Protein AF-0000000066929907 (afdb_homodimer)

Radius of gyration: 29.49 Å; Cα contacts (8 Å, |Δi|>4): 1948; chains: 2; bounding box: 54×89×66 Å

Solvent-accessible surface area (backbone atoms only — not comparable to full-atom values): 37561 Å² total; per-residue (Å²): 58,49,31,37,36,35,68,50,66,76,51,74,60,44,78,37,68,75,37,81,71,74,74,82,50,55,58,48,17,21,32,27,39,38,38,9,22,18,63,51,72,66,49,55,43,45,42,60,51,80,45,95,61,71,70,67,36,25,34,28,34,14,12,9,23,29,31,66,42,70,14,82,71,19,41,65,59,29,50,75,65,74,50,51,76,66,39,50,30,28,33,33,20,52,26,29,67,37,75,37,70,50,64,41,9,65,66,39,87,78,38,62,88,32,40,12,57,74,29,65,68,24,37,28,26,26,55,74,35,55,20,32,41,28,46,58,32,73,40,33,60,83,39,46,27,68,56,63,77,65,63,72,71,47,40,70,55,38,4,50,37,31,43,43,41,22,24,37,52,38,41,40,43,74,43,66,46,72,80,89,58,64,81,56,64,22,75,86,39,31,38,31,32,33,37,18,34,37,60,40,22,47,46,39,54,50,53,42,22,72,42,41,22,34,30,40,36,26,30,47,75,89,33,45,63,58,37,50,55,54,38,62,70,45,54,78,42,26,76,34,52,44,80,40,46,62,84,81,39,54,53,68,57,49,37,35,70,75,60,42,80,57,58,91,63,40,55,51,76,43,48,22,49,12,16,37,30,53,53,61,48,61,66,50,47,52,41,41,59,62,35,31,15,50,62,13,31,40,32,34,54,41,57,43,92,87,34,44,76,46,56,35,51,49,17,23,77,33,40,26,35,39,38,32,34,70,50,49,48,57,60,50,35,36,51,48,49,50,46,26,31,74,69,67,60,66,70,55,69,47,78,36,20,63,86,40,48,60,58,53,52,52,39,52,77,71,59,58,73,39,37,47,28,30,29,58,81,45,73,123,58,48,31,37,35,33,69,49,67,74,53,70,59,44,78,36,67,73,37,81,70,74,73,82,50,55,59,47,17,20,33,27,39,38,40,8,22,18,64,49,72,66,48,56,43,45,42,60,50,79,45,94,62,71,70,68,36,24,34,28,35,13,12,10,23,29,32,66,42,71,14,82,70,19,44,65,60,28,51,76,66,73,48,52,75,65,38,50,31,28,32,33,21,53,27,30,66,35,75,36,68,49,66,43,8,65,66,40,87,79,38,61,89,33,40,12,59,73,28,65,69,24,36,27,26,26,54,73,36,56,18,32,43,27,48,59,32,73,40,32,60,84,38,44,27,68,57,63,77,62,63,70,72,48,39,71,56,37,4,48,36,32,44,42,41,22,25,37,52,38,41,40,45,74,44,67,45,71,80,91,56,64,81,57,65,24,76,82,42,31,38,30,33,33,38,17,33,36,59,41,22,44,44,39,53,50,52,42,21,73,42,40,22,33,30,39,36,25,30,46,75,90,33,45,63,59,36,51,54,54,39,63,71,44,54,78,41,26,76,36,54,43,79,41,46,63,84,80,41,54,52,68,57,48,36,35,72,75,60,42,81,58,55,90,63,39,55,51,76,43,50,22,48,12,18,38,29,53,53,61,48,62,67,50,48,52,43,42,60,62,36,31,16,50,62,14,33,39,33,33,54,38,57,41,92,87,34,44,75,45,56,34,51,48,18,22,75,34,38,28,34,40,39,32,34,70,48,48,48,57,59,50,37,36,52,46,49,52,47,25,30,75,69,68,58,66,69,55,70,47,78,36,21,63,87,41,48,62,58,53,54,51,41,53,76,70,60,59,73,40,37,47,27,31,28,57,81,45,74,124

Foldseek 3Di:
DWFFKQAAAPDGTDTDDPPDDDDDDDAQKFKWQFFKAWDDPVLVCLSNCVDPEDDGAGAGQFTKGFTQGGDPNNVVVCVVQVHDGGFIKIGGFFFAPAPLPDCQQCVVPPAPRSGGRVRPPGGGDRHHHHHRLGRMDMGRSSRIATFDPFQPDDRQQRRLCNFLVQQLLVLCVVQVQDLVDPQCPLVAAEEEEEPLLAANNLLNLLSQLRSPHQYEYEYAPVSVVSNVVSLVVSVPSSVSYDYHHCVVAPLVRVQCVPFNDDDVPQPLVTAHQEYEQDDPDQSSVVSRLSRHHALHEYEYEDADPVGYDDDCCSCPVRVYHYYYTPGHDSVSSNSSSVCCSVSVRGWDEDEDASVCVSVLVVCVVVPPHIIYMYRPPDDD/DWFFKQAAAPDGTDTDDPPDDDDDDDAQKFKWQFFKAWDDPVLNCLSNCVDDEDDGAGAGQFFKGFTQGGDPNNVVVCVVQVHDGGFIKIGGFFFAPAPLPDCQQCVVPPAPRSGHRVRPPGGGDRHHHHHRLGRMDMGRSSRIATFDPFQPDDRQFRRLCNFLVQQLLVLCVVQVQDLVDDQCPLVAAEEEEEPLLAANNLLNLLSCLRSPHQYEYEYAPVSVVSNVVSLVVSVPSSVSYDYYHCVVAPLVRVQCVPFNDDDVPQPLVTAHQEYEQDDPDQSSVVSRLSRHHALHEYEYEDADPVGYDDDCCSCPVRVYHYYYTPGHDSVSSNSSSVCCSVSVRGWDEDEDASVCVVVLVVCVVVPPHIIYMYRPPDDD

pLDDT: mean 95.39, std 6.42, range [52.53, 98.94]

Sequence (760 aa):
MRAQVLERFNTPYTFKTDHPAPPPPKGHEILVHVKAASYCHTDAVFVSGAMQQDLPRIGSHEFAGVIEQIGADAQKVAEAKGLKVGSLVGVPGRAFNPCGQCKECTENGGDMKGYGVWCTRAGNLGMTKDGGFQEWCLVDVRQVARVPEAGGMRAVDIAPLMCAGVTVWNSLEAAGVDTTGAKGSGQGKSVAILGAGGGLGHLGVQFAAKLGWNVVAVDTTPAMGMLKDVIEGLGEDGKRVTVVDALKESVDDAKKRIFGEAEKGLEGEKGCDSSIVLPESQAAFDFGMGILKHHGTCVCVSFPKDGWRFKPGDLVFRHIKLVGVLTGRNRQLQAMVDFAAKNGVRAKIRTYPLEKLNELVEDYHRGVGGKLVVDMEMKPMRAQVLERFNTPYTFKTDHPAPPPPKGHEILVHVKAASYCHTDAVFVSGAMQQDLPRIGSHEFAGVIEQIGADAQKVAEAKGLKVGSLVGVPGRAFNPCGQCKECTENGGDMKGYGVWCTRAGNLGMTKDGGFQEWCLVDVRQVARVPEAGGMRAVDIAPLMCAGVTVWNSLEAAGVDTTGAKGSGQGKSVAILGAGGGLGHLGVQFAAKLGWNVVAVDTTPAMGMLKDVIEGLGEDGKRVTVVDALKESVDDAKKRIFGEAEKGLEGEKGCDSSIVLPESQAAFDFGMGILKHHGTCVCVSFPKDGWRFKPGDLVFRHIKLVGVLTGRNRQLQAMVDFAAKNGVRAKIRTYPLEKLNELVEDYHRGVGGKLVVDMEMKP

InterPro domains:
  IPR011032 GroES-like superfamily [SSF50129] (1-176)
  IPR013149 Alcohol dehydrogenase-like, C-terminal [PF00107] (199-341)
  IPR013154 Alcohol dehydrogenase-like, N-terminal [PF08240] (28-149)
  IPR036291 NAD(P)-binding domain superfamily [SSF51735] (156-347)

Nearest PDB structures (foldseek):
  1rjw-assembly1_D  TM=9.239E-01  e=3.503E-33  Geobacillus stearothermophilus
  6iqd-assembly1_A  TM=9.306E-01  e=3.800E-32  Geobacillus stearothermophilus
  3s2e-assembly2_C  TM=9.284E-01  e=2.283E-30  Cupriavidus pinatubonensis JMP134
  3meq-assembly1_C  TM=9.101E-01  e=2.427E-30  Brucella suis
  4gkv-assembly1_C  TM=9.106E-01  e=2.976E-29  Escherichia coli K-12

Structure (mmCIF, N/CA/C/O backbone):
data_AF-0000000066929907-model_v1
#
loop_
_entity.id
_entity.type
_entity.pdbx_description
1 polymer 'Unplaced genomic scaffold supercont1.7, whole genome shotgun sequence'
#
loop_
_atom_site.group_PDB
_atom_site.id
_atom_site.type_symbol
_atom_site.label_atom_id
_atom_site.label_alt_id
_atom_site.label_comp_id
_atom_site.label_asym_id
_atom_site.label_entity_id
_atom_site.label_seq_id
_atom_site.pdbx_PDB_ins_code
_atom_site.Cartn_x
_atom_site.Cartn_y
_atom_site.Cartn_z
_atom_site.occupancy
_atom_site.B_iso_or_equiv
_atom_site.auth_seq_id
_atom_site.auth_comp_id
_atom_site.auth_asym_id
_atom_site.auth_atom_id
_atom_site.pdbx_PDB_model_num
ATOM 1 N N . MET A 1 1 ? 12.867 -38.562 -24.766 1 96.44 1 MET A N 1
ATOM 2 C CA . MET A 1 1 ? 11.539 -38.5 -24.156 1 96.44 1 MET A CA 1
ATOM 3 C C . MET A 1 1 ? 10.625 -37.562 -24.922 1 96.44 1 MET A C 1
ATOM 5 O O . MET A 1 1 ? 11.086 -36.812 -25.781 1 96.44 1 MET A O 1
ATOM 9 N N . ARG A 1 2 ? 9.305 -37.688 -24.625 1 97.5 2 ARG A N 1
ATOM 10 C CA . ARG A 1 2 ? 8.352 -36.75 -25.219 1 97.5 2 ARG A CA 1
ATOM 11 C C . ARG A 1 2 ? 8.469 -35.375 -24.562 1 97.5 2 ARG A C 1
ATOM 13 O O . ARG A 1 2 ? 8.625 -35.281 -23.344 1 97.5 2 ARG A O 1
ATOM 20 N N . ALA A 1 3 ? 8.461 -34.312 -25.391 1 98.56 3 ALA A N 1
ATOM 21 C CA . ALA A 1 3 ? 8.523 -32.938 -24.891 1 98.56 3 ALA A CA 1
ATOM 22 C C . ALA A 1 3 ? 7.977 -31.953 -25.922 1 98.56 3 ALA A C 1
ATOM 24 O O . ALA A 1 3 ? 7.961 -32.25 -27.125 1 98.56 3 ALA A O 1
ATOM 25 N N . GLN A 1 4 ? 7.395 -30.922 -25.5 1 98.56 4 GLN A N 1
ATOM 26 C CA . GLN A 1 4 ? 7.09 -29.75 -26.328 1 98.56 4 GLN A CA 1
ATOM 27 C C . GLN A 1 4 ? 8.125 -28.656 -26.125 1 98.56 4 GLN A C 1
ATOM 29 O O . GLN A 1 4 ? 8.297 -28.141 -25.016 1 98.56 4 GLN A O 1
ATOM 34 N N . VAL A 1 5 ? 8.844 -28.281 -27.203 1 98.25 5 VAL A N 1
ATOM 35 C CA . VAL A 1 5 ? 9.984 -27.375 -27.125 1 98.25 5 VAL A CA 1
ATOM 36 C C . VAL A 1 5 ? 9.672 -26.078 -27.859 1 98.25 5 VAL A C 1
ATOM 38 O O . VAL A 1 5 ? 9.25 -26.094 -29.016 1 98.25 5 VAL A O 1
ATOM 41 N N . LEU A 1 6 ? 9.75 -24.938 -27.141 1 97.5 6 LEU A N 1
ATOM 42 C CA . LEU A 1 6 ? 9.711 -23.641 -27.812 1 97.5 6 LEU A CA 1
ATOM 43 C C . LEU A 1 6 ? 11.078 -23.281 -28.391 1 97.5 6 LEU A C 1
ATOM 45 O O . LEU A 1 6 ? 12.023 -23.016 -27.656 1 97.5 6 LEU A O 1
ATOM 49 N N . GLU A 1 7 ? 11.203 -23.172 -29.656 1 96.88 7 GLU A N 1
ATOM 50 C CA . GLU A 1 7 ? 12.477 -22.969 -30.328 1 96.88 7 GLU A CA 1
ATOM 51 C C . GLU A 1 7 ? 12.664 -21.5 -30.703 1 96.88 7 GLU A C 1
ATOM 53 O O . GLU A 1 7 ? 13.797 -21 -30.781 1 96.88 7 GLU A O 1
ATOM 58 N N . ARG A 1 8 ? 11.57 -20.875 -31.031 1 95.38 8 ARG A N 1
ATOM 59 C CA . ARG A 1 8 ? 11.539 -19.453 -31.406 1 95.38 8 ARG A CA 1
ATOM 60 C C . ARG A 1 8 ? 10.32 -18.766 -30.797 1 95.38 8 ARG A C 1
ATOM 62 O O . ARG A 1 8 ? 9.219 -19.312 -30.797 1 95.38 8 ARG A O 1
ATOM 69 N N . PHE A 1 9 ? 10.523 -17.578 -30.375 1 95 9 PHE A N 1
ATOM 70 C CA . PHE A 1 9 ? 9.406 -16.844 -29.812 1 95 9 PHE A CA 1
ATOM 71 C C . PHE A 1 9 ? 8.32 -16.625 -30.859 1 95 9 PHE A C 1
ATOM 73 O O . PHE A 1 9 ? 8.609 -16.547 -32.062 1 95 9 PHE A O 1
ATOM 80 N N . ASN A 1 10 ? 7.129 -16.562 -30.453 1 94.44 10 ASN A N 1
ATOM 81 C CA . ASN A 1 10 ? 5.961 -16.281 -31.281 1 94.44 10 ASN A CA 1
ATOM 82 C C . ASN A 1 10 ? 5.762 -17.359 -32.344 1 94.44 10 ASN A C 1
ATOM 84 O O . ASN A 1 10 ? 5.281 -17.094 -33.438 1 94.44 10 ASN A O 1
ATOM 88 N N . THR A 1 11 ? 6.227 -18.516 -32.094 1 96.06 11 THR A N 1
ATOM 89 C CA . THR A 1 11 ? 5.992 -19.688 -32.938 1 96.06 11 THR A CA 1
ATOM 90 C C . THR A 1 11 ? 5.445 -20.844 -32.125 1 96.06 11 THR A C 1
ATOM 92 O O . THR A 1 11 ? 5.57 -20.859 -30.891 1 96.06 11 THR A O 1
ATOM 95 N N . PRO A 1 12 ? 4.762 -21.781 -32.75 1 97.56 12 PRO A N 1
ATOM 96 C CA . PRO A 1 12 ? 4.246 -22.922 -32 1 97.56 12 PRO A CA 1
ATOM 97 C C . PRO A 1 12 ? 5.355 -23.766 -31.359 1 97.56 12 PRO A C 1
ATOM 99 O O . PRO A 1 12 ? 6.504 -23.719 -31.812 1 97.56 12 PRO A O 1
ATOM 102 N N . TYR A 1 13 ? 4.992 -24.453 -30.359 1 98.19 13 TYR A N 1
ATOM 103 C CA . TYR A 1 13 ? 5.891 -25.453 -29.797 1 98.19 13 TYR A CA 1
ATOM 104 C C . TYR A 1 13 ? 6.16 -26.578 -30.781 1 98.19 13 TYR A C 1
ATOM 106 O O . TYR A 1 13 ? 5.312 -26.875 -31.625 1 98.19 13 TYR A O 1
ATOM 114 N N . THR A 1 14 ? 7.316 -27.156 -30.656 1 98.44 14 THR A N 1
ATOM 115 C CA . THR A 1 14 ? 7.676 -28.312 -31.469 1 98.44 14 THR A CA 1
ATOM 116 C C . THR A 1 14 ? 7.625 -29.594 -30.641 1 98.44 14 THR A C 1
ATOM 118 O O . THR A 1 14 ? 8.359 -29.719 -29.656 1 98.44 14 THR A O 1
ATOM 121 N N . PHE A 1 15 ? 6.805 -30.5 -31.047 1 98.19 15 PHE A N 1
ATOM 122 C CA . PHE A 1 15 ? 6.711 -31.781 -30.359 1 98.19 15 PHE A CA 1
ATOM 123 C C . PHE A 1 15 ? 7.875 -32.688 -30.75 1 98.19 15 PHE A C 1
ATOM 125 O O . PHE A 1 15 ? 8.164 -32.875 -31.922 1 98.19 15 PHE A O 1
ATOM 132 N N . LYS A 1 16 ? 8.508 -33.156 -29.719 1 98.06 16 LYS A N 1
ATOM 133 C CA . LYS A 1 16 ? 9.617 -34.094 -29.922 1 98.06 16 LYS A CA 1
ATOM 134 C C . LYS A 1 16 ? 9.367 -35.406 -29.172 1 98.06 16 LYS A C 1
ATOM 136 O O . LYS A 1 16 ? 8.859 -35.406 -28.047 1 98.06 16 LYS A O 1
ATOM 141 N N . THR A 1 17 ? 9.805 -36.5 -29.719 1 97.06 17 THR A N 1
ATOM 142 C CA . THR A 1 17 ? 9.664 -37.812 -29.078 1 97.06 17 THR A CA 1
ATOM 143 C C . THR A 1 17 ? 11.016 -38.312 -28.594 1 97.06 17 THR A C 1
ATOM 145 O O . THR A 1 17 ? 11.086 -39.281 -27.828 1 97.06 17 THR A O 1
ATOM 148 N N . ASP A 1 18 ? 11.977 -37.656 -29.078 1 97.56 18 ASP A N 1
ATOM 149 C CA . ASP A 1 18 ? 13.328 -38.125 -28.781 1 97.56 18 ASP A CA 1
ATOM 150 C C . ASP A 1 18 ? 14.125 -37.062 -28.047 1 97.56 18 ASP A C 1
ATOM 152 O O . ASP A 1 18 ? 15.344 -36.938 -28.219 1 97.56 18 ASP A O 1
ATOM 156 N N . HIS A 1 19 ? 13.398 -36.156 -27.328 1 97.44 19 HIS A N 1
ATOM 157 C CA . HIS A 1 19 ? 14.109 -35.188 -26.531 1 97.44 19 HIS A CA 1
ATOM 158 C C . HIS A 1 19 ? 14.977 -35.844 -25.469 1 97.44 19 HIS A C 1
ATOM 160 O O . HIS A 1 19 ? 14.562 -36.844 -24.859 1 97.44 19 HIS A O 1
ATOM 166 N N . PRO A 1 20 ? 16.156 -35.312 -25.234 1 96.88 20 PRO A N 1
ATOM 167 C CA . PRO A 1 20 ? 17.016 -35.938 -24.234 1 96.88 20 PRO A CA 1
ATOM 168 C C . PRO A 1 20 ? 16.391 -35.938 -22.844 1 96.88 20 PRO A C 1
ATOM 170 O O . PRO A 1 20 ? 15.766 -34.969 -22.438 1 96.88 20 PRO A O 1
ATOM 173 N N . ALA A 1 21 ? 16.578 -37.031 -22.156 1 94.25 21 ALA A N 1
ATOM 174 C CA . ALA A 1 21 ? 16.156 -37.094 -20.766 1 94.25 21 ALA A CA 1
ATOM 175 C C . ALA A 1 21 ? 17.031 -36.188 -19.891 1 94.25 21 ALA A C 1
ATOM 177 O O . ALA A 1 21 ? 18.172 -35.906 -20.25 1 94.25 21 ALA A O 1
ATOM 178 N N . PRO A 1 22 ? 16.453 -35.781 -18.75 1 96.31 22 PRO A N 1
ATOM 179 C CA . PRO A 1 22 ? 17.297 -34.969 -17.844 1 96.31 22 PRO A CA 1
ATOM 180 C C . PRO A 1 22 ? 18.438 -35.781 -17.234 1 96.31 22 PRO A C 1
ATOM 182 O O . PRO A 1 22 ? 18.328 -37 -17.109 1 96.31 22 PRO A O 1
ATOM 185 N N . PRO A 1 23 ? 19.547 -35.094 -16.938 1 95.31 23 PRO A N 1
ATOM 186 C CA . PRO A 1 23 ? 20.641 -35.781 -16.219 1 95.31 23 PRO A CA 1
ATOM 187 C C . PRO A 1 23 ? 20.234 -36.188 -14.805 1 95.31 23 PRO A C 1
ATOM 189 O O . PRO A 1 23 ? 19.156 -35.812 -14.32 1 95.31 23 PRO A O 1
ATOM 192 N N . PRO A 1 24 ? 21.047 -37.031 -14.219 1 95.56 24 PRO A N 1
ATOM 193 C CA . PRO A 1 24 ? 20.75 -37.344 -12.828 1 95.56 24 PRO A CA 1
ATOM 194 C C . PRO A 1 24 ? 20.672 -36.125 -11.922 1 95.56 24 PRO A C 1
ATOM 196 O O . PRO A 1 24 ? 21.422 -35.188 -12.109 1 95.56 24 PRO A O 1
ATOM 199 N N . PRO A 1 25 ? 19.766 -36.219 -10.961 1 97.69 25 PRO A N 1
ATOM 200 C CA . PRO A 1 25 ? 19.609 -35.062 -10.07 1 97.69 25 PRO A CA 1
ATOM 201 C C . PRO A 1 25 ? 20.844 -34.75 -9.242 1 97.69 25 PRO A C 1
ATOM 203 O O . PRO A 1 25 ? 21.547 -35.688 -8.82 1 97.69 25 PRO A O 1
ATOM 206 N N . LYS A 1 26 ? 21.156 -33.531 -9.039 1 96.25 26 LYS A N 1
ATOM 207 C CA . LYS A 1 26 ? 22.266 -33.062 -8.227 1 96.25 26 LYS A CA 1
ATOM 208 C C . LYS A 1 26 ? 21.797 -32.062 -7.156 1 96.25 26 LYS A C 1
ATOM 210 O O . LYS A 1 26 ? 20.734 -31.469 -7.297 1 96.25 26 LYS A O 1
ATOM 215 N N . GLY A 1 27 ? 22.594 -31.953 -6.102 1 96.25 27 GLY A N 1
ATOM 216 C CA . GLY A 1 27 ? 22.219 -31.016 -5.059 1 96.25 27 GLY A CA 1
ATOM 217 C C . GLY A 1 27 ? 20.859 -31.281 -4.469 1 96.25 27 GLY A C 1
ATOM 218 O O . GLY A 1 27 ? 20.547 -32.406 -4.055 1 96.25 27 GLY A O 1
ATOM 219 N N . HIS A 1 28 ? 19.938 -30.25 -4.543 1 97.38 28 HIS A N 1
ATOM 220 C CA . HIS A 1 28 ? 18.594 -30.391 -3.992 1 97.38 28 HIS A CA 1
ATOM 221 C C . HIS A 1 28 ? 17.609 -30.859 -5.055 1 97.38 28 HIS A C 1
ATOM 223 O O . HIS A 1 28 ? 16.391 -30.797 -4.855 1 97.38 28 HIS A O 1
ATOM 229 N N . GLU A 1 29 ? 18.078 -31.422 -6.082 1 98.25 29 GLU A N 1
ATOM 230 C CA . GLU A 1 29 ? 17.203 -31.766 -7.203 1 98.25 29 GLU A CA 1
ATOM 231 C C . GLU A 1 29 ? 16.609 -33.156 -7.023 1 98.25 29 GLU A C 1
ATOM 233 O O . GLU A 1 29 ? 17.234 -34.031 -6.418 1 98.25 29 GLU A O 1
ATOM 238 N N . ILE A 1 30 ? 15.477 -33.344 -7.523 1 98.69 30 ILE A N 1
ATOM 239 C CA . ILE A 1 30 ? 14.797 -34.625 -7.695 1 98.69 30 ILE A CA 1
ATOM 240 C C . ILE A 1 30 ? 14.234 -34.719 -9.109 1 98.69 30 ILE A C 1
ATOM 242 O O . ILE A 1 30 ? 14.039 -33.688 -9.781 1 98.69 30 ILE A O 1
ATOM 246 N N . LEU A 1 31 ? 14.055 -35.906 -9.492 1 98.69 31 LEU A N 1
ATOM 247 C CA . LEU A 1 31 ? 13.43 -36.125 -10.797 1 98.69 31 LEU A CA 1
ATOM 248 C C . LEU A 1 31 ? 11.945 -36.438 -10.641 1 98.69 31 LEU A C 1
ATOM 250 O O . LEU A 1 31 ? 11.57 -37.344 -9.867 1 98.69 31 LEU A O 1
ATOM 254 N N . VAL A 1 32 ? 11.141 -35.719 -11.305 1 98.81 32 VAL A N 1
ATOM 255 C CA . VAL A 1 32 ? 9.695 -35.906 -11.242 1 98.81 32 VAL A CA 1
ATOM 256 C C . VAL A 1 32 ? 9.18 -36.406 -12.586 1 98.81 32 VAL A C 1
ATOM 258 O O . VAL A 1 32 ? 9.539 -35.875 -13.641 1 98.81 32 VAL A O 1
ATOM 261 N N . HIS A 1 33 ? 8.445 -37.5 -12.555 1 98.81 33 HIS A N 1
ATOM 262 C CA . HIS A 1 33 ? 7.656 -37.938 -13.703 1 98.81 33 HIS A CA 1
ATOM 263 C C . HIS A 1 33 ? 6.383 -37.125 -13.836 1 98.81 33 HIS A C 1
ATOM 265 O O . HIS A 1 33 ? 5.422 -37.312 -13.094 1 98.81 33 HIS A O 1
ATOM 271 N N . VAL A 1 34 ? 6.387 -36.219 -14.805 1 98.88 34 VAL A N 1
ATOM 272 C CA . VAL A 1 34 ? 5.301 -35.25 -14.93 1 98.88 34 VAL A CA 1
ATOM 273 C C . VAL A 1 34 ? 4.023 -35.969 -15.367 1 98.88 34 VAL A C 1
ATOM 275 O O . VAL A 1 34 ? 4.031 -36.75 -16.328 1 98.88 34 VAL A O 1
ATOM 278 N N . LYS A 1 35 ? 2.979 -35.688 -14.625 1 98.88 35 LYS A N 1
ATOM 279 C CA . LYS A 1 35 ? 1.693 -36.312 -14.945 1 98.88 35 LYS A CA 1
ATOM 280 C C . LYS A 1 35 ? 0.71 -35.281 -15.492 1 98.88 35 LYS A C 1
ATOM 282 O O . LYS A 1 35 ? -0.227 -35.625 -16.219 1 98.88 35 LYS A O 1
ATOM 287 N N . ALA A 1 36 ? 0.834 -34.062 -15.172 1 98.94 36 ALA A N 1
ATOM 288 C CA . ALA A 1 36 ? 0.008 -32.969 -15.672 1 98.94 36 ALA A CA 1
ATOM 289 C C . ALA A 1 36 ? 0.775 -31.641 -15.656 1 98.94 36 ALA A C 1
ATOM 291 O O . ALA A 1 36 ? 1.608 -31.406 -14.773 1 98.94 36 ALA A O 1
ATOM 292 N N . ALA A 1 37 ? 0.556 -30.75 -16.594 1 98.88 37 ALA A N 1
ATOM 293 C CA . ALA A 1 37 ? 1.167 -29.422 -16.688 1 98.88 37 ALA A CA 1
ATOM 294 C C . ALA A 1 37 ? 0.159 -28.391 -17.188 1 98.88 37 ALA A C 1
ATOM 296 O O . ALA A 1 37 ? -0.44 -28.562 -18.25 1 98.88 37 ALA A O 1
ATOM 297 N N . SER A 1 38 ? -0.014 -27.344 -16.391 1 98.56 38 SER A N 1
ATOM 298 C CA . SER A 1 38 ? -1.023 -26.328 -16.719 1 98.56 38 SER A CA 1
ATOM 299 C C . SER A 1 38 ? -0.414 -25.156 -17.469 1 98.56 38 SER A C 1
ATOM 301 O O . SER A 1 38 ? 0.804 -24.969 -17.469 1 98.56 38 SER A O 1
ATOM 303 N N . TYR A 1 39 ? -1.244 -24.469 -18.234 1 98.06 39 TYR A N 1
ATOM 304 C CA . TYR A 1 39 ? -0.859 -23.297 -19.016 1 98.06 39 TYR A CA 1
ATOM 305 C C . TYR A 1 39 ? -1.341 -22.016 -18.344 1 98.06 39 TYR A C 1
ATOM 307 O O . TYR A 1 39 ? -2.518 -21.891 -18 1 98.06 39 TYR A O 1
ATOM 315 N N . CYS A 1 40 ? -0.449 -21.125 -18.094 1 95.5 40 CYS A N 1
ATOM 316 C CA . CYS A 1 40 ? -0.713 -19.859 -17.391 1 95.5 40 CYS A CA 1
ATOM 317 C C . CYS A 1 40 ? -0.502 -18.672 -18.312 1 95.5 40 CYS A C 1
ATOM 319 O O . CYS A 1 40 ? 0.172 -18.781 -19.344 1 95.5 40 CYS A O 1
ATOM 321 N N . HIS A 1 41 ? -1.124 -17.562 -18.016 1 92.31 41 HIS A N 1
ATOM 322 C CA . HIS A 1 41 ? -0.88 -16.328 -18.734 1 92.31 41 HIS A CA 1
ATOM 323 C C . HIS A 1 41 ? 0.612 -16.016 -18.828 1 92.31 41 HIS A C 1
ATOM 325 O O . HIS A 1 41 ? 1.093 -15.539 -19.844 1 92.31 41 HIS A O 1
ATOM 331 N N . THR A 1 42 ? 1.329 -16.312 -17.828 1 91.44 42 THR A N 1
ATOM 332 C CA . THR A 1 42 ? 2.771 -16.094 -17.812 1 91.44 42 THR A CA 1
ATOM 333 C C . THR A 1 42 ? 3.457 -16.922 -18.891 1 91.44 42 THR A C 1
ATOM 335 O O . THR A 1 42 ? 4.449 -16.484 -19.484 1 91.44 42 THR A O 1
ATOM 338 N N . ASP A 1 43 ? 2.994 -18.094 -19.156 1 93.94 43 ASP A N 1
ATOM 339 C CA . ASP A 1 43 ? 3.527 -18.891 -20.25 1 93.94 43 ASP A CA 1
ATOM 340 C C . ASP A 1 43 ? 3.322 -18.188 -21.594 1 93.94 43 ASP A C 1
ATOM 342 O O . ASP A 1 43 ? 4.219 -18.188 -22.438 1 93.94 43 ASP A O 1
ATOM 346 N N . ALA A 1 44 ? 2.104 -17.672 -21.734 1 93.12 44 ALA A N 1
ATOM 347 C CA . ALA A 1 44 ? 1.801 -16.938 -22.969 1 93.12 44 ALA A CA 1
ATOM 348 C C . ALA A 1 44 ? 2.73 -15.742 -23.156 1 93.12 44 ALA A C 1
ATOM 350 O O . ALA A 1 44 ? 3.211 -15.484 -24.25 1 93.12 44 ALA A O 1
ATOM 351 N N . VAL A 1 45 ? 2.947 -15.031 -22.062 1 89.88 45 VAL A N 1
ATOM 352 C CA . VAL A 1 45 ? 3.84 -13.875 -22.094 1 89.88 45 VAL A CA 1
ATOM 353 C C . VAL A 1 45 ? 5.258 -14.336 -22.438 1 89.88 45 VAL A C 1
ATOM 355 O O . VAL A 1 45 ? 5.945 -13.695 -23.25 1 89.88 45 VAL A O 1
ATOM 358 N N . PHE A 1 46 ? 5.676 -15.383 -21.891 1 90.81 46 PHE A N 1
ATOM 359 C CA . PHE A 1 46 ? 6.988 -15.953 -22.172 1 90.81 46 PHE A CA 1
ATOM 360 C C . PHE A 1 46 ? 7.125 -16.297 -23.641 1 90.81 46 PHE A C 1
ATOM 362 O O . PHE A 1 46 ? 8.109 -15.914 -24.297 1 90.81 46 PHE A O 1
ATOM 369 N N . VAL A 1 47 ? 6.195 -16.891 -24.188 1 93.44 47 VAL A N 1
ATOM 370 C CA . VAL A 1 47 ? 6.219 -17.344 -25.578 1 93.44 47 VAL A CA 1
ATOM 371 C C . VAL A 1 47 ? 6.297 -16.141 -26.516 1 93.44 47 VAL A C 1
ATOM 373 O O . VAL A 1 47 ? 6.906 -16.219 -27.578 1 93.44 47 VAL A O 1
ATOM 376 N N . SER A 1 48 ? 5.762 -15.055 -26.078 1 91.44 48 SER A N 1
ATOM 377 C CA . SER A 1 48 ? 5.73 -13.852 -26.891 1 91.44 48 SER A CA 1
ATOM 378 C C . SER A 1 48 ? 7.102 -13.188 -26.953 1 91.44 48 SER A C 1
ATOM 380 O O . SER A 1 48 ? 7.344 -12.32 -27.797 1 91.44 48 SER A O 1
ATOM 382 N N . GLY A 1 49 ? 8 -13.516 -26.047 1 89.06 49 GLY A N 1
ATOM 383 C CA . GLY A 1 49 ? 9.32 -12.906 -25.969 1 89.06 49 GLY A CA 1
ATOM 384 C C . GLY A 1 49 ? 9.359 -11.695 -25.062 1 89.06 49 GLY A C 1
ATOM 385 O O . GLY A 1 49 ? 10.398 -11.031 -24.938 1 89.06 49 GLY A O 1
ATOM 386 N N . ALA A 1 50 ? 8.328 -11.398 -24.406 1 82.56 50 ALA A N 1
ATOM 387 C CA . ALA A 1 50 ? 8.234 -10.203 -23.578 1 82.56 50 ALA A CA 1
ATOM 388 C C . ALA A 1 50 ? 8.953 -10.398 -22.25 1 82.56 50 ALA A C 1
ATOM 390 O O . ALA A 1 50 ? 9.133 -9.438 -21.5 1 82.56 50 ALA A O 1
ATOM 391 N N . MET A 1 51 ? 9.344 -11.523 -21.984 1 76.88 51 MET A N 1
ATOM 392 C CA . MET A 1 51 ? 10.156 -11.828 -20.812 1 76.88 51 MET A CA 1
ATOM 393 C C . MET A 1 51 ? 11.547 -12.297 -21.219 1 76.88 51 MET A C 1
ATOM 395 O O . MET A 1 51 ? 11.719 -12.891 -22.281 1 76.88 51 MET A O 1
ATOM 399 N N . GLN A 1 52 ? 12.617 -11.68 -20.891 1 63.53 52 GLN A N 1
ATOM 400 C CA . GLN A 1 52 ? 13.969 -11.961 -21.344 1 63.53 52 GLN A CA 1
ATOM 401 C C . GLN A 1 52 ? 14.398 -13.375 -20.953 1 63.53 52 GLN A C 1
ATOM 403 O O . GLN A 1 52 ? 14.602 -13.664 -19.766 1 63.53 52 GLN A O 1
ATOM 408 N N . GLN A 1 53 ? 14.359 -14.297 -22 1 75.56 53 GLN A N 1
ATOM 409 C CA . GLN A 1 53 ? 14.797 -15.641 -21.641 1 75.56 53 GLN A CA 1
ATOM 410 C C . GLN A 1 53 ? 15.5 -16.328 -22.812 1 75.56 53 GLN A C 1
ATOM 412 O O . GLN A 1 53 ? 15.367 -15.891 -23.953 1 75.56 53 GLN A O 1
ATOM 417 N N . ASP A 1 54 ? 16.328 -17.156 -22.484 1 86 54 ASP A N 1
ATOM 418 C CA . ASP A 1 54 ? 17.078 -17.969 -23.422 1 86 54 ASP A CA 1
ATOM 419 C C . ASP A 1 54 ? 16.219 -19.094 -24 1 86 54 ASP A C 1
ATOM 421 O O . ASP A 1 54 ? 15.367 -19.641 -23.297 1 86 54 ASP A O 1
ATOM 425 N N . LEU A 1 55 ? 16.344 -19.359 -25.281 1 93.38 55 LEU A N 1
ATOM 426 C CA . LEU A 1 55 ? 15.742 -20.484 -26 1 93.38 55 LEU A CA 1
ATOM 427 C C . LEU A 1 55 ? 16.812 -21.453 -26.484 1 93.38 55 LEU A C 1
ATOM 429 O O . LEU A 1 55 ? 17.984 -21.078 -26.609 1 93.38 55 LEU A O 1
ATOM 433 N N . PRO A 1 56 ? 16.453 -22.766 -26.844 1 96.12 56 PRO A N 1
ATOM 434 C CA . PRO A 1 56 ? 15.133 -23.375 -26.688 1 96.12 56 PRO A CA 1
ATOM 435 C C . PRO A 1 56 ? 14.734 -23.578 -25.234 1 96.12 56 PRO A C 1
ATOM 437 O O . PRO A 1 56 ? 15.586 -23.562 -24.344 1 96.12 56 PRO A O 1
ATOM 440 N N . ARG A 1 57 ? 13.391 -23.688 -25 1 96.88 57 ARG A N 1
ATOM 441 C CA . ARG A 1 57 ? 12.859 -23.844 -23.641 1 96.88 57 ARG A CA 1
ATOM 442 C C . ARG A 1 57 ? 11.617 -24.734 -23.641 1 96.88 57 ARG A C 1
ATOM 444 O O . ARG A 1 57 ? 10.797 -24.656 -24.562 1 96.88 57 ARG A O 1
ATOM 451 N N . ILE A 1 58 ? 11.586 -25.641 -22.688 1 97.5 58 ILE A N 1
ATOM 452 C CA . ILE A 1 58 ? 10.336 -26.344 -22.391 1 97.5 58 ILE A CA 1
ATOM 453 C C . ILE A 1 58 ? 9.531 -25.562 -21.359 1 97.5 58 ILE A C 1
ATOM 455 O O . ILE A 1 58 ? 9.992 -25.344 -20.234 1 97.5 58 ILE A O 1
ATOM 459 N N . GLY A 1 59 ? 8.336 -25.219 -21.766 1 96.38 59 GLY A N 1
ATOM 460 C CA . GLY A 1 59 ? 7.531 -24.359 -20.906 1 96.38 59 GLY A CA 1
ATOM 461 C C . GLY A 1 59 ? 6.801 -25.109 -19.812 1 96.38 59 GLY A C 1
ATOM 462 O O . GLY A 1 59 ? 7.18 -26.234 -19.469 1 96.38 59 GLY A O 1
ATOM 463 N N . SER A 1 60 ? 5.781 -24.312 -19.219 1 97.88 60 SER A N 1
ATOM 464 C CA . SER A 1 60 ? 4.918 -24.641 -18.094 1 97.88 60 SER A CA 1
ATOM 465 C C . SER A 1 60 ? 5.648 -24.469 -16.766 1 97.88 60 SER A C 1
ATOM 467 O O . SER A 1 60 ? 6.539 -25.25 -16.438 1 97.88 60 SER A O 1
ATOM 469 N N . HIS A 1 61 ? 5.273 -23.484 -16.062 1 97.5 61 HIS A N 1
ATOM 470 C CA . HIS A 1 61 ? 5.879 -23.266 -14.75 1 97.5 61 HIS A CA 1
ATOM 471 C C . HIS A 1 61 ? 4.977 -23.781 -13.641 1 97.5 61 HIS A C 1
ATOM 473 O O . HIS A 1 61 ? 5.25 -23.562 -12.461 1 97.5 61 HIS A O 1
ATOM 479 N N . GLU A 1 62 ? 3.865 -24.484 -13.938 1 98.62 62 GLU A N 1
ATOM 480 C CA . GLU A 1 62 ? 2.939 -25.062 -12.961 1 98.62 62 GLU A CA 1
ATOM 481 C C . GLU A 1 62 ? 2.535 -26.469 -13.359 1 98.62 62 GLU A C 1
ATOM 483 O O . GLU A 1 62 ? 1.702 -26.656 -14.25 1 98.62 62 GLU A O 1
ATOM 488 N N . PHE A 1 63 ? 3.045 -27.469 -12.688 1 98.88 63 PHE A N 1
ATOM 489 C CA . PHE A 1 63 ? 2.789 -28.844 -13.062 1 98.88 63 PHE A CA 1
ATOM 490 C C . PHE A 1 63 ? 2.803 -29.75 -11.836 1 98.88 63 PHE A C 1
ATOM 492 O O . PHE A 1 63 ? 2.984 -29.281 -10.711 1 98.88 63 PHE A O 1
ATOM 499 N N . ALA A 1 64 ? 2.418 -31 -12.039 1 98.94 64 ALA A N 1
ATOM 500 C CA . ALA A 1 64 ? 2.352 -32.031 -11 1 98.94 64 ALA A CA 1
ATOM 501 C C . ALA A 1 64 ? 2.801 -33.375 -11.539 1 98.94 64 ALA A C 1
ATOM 503 O O . ALA A 1 64 ? 2.674 -33.656 -12.734 1 98.94 64 ALA A O 1
ATOM 504 N N . GLY A 1 65 ? 3.34 -34.125 -10.672 1 98.81 65 GLY A N 1
ATOM 505 C CA . GLY A 1 65 ? 3.801 -35.438 -11.062 1 98.81 65 GLY A CA 1
ATOM 506 C C . GLY A 1 65 ? 4.27 -36.281 -9.891 1 98.81 65 GLY A C 1
ATOM 507 O O . GLY A 1 65 ? 4.062 -35.906 -8.734 1 98.81 65 GLY A O 1
ATOM 508 N N . VAL A 1 66 ? 4.852 -37.406 -10.227 1 98.75 66 VAL A N 1
ATOM 509 C CA . VAL A 1 66 ? 5.293 -38.375 -9.227 1 98.75 66 VAL A CA 1
ATOM 510 C C . VAL A 1 66 ? 6.816 -38.344 -9.133 1 98.75 66 VAL A C 1
ATOM 512 O O . VAL A 1 66 ? 7.508 -38.312 -10.156 1 98.75 66 VAL A O 1
ATOM 515 N N . ILE A 1 67 ? 7.316 -38.375 -7.852 1 98.81 67 ILE A N 1
ATOM 516 C CA . ILE A 1 67 ? 8.758 -38.406 -7.664 1 98.81 67 ILE A CA 1
ATOM 517 C C . ILE A 1 67 ? 9.312 -39.719 -8.188 1 98.81 67 ILE A C 1
ATOM 519 O O . ILE A 1 67 ? 8.891 -40.812 -7.754 1 98.81 67 ILE A O 1
ATOM 523 N N . GLU A 1 68 ? 10.227 -39.625 -9.086 1 98.38 68 GLU A N 1
ATOM 524 C CA . GLU A 1 68 ? 10.859 -40.781 -9.672 1 98.38 68 GLU A CA 1
ATOM 525 C C . GLU A 1 68 ? 12.211 -41.094 -9.023 1 98.38 68 GLU A C 1
ATOM 527 O O . GLU A 1 68 ? 12.578 -42.25 -8.844 1 98.38 68 GLU A O 1
ATOM 532 N N . GLN A 1 69 ? 12.977 -40.062 -8.773 1 98.31 69 GLN A N 1
ATOM 533 C CA . GLN A 1 69 ? 14.312 -40.188 -8.188 1 98.31 69 GLN A CA 1
ATOM 534 C C . GLN A 1 69 ? 14.602 -39 -7.254 1 98.31 69 GLN A C 1
ATOM 536 O O . GLN A 1 69 ? 14.25 -37.844 -7.562 1 98.31 69 GLN A O 1
ATOM 541 N N . ILE A 1 70 ? 15.203 -39.344 -6.102 1 98.06 70 ILE A N 1
ATOM 542 C CA . ILE A 1 70 ? 15.68 -38.344 -5.164 1 98.06 70 ILE A CA 1
ATOM 543 C C . ILE A 1 70 ? 17.203 -38.375 -5.102 1 98.06 70 ILE A C 1
ATOM 545 O O . ILE A 1 70 ? 17.797 -39.406 -4.789 1 98.06 70 ILE A O 1
ATOM 549 N N . GLY A 1 71 ? 17.781 -37.25 -5.469 1 95.44 71 GLY A N 1
ATOM 550 C CA . GLY A 1 71 ? 19.234 -37.188 -5.352 1 95.44 71 GLY A CA 1
ATOM 551 C C . GLY A 1 71 ? 19.719 -37.375 -3.932 1 95.44 71 GLY A C 1
ATOM 552 O O . GLY A 1 71 ? 19.016 -37.094 -2.971 1 95.44 71 GLY A O 1
ATOM 553 N N . ALA A 1 72 ? 20.984 -37.812 -3.785 1 94.25 72 ALA A N 1
ATOM 554 C CA . ALA A 1 72 ? 21.547 -38.125 -2.479 1 94.25 72 ALA A CA 1
ATOM 555 C C . ALA A 1 72 ? 21.531 -36.938 -1.55 1 94.25 72 ALA A C 1
ATOM 557 O O . ALA A 1 72 ? 21.172 -37.031 -0.378 1 94.25 72 ALA A O 1
ATOM 558 N N . ASP A 1 73 ? 21.812 -35.812 -2.053 1 93.75 73 ASP A N 1
ATOM 559 C CA . ASP A 1 73 ? 21.922 -34.594 -1.25 1 93.75 73 ASP A CA 1
ATOM 560 C C . ASP A 1 73 ? 20.547 -34.031 -0.913 1 93.75 73 ASP A C 1
ATOM 562 O O . ASP A 1 73 ? 20.406 -33.219 -0.004 1 93.75 73 ASP A O 1
ATOM 566 N N . ALA A 1 74 ? 19.5 -34.5 -1.655 1 97.44 74 ALA A N 1
ATOM 567 C CA . ALA A 1 74 ? 18.141 -34 -1.473 1 97.44 74 ALA A CA 1
ATOM 568 C C . ALA A 1 74 ? 17.359 -34.875 -0.506 1 97.44 74 ALA A C 1
ATOM 570 O O . ALA A 1 74 ? 16.25 -34.531 -0.097 1 97.44 74 ALA A O 1
ATOM 571 N N . GLN A 1 75 ? 17.953 -36 -0.088 1 97.12 75 GLN A N 1
ATOM 572 C CA . GLN A 1 75 ? 17.234 -37.031 0.664 1 97.12 75 GLN A CA 1
ATOM 573 C C . GLN A 1 75 ? 16.766 -36.5 2.01 1 97.12 75 GLN A C 1
ATOM 575 O O . GLN A 1 75 ? 15.617 -36.719 2.406 1 97.12 75 GLN A O 1
ATOM 580 N N . LYS A 1 76 ? 17.625 -35.812 2.693 1 96.25 76 LYS A N 1
ATOM 581 C CA . LYS A 1 76 ? 17.281 -35.312 4.02 1 96.25 76 LYS A CA 1
ATOM 582 C C . LYS A 1 76 ? 16.109 -34.344 3.951 1 96.25 76 LYS A C 1
ATOM 584 O O . LYS A 1 76 ? 15.203 -34.406 4.785 1 96.25 76 LYS A O 1
ATOM 589 N N . VAL A 1 77 ? 16.172 -33.469 2.961 1 96.88 77 VAL A N 1
ATOM 590 C CA . VAL A 1 77 ? 15.094 -32.5 2.787 1 96.88 77 VAL A CA 1
ATOM 591 C C . VAL A 1 77 ? 13.805 -33.219 2.398 1 96.88 77 VAL A C 1
ATOM 593 O O . VAL A 1 77 ? 12.727 -32.906 2.902 1 96.88 77 VAL A O 1
ATOM 596 N N . ALA A 1 78 ? 13.883 -34.188 1.536 1 97.94 78 ALA A N 1
ATOM 597 C CA . ALA A 1 78 ? 12.719 -34.969 1.132 1 97.94 78 ALA A CA 1
ATOM 598 C C . ALA A 1 78 ? 12.055 -35.625 2.338 1 97.94 78 ALA A C 1
ATOM 600 O O . ALA A 1 78 ? 10.836 -35.562 2.504 1 97.94 78 ALA A O 1
ATOM 601 N N . GLU A 1 79 ? 12.891 -36.188 3.164 1 96.88 79 GLU A N 1
ATOM 602 C CA . GLU A 1 79 ? 12.383 -36.844 4.359 1 96.88 79 GLU A CA 1
ATOM 603 C C . GLU A 1 79 ? 11.703 -35.875 5.297 1 96.88 79 GLU A C 1
ATOM 605 O O . GLU A 1 79 ? 10.625 -36.156 5.828 1 96.88 79 GLU A O 1
ATOM 610 N N . ALA A 1 80 ? 12.289 -34.75 5.473 1 95.31 80 ALA A N 1
ATOM 611 C CA . ALA A 1 80 ? 11.727 -33.719 6.344 1 95.31 80 ALA A CA 1
ATOM 612 C C . ALA A 1 80 ? 10.383 -33.25 5.828 1 95.31 80 ALA A C 1
ATOM 614 O O . ALA A 1 80 ? 9.508 -32.844 6.609 1 95.31 80 ALA A O 1
ATOM 615 N N . LYS A 1 81 ? 10.125 -33.344 4.527 1 96.31 81 LYS A N 1
ATOM 616 C CA . LYS A 1 81 ? 8.883 -32.906 3.904 1 96.31 81 LYS A CA 1
ATOM 617 C C . LYS A 1 81 ? 7.891 -34.031 3.76 1 96.31 81 LYS A C 1
ATOM 619 O O . LYS A 1 81 ? 6.809 -33.875 3.197 1 96.31 81 LYS A O 1
ATOM 624 N N . GLY A 1 82 ? 8.312 -35.188 4.199 1 96.69 82 GLY A N 1
ATOM 625 C CA . GLY A 1 82 ? 7.445 -36.344 4.098 1 96.69 82 GLY A CA 1
ATOM 626 C C . GLY A 1 82 ? 7.324 -36.875 2.68 1 96.69 82 GLY A C 1
ATOM 627 O O . GLY A 1 82 ? 6.266 -37.375 2.279 1 96.69 82 GLY A O 1
ATOM 628 N N . LEU A 1 83 ? 8.422 -36.75 1.898 1 98.25 83 LEU A N 1
ATOM 629 C CA . LEU A 1 83 ? 8.406 -37.156 0.497 1 98.25 83 LEU A CA 1
ATOM 630 C C . LEU A 1 83 ? 9.242 -38.406 0.287 1 98.25 83 LEU A C 1
ATOM 632 O O . LEU A 1 83 ? 10.273 -38.594 0.94 1 98.25 83 LEU A O 1
ATOM 636 N N . LYS A 1 84 ? 8.797 -39.281 -0.603 1 97.88 84 LYS A N 1
ATOM 637 C CA . LYS A 1 84 ? 9.508 -40.469 -1.05 1 97.88 84 LYS A CA 1
ATOM 638 C C . LYS A 1 84 ? 9.25 -40.719 -2.531 1 97.88 84 LYS A C 1
ATOM 640 O O . LYS A 1 84 ? 8.367 -40.125 -3.137 1 97.88 84 LYS A O 1
ATOM 645 N N . VAL A 1 85 ? 10.086 -41.562 -3.072 1 98.31 85 VAL A N 1
ATOM 646 C CA . VAL A 1 85 ? 9.812 -42.031 -4.434 1 98.31 85 VAL A CA 1
ATOM 647 C C . VAL A 1 85 ? 8.383 -42.562 -4.52 1 98.31 85 VAL A C 1
ATOM 649 O O . VAL A 1 85 ? 7.934 -43.281 -3.641 1 98.31 85 VAL A O 1
ATOM 652 N N . GLY A 1 86 ? 7.652 -42.062 -5.492 1 98.25 86 GLY A N 1
ATOM 653 C CA . GLY A 1 86 ? 6.262 -42.469 -5.637 1 98.25 86 GLY A CA 1
ATOM 654 C C . GLY A 1 86 ? 5.285 -41.406 -5.141 1 98.25 86 GLY A C 1
ATOM 655 O O . GLY A 1 86 ? 4.098 -41.469 -5.469 1 98.25 86 GLY A O 1
ATOM 656 N N . SER A 1 87 ? 5.73 -40.469 -4.352 1 98.19 87 SER A N 1
ATOM 657 C CA . SER A 1 87 ? 4.863 -39.406 -3.857 1 98.19 87 SER A CA 1
ATOM 658 C C . SER A 1 87 ? 4.391 -38.5 -4.992 1 98.19 87 SER A C 1
ATOM 660 O O . SER A 1 87 ? 5.188 -38.094 -5.848 1 98.19 87 SER A O 1
ATOM 662 N N . LEU A 1 88 ? 3.059 -38.188 -5.035 1 98.62 88 LEU A N 1
ATOM 663 C CA . LEU A 1 88 ? 2.531 -37.156 -5.91 1 98.62 88 LEU A CA 1
ATOM 664 C C . LEU A 1 88 ? 2.854 -35.781 -5.359 1 98.62 88 LEU A C 1
ATOM 666 O O . LEU A 1 88 ? 2.623 -35.5 -4.176 1 98.62 88 LEU A O 1
ATOM 670 N N . VAL A 1 89 ? 3.428 -34.875 -6.184 1 98.88 89 VAL A N 1
ATOM 671 C CA . VAL A 1 89 ? 3.801 -33.562 -5.738 1 98.88 89 VAL A CA 1
ATOM 672 C C . VAL A 1 89 ? 3.318 -32.5 -6.746 1 98.88 89 VAL A C 1
ATOM 674 O O . VAL A 1 89 ? 3.176 -32.812 -7.934 1 98.88 89 VAL A O 1
ATOM 677 N N . GLY A 1 90 ? 2.896 -31.359 -6.273 1 98.88 90 GLY A N 1
ATOM 678 C CA . GLY A 1 90 ? 2.754 -30.172 -7.098 1 98.88 90 GLY A CA 1
ATOM 679 C C . GLY A 1 90 ? 4.035 -29.375 -7.215 1 98.88 90 GLY A C 1
ATOM 680 O O . GLY A 1 90 ? 4.77 -29.219 -6.238 1 98.88 90 GLY A O 1
ATOM 681 N N . VAL A 1 91 ? 4.281 -28.812 -8.391 1 98.88 91 VAL A N 1
ATOM 682 C CA . VAL A 1 91 ? 5.547 -28.141 -8.641 1 98.88 91 VAL A CA 1
ATOM 683 C C . VAL A 1 91 ? 5.277 -26.719 -9.156 1 98.88 91 VAL A C 1
ATOM 685 O O . VAL A 1 91 ? 4.898 -26.547 -10.32 1 98.88 91 VAL A O 1
ATOM 688 N N . PRO A 1 92 ? 5.484 -25.688 -8.328 1 98.62 92 PRO A N 1
ATOM 689 C CA . PRO A 1 92 ? 5.504 -24.312 -8.836 1 98.62 92 PRO A CA 1
ATOM 690 C C . PRO A 1 92 ? 6.789 -23.984 -9.586 1 98.62 92 PRO A C 1
ATOM 692 O O . PRO A 1 92 ? 7.797 -24.672 -9.43 1 98.62 92 PRO A O 1
ATOM 695 N N . GLY A 1 93 ? 6.719 -22.984 -10.445 1 96.12 93 GLY A N 1
ATOM 696 C CA . GLY A 1 93 ? 7.887 -22.609 -11.227 1 96.12 93 GLY A CA 1
ATOM 697 C C . GLY A 1 93 ? 9.023 -22.062 -10.375 1 96.12 93 GLY A C 1
ATOM 698 O O . GLY A 1 93 ? 10.188 -22.375 -10.625 1 96.12 93 GLY A O 1
ATOM 699 N N . ARG A 1 94 ? 8.664 -21.266 -9.43 1 94.81 94 ARG A N 1
ATOM 700 C CA . ARG A 1 94 ? 9.648 -20.641 -8.555 1 94.81 94 ARG A CA 1
ATOM 701 C C . ARG A 1 94 ? 9.711 -21.344 -7.203 1 94.81 94 ARG A C 1
ATOM 703 O O . ARG A 1 94 ? 8.695 -21.844 -6.719 1 94.81 94 ARG A O 1
ATOM 710 N N . ALA A 1 95 ? 10.938 -21.422 -6.641 1 97.12 95 ALA A N 1
ATOM 711 C CA . ALA A 1 95 ? 12.297 -21.109 -7.074 1 97.12 95 ALA A CA 1
ATOM 712 C C . ALA A 1 95 ? 13.109 -22.375 -7.309 1 97.12 95 ALA A C 1
ATOM 714 O O . ALA A 1 95 ? 13.062 -23.312 -6.5 1 97.12 95 ALA A O 1
ATOM 715 N N . PHE A 1 96 ? 13.688 -22.453 -8.469 1 97.62 96 PHE A N 1
ATOM 716 C CA . PHE A 1 96 ? 14.57 -23.562 -8.773 1 97.62 96 PHE A CA 1
ATOM 717 C C . PHE A 1 96 ? 16.016 -23.234 -8.398 1 97.62 96 PHE A C 1
ATOM 719 O O . PHE A 1 96 ? 16.625 -22.359 -9.008 1 97.62 96 PHE A O 1
ATOM 726 N N . ASN A 1 97 ? 16.547 -23.891 -7.387 1 97.56 97 ASN A N 1
ATOM 727 C CA . ASN A 1 97 ? 17.922 -23.75 -6.902 1 97.56 97 ASN A CA 1
ATOM 728 C C . ASN A 1 97 ? 18.234 -22.312 -6.496 1 97.56 97 ASN A C 1
ATOM 730 O O . ASN A 1 97 ? 19.188 -21.719 -7.004 1 97.56 97 ASN A O 1
ATOM 734 N N . PRO A 1 98 ? 17.484 -21.781 -5.52 1 97.94 98 PRO A N 1
ATOM 735 C CA . PRO A 1 98 ? 17.812 -20.453 -5.027 1 97.94 98 PRO A CA 1
ATOM 736 C C . PRO A 1 98 ? 19.188 -20.375 -4.383 1 97.94 98 PRO A C 1
ATOM 738 O O . PRO A 1 98 ? 19.734 -21.406 -3.977 1 97.94 98 PRO A O 1
ATOM 741 N N . CYS A 1 99 ? 19.766 -19.203 -4.211 1 97.06 99 CYS A N 1
ATOM 742 C CA . CYS A 1 99 ? 21.156 -19.031 -3.832 1 97.06 99 CYS A CA 1
ATOM 743 C C . CYS A 1 99 ? 21.359 -19.359 -2.357 1 97.06 99 CYS A C 1
ATOM 745 O O . CYS A 1 99 ? 22.469 -19.703 -1.941 1 97.06 99 CYS A O 1
ATOM 747 N N . GLY A 1 100 ? 20.359 -19.188 -1.562 1 97.06 100 GLY A N 1
ATOM 748 C CA . GLY A 1 100 ? 20.391 -19.547 -0.155 1 97.06 100 GLY A CA 1
ATOM 749 C C . GLY A 1 100 ? 21.016 -18.484 0.718 1 97.06 100 GLY A C 1
ATOM 750 O O . GLY A 1 100 ? 21.031 -18.594 1.945 1 97.06 100 GLY A O 1
ATOM 751 N N . GLN A 1 101 ? 21.453 -17.391 0.084 1 95.81 101 GLN A N 1
ATOM 752 C CA . GLN A 1 101 ? 22.266 -16.453 0.866 1 95.81 101 GLN A CA 1
ATOM 753 C C . GLN A 1 101 ? 21.719 -15.031 0.758 1 95.81 101 GLN A C 1
ATOM 755 O O . GLN A 1 101 ? 22.047 -14.172 1.571 1 95.81 101 GLN A O 1
ATOM 760 N N . CYS A 1 102 ? 20.969 -14.727 -0.261 1 97.19 102 CYS A N 1
ATOM 761 C CA . CYS A 1 102 ? 20.453 -13.375 -0.417 1 97.19 102 CYS A CA 1
ATOM 762 C C . CYS A 1 102 ? 19.359 -13.086 0.612 1 97.19 102 CYS A C 1
ATOM 764 O O . CYS A 1 102 ? 18.953 -13.977 1.355 1 97.19 102 CYS A O 1
ATOM 766 N N . LYS A 1 103 ? 18.891 -11.867 0.671 1 96.5 103 LYS A N 1
ATOM 767 C CA . LYS A 1 103 ? 17.906 -11.469 1.668 1 96.5 103 LYS A CA 1
ATOM 768 C C . LYS A 1 103 ? 16.594 -12.211 1.471 1 96.5 103 LYS A C 1
ATOM 770 O O . LYS A 1 103 ? 15.906 -12.555 2.441 1 96.5 103 LYS A O 1
ATOM 775 N N . GLU A 1 104 ? 16.203 -12.5 0.242 1 97.38 104 GLU A N 1
ATOM 776 C CA . GLU A 1 104 ? 14.992 -13.266 -0.03 1 97.38 104 GLU A CA 1
ATOM 777 C C . GLU A 1 104 ? 15.086 -14.672 0.544 1 97.38 104 GLU A C 1
ATOM 779 O O . GLU A 1 104 ? 14.07 -15.273 0.899 1 97.38 104 GLU A O 1
ATOM 784 N N . CYS A 1 105 ? 16.328 -15.219 0.614 1 97.81 105 CYS A N 1
ATOM 785 C CA . CYS A 1 105 ? 16.531 -16.594 1.07 1 97.81 105 CYS A CA 1
ATOM 786 C C . CYS A 1 105 ? 16.688 -16.641 2.586 1 97.81 105 CYS A C 1
ATOM 788 O O . CYS A 1 105 ? 16.312 -17.625 3.219 1 97.81 105 CYS A O 1
ATOM 790 N N . THR A 1 106 ? 17.203 -15.555 3.16 1 97.19 106 THR A N 1
ATOM 791 C CA . THR A 1 106 ? 17.5 -15.594 4.586 1 97.19 106 THR A CA 1
ATOM 792 C C . THR A 1 106 ? 16.359 -15 5.395 1 97.19 106 THR A C 1
ATOM 794 O O . THR A 1 106 ? 16.125 -15.383 6.543 1 97.19 106 THR A O 1
ATOM 797 N N . GLU A 1 107 ? 15.672 -14.023 4.867 1 95.69 107 GLU A N 1
ATOM 798 C CA . GLU A 1 107 ? 14.477 -13.438 5.453 1 95.69 107 GLU A CA 1
ATOM 799 C C . GLU A 1 107 ? 13.227 -13.844 4.676 1 95.69 107 GLU A C 1
ATOM 801 O O . GLU A 1 107 ? 12.547 -12.992 4.09 1 95.69 107 GLU A O 1
ATOM 806 N N . ASN A 1 108 ? 12.891 -15.148 4.863 1 95.94 108 ASN A N 1
ATOM 807 C CA . ASN A 1 108 ? 12.008 -15.719 3.848 1 95.94 108 ASN A CA 1
ATOM 808 C C . ASN A 1 108 ? 10.617 -15.992 4.402 1 95.94 108 ASN A C 1
ATOM 810 O O . ASN A 1 108 ? 9.852 -16.766 3.826 1 95.94 108 ASN A O 1
ATOM 814 N N . GLY A 1 109 ? 10.266 -15.398 5.582 1 93.81 109 GLY A N 1
ATOM 815 C CA . GLY A 1 109 ? 8.906 -15.375 6.102 1 93.81 109 GLY A CA 1
ATOM 816 C C . GLY A 1 109 ? 8.414 -16.75 6.527 1 93.81 109 GLY A C 1
ATOM 817 O O . GLY A 1 109 ? 7.215 -17.031 6.441 1 93.81 109 GLY A O 1
ATOM 818 N N . GLY A 1 110 ? 9.242 -17.703 6.902 1 94.5 110 GLY A N 1
ATOM 819 C CA . GLY A 1 110 ? 8.836 -18.953 7.504 1 94.5 110 GLY A CA 1
ATOM 820 C C . GLY A 1 110 ? 9.055 -20.156 6.598 1 94.5 110 GLY A C 1
ATOM 821 O O . GLY A 1 110 ? 8.75 -21.281 6.973 1 94.5 110 GLY A O 1
ATOM 822 N N . ASP A 1 111 ? 9.586 -19.891 5.383 1 96.5 111 ASP A N 1
ATOM 823 C CA . ASP A 1 111 ? 9.969 -21.016 4.539 1 96.5 111 ASP A CA 1
ATOM 824 C C . ASP A 1 111 ? 11.234 -21.703 5.066 1 96.5 111 ASP A C 1
ATOM 826 O O . ASP A 1 111 ? 11.805 -21.266 6.062 1 96.5 111 ASP A O 1
ATOM 830 N N . MET A 1 112 ? 11.602 -22.828 4.441 1 95.44 112 MET A N 1
ATOM 831 C CA . MET A 1 112 ? 12.805 -23.547 4.84 1 95.44 112 MET A CA 1
ATOM 832 C C . MET A 1 112 ? 14.023 -22.625 4.797 1 95.44 112 MET A C 1
ATOM 834 O O . MET A 1 112 ? 14.172 -21.828 3.875 1 95.44 112 MET A O 1
ATOM 838 N N . LYS A 1 113 ? 14.875 -22.844 5.844 1 94.31 113 LYS A N 1
ATOM 839 C CA . LYS A 1 113 ? 16.047 -21.984 5.949 1 94.31 113 LYS A CA 1
ATOM 840 C C . LYS A 1 113 ? 16.844 -21.984 4.648 1 94.31 113 LYS A C 1
ATOM 842 O O . LYS A 1 113 ? 17.125 -23.047 4.078 1 94.31 113 LYS A O 1
ATOM 847 N N . GLY A 1 114 ? 17.156 -20.828 4.125 1 95.81 114 GLY A N 1
ATOM 848 C CA . GLY A 1 114 ? 18 -20.672 2.953 1 95.81 114 GLY A CA 1
ATOM 849 C C . GLY A 1 114 ? 17.25 -20.781 1.647 1 95.81 114 GLY A C 1
ATOM 850 O O . GLY A 1 114 ? 17.844 -20.75 0.568 1 95.81 114 GLY A O 1
ATOM 851 N N . TYR A 1 115 ? 15.914 -20.922 1.754 1 97.38 115 TYR A N 1
ATOM 852 C CA . TYR A 1 115 ? 15.102 -21.031 0.549 1 97.38 115 TYR A CA 1
ATOM 853 C C . TYR A 1 115 ? 14.219 -19.797 0.38 1 97.38 115 TYR A C 1
ATOM 855 O O . TYR A 1 115 ? 13.43 -19.469 1.263 1 97.38 115 TYR A O 1
ATOM 863 N N . GLY A 1 116 ? 14.352 -19.109 -0.736 1 97.75 116 GLY A N 1
ATOM 864 C CA . GLY A 1 116 ? 13.547 -17.938 -1.027 1 97.75 116 GLY A CA 1
ATOM 865 C C . GLY A 1 116 ? 12.82 -18.031 -2.355 1 97.75 116 GLY A C 1
ATOM 866 O O . GLY A 1 116 ? 13.445 -18.094 -3.412 1 97.75 116 GLY A O 1
ATOM 867 N N . VAL A 1 117 ? 11.516 -17.984 -2.301 1 97.94 117 VAL A N 1
ATOM 868 C CA . VAL A 1 117 ? 10.688 -18.109 -3.494 1 97.94 117 VAL A CA 1
ATOM 869 C C . VAL A 1 117 ? 10.984 -16.953 -4.445 1 97.94 117 VAL A C 1
ATOM 871 O O . VAL A 1 117 ? 10.922 -17.109 -5.664 1 97.94 117 VAL A O 1
ATOM 874 N N . TRP A 1 118 ? 11.375 -15.82 -3.859 1 96.75 118 TRP A N 1
ATOM 875 C CA . TRP A 1 118 ? 11.562 -14.625 -4.664 1 96.75 118 TRP A CA 1
ATOM 876 C C . TRP A 1 118 ? 13.047 -14.367 -4.93 1 96.75 118 TRP A C 1
ATOM 878 O O . TRP A 1 118 ? 13.43 -13.273 -5.348 1 96.75 118 TRP A O 1
ATOM 888 N N . CYS A 1 119 ? 13.922 -15.367 -4.645 1 97.12 119 CYS A N 1
ATOM 889 C CA . CYS A 1 119 ? 15.352 -15.234 -4.918 1 97.12 119 CYS A CA 1
ATOM 890 C C . CYS A 1 119 ? 15.594 -14.875 -6.379 1 97.12 119 CYS A C 1
ATOM 892 O O . CYS A 1 119 ? 15.188 -15.609 -7.277 1 97.12 119 CYS A O 1
ATOM 894 N N . THR A 1 120 ? 16.25 -13.797 -6.586 1 94.69 120 THR A N 1
ATOM 895 C CA . THR A 1 120 ? 16.453 -13.297 -7.941 1 94.69 120 THR A CA 1
ATOM 896 C C . THR A 1 120 ? 17.578 -14.07 -8.633 1 94.69 120 THR A C 1
ATOM 898 O O . THR A 1 120 ? 17.797 -13.906 -9.836 1 94.69 120 THR A O 1
ATOM 901 N N . ARG A 1 121 ? 18.234 -14.93 -7.926 1 96.06 121 ARG A N 1
ATOM 902 C CA . ARG A 1 121 ? 19.312 -15.727 -8.5 1 96.06 121 ARG A CA 1
ATOM 903 C C . ARG A 1 121 ? 18.859 -17.156 -8.758 1 96.06 121 ARG A C 1
ATOM 905 O O . ARG A 1 121 ? 19.609 -17.969 -9.297 1 96.06 121 ARG A O 1
ATOM 912 N N . ALA A 1 122 ? 17.641 -17.422 -8.398 1 96.69 122 ALA A N 1
ATOM 913 C CA . ALA A 1 122 ? 17.078 -18.75 -8.617 1 96.69 122 ALA A CA 1
ATOM 914 C C . ALA A 1 122 ? 16.609 -18.906 -10.062 1 96.69 122 ALA A C 1
ATOM 916 O O . ALA A 1 122 ? 16.391 -17.922 -10.766 1 96.69 122 ALA A O 1
ATOM 917 N N . GLY A 1 123 ? 16.578 -20.125 -10.484 1 95.56 123 GLY A N 1
ATOM 918 C CA . GLY A 1 1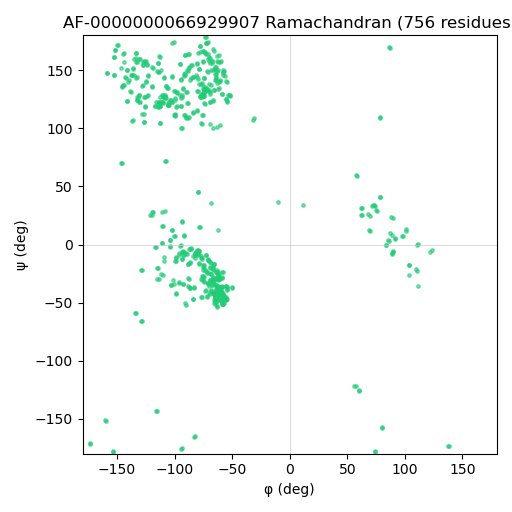23 ? 15.883 -20.406 -11.727 1 95.56 123 GLY A CA 1
ATOM 919 C C . GLY A 1 123 ? 14.375 -20.453 -11.57 1 95.56 123 GLY A C 1
ATOM 920 O O . GLY A 1 123 ? 13.867 -20.469 -10.445 1 95.56 123 GLY A O 1
ATOM 921 N N . ASN A 1 124 ? 13.695 -20.406 -12.664 1 95.88 124 ASN A N 1
ATOM 922 C CA . ASN A 1 124 ? 12.25 -20.547 -12.773 1 95.88 124 ASN A CA 1
ATOM 923 C C . ASN A 1 124 ? 11.883 -21.609 -13.812 1 95.88 124 ASN A C 1
ATOM 925 O O . ASN A 1 124 ? 12.094 -21.422 -15.008 1 95.88 124 ASN A O 1
ATOM 929 N N . LEU A 1 125 ? 11.336 -22.656 -13.312 1 97.31 125 LEU A N 1
ATOM 930 C CA . LEU A 1 125 ? 10.953 -23.75 -14.219 1 97.31 125 LEU A CA 1
ATOM 931 C C . LEU A 1 125 ? 9.906 -23.266 -15.219 1 97.31 125 LEU A C 1
ATOM 933 O O . LEU A 1 125 ? 8.945 -22.594 -14.844 1 97.31 125 LEU A O 1
ATOM 937 N N . GLY A 1 126 ? 10.102 -23.594 -16.453 1 96 126 GLY A N 1
ATOM 938 C CA . GLY A 1 126 ? 9.195 -23.172 -17.516 1 96 126 GLY A CA 1
ATOM 939 C C . GLY A 1 126 ? 9.562 -21.828 -18.109 1 96 126 GLY A C 1
ATOM 940 O O . GLY A 1 126 ? 8.969 -21.406 -19.109 1 96 126 GLY A O 1
ATOM 941 N N . MET A 1 127 ? 10.562 -21.156 -17.469 1 94.19 127 MET A N 1
ATOM 942 C CA . MET A 1 127 ? 10.984 -19.844 -17.969 1 94.19 127 MET A CA 1
ATOM 943 C C . MET A 1 127 ? 12.492 -19.797 -18.156 1 94.19 127 MET A C 1
ATOM 945 O O . MET A 1 127 ? 12.977 -19.812 -19.297 1 94.19 127 MET A O 1
ATOM 949 N N . THR A 1 128 ? 13.305 -19.891 -17.078 1 94.19 128 THR A N 1
ATOM 950 C CA . THR A 1 128 ? 14.758 -19.875 -17.203 1 94.19 128 THR A CA 1
ATOM 951 C C . THR A 1 128 ? 15.328 -21.281 -17.156 1 94.19 128 THR A C 1
ATOM 953 O O . THR A 1 128 ? 16.5 -21.5 -17.5 1 94.19 128 THR A O 1
ATOM 956 N N . LYS A 1 129 ? 14.594 -22.203 -16.766 1 95.62 129 LYS A N 1
ATOM 957 C CA . LYS A 1 129 ? 14.859 -23.641 -16.797 1 95.62 129 LYS A CA 1
ATOM 958 C C . LYS A 1 129 ? 13.695 -24.406 -17.406 1 95.62 129 LYS A C 1
ATOM 960 O O . LYS A 1 129 ? 12.57 -23.906 -17.469 1 95.62 129 LYS A O 1
ATOM 965 N N . ASP A 1 130 ? 13.938 -25.594 -17.859 1 97.06 130 ASP A N 1
ATOM 966 C CA . ASP A 1 130 ? 12.875 -26.375 -18.484 1 97.06 130 ASP A CA 1
ATOM 967 C C . ASP A 1 130 ? 11.773 -26.703 -17.469 1 97.06 130 ASP A C 1
ATOM 969 O O . ASP A 1 130 ? 12.062 -27.016 -16.312 1 97.06 130 ASP A O 1
ATOM 973 N N . GLY A 1 131 ? 10.516 -26.703 -18 1 97.88 131 GLY A N 1
ATOM 974 C CA . GLY A 1 131 ? 9.375 -26.906 -17.125 1 97.88 131 GLY A CA 1
ATOM 975 C C . GLY A 1 131 ? 8.609 -28.172 -17.422 1 97.88 131 GLY A C 1
ATOM 976 O O . GLY A 1 131 ? 9.203 -29.203 -17.734 1 97.88 131 GLY A O 1
ATOM 977 N N . GLY A 1 132 ? 7.328 -28.141 -17.297 1 98.56 132 GLY A N 1
ATOM 978 C CA . GLY A 1 132 ? 6.523 -29.344 -17.141 1 98.56 132 GLY A CA 1
ATOM 979 C C . GLY A 1 132 ? 6.02 -29.891 -18.469 1 98.56 132 GLY A C 1
ATOM 980 O O . GLY A 1 132 ? 5.492 -31.016 -18.516 1 98.56 132 GLY A O 1
ATOM 981 N N . PHE A 1 133 ? 6.203 -29.234 -19.594 1 98.69 133 PHE A N 1
ATOM 982 C CA . PHE A 1 133 ? 5.715 -29.75 -20.859 1 98.69 133 PHE A CA 1
ATOM 983 C C . PHE A 1 133 ? 6.652 -30.828 -21.406 1 98.69 133 PHE A C 1
ATOM 985 O O . PHE A 1 133 ? 7.039 -30.781 -22.578 1 98.69 133 PHE A O 1
ATOM 992 N N . GLN A 1 134 ? 7.051 -31.703 -20.594 1 98.69 134 GLN A N 1
ATOM 993 C CA . GLN A 1 134 ? 7.875 -32.875 -20.891 1 98.69 134 GLN A CA 1
ATOM 994 C C . GLN A 1 134 ? 7.602 -34 -19.922 1 98.69 134 GLN A C 1
ATOM 996 O O . GLN A 1 134 ? 6.965 -33.812 -18.875 1 98.69 134 GLN A O 1
ATOM 1001 N N . GLU A 1 135 ? 8.055 -35.219 -20.172 1 98.38 135 GLU A N 1
ATOM 1002 C CA . GLU A 1 135 ? 7.734 -36.406 -19.391 1 98.38 135 GLU A CA 1
ATOM 1003 C C . GLU A 1 135 ? 8.445 -36.375 -18.047 1 98.38 135 GLU A C 1
ATOM 1005 O O . GLU A 1 135 ? 7.883 -36.812 -17.031 1 98.38 135 GLU A O 1
ATOM 1010 N N . TRP A 1 136 ? 9.703 -35.906 -18.062 1 98.25 136 TRP A N 1
ATOM 1011 C CA . TRP A 1 136 ? 10.523 -35.875 -16.844 1 98.25 136 TRP A CA 1
ATOM 1012 C C . TRP A 1 136 ? 11.109 -34.5 -16.625 1 98.25 136 TRP A C 1
ATOM 1014 O O . TRP A 1 136 ? 11.578 -33.844 -17.578 1 98.25 136 TRP A O 1
ATOM 1024 N N . CYS A 1 137 ? 11.07 -34.031 -15.445 1 98.62 137 CYS A N 1
ATOM 1025 C CA . CYS A 1 137 ? 11.57 -32.688 -15.156 1 98.62 137 CYS A CA 1
ATOM 1026 C C . CYS A 1 137 ? 12.367 -32.688 -13.859 1 98.62 137 CYS A C 1
ATOM 1028 O O . CYS A 1 137 ? 11.961 -33.281 -12.867 1 98.62 137 CYS A O 1
ATOM 1030 N N . LEU A 1 138 ? 13.555 -32.094 -13.883 1 98.56 138 LEU A N 1
ATOM 1031 C CA . LEU A 1 138 ? 14.305 -31.828 -12.664 1 98.56 138 LEU A CA 1
ATOM 1032 C C . LEU A 1 138 ? 13.688 -30.688 -11.875 1 98.56 138 LEU A C 1
ATOM 1034 O O . LEU A 1 138 ? 13.359 -29.641 -12.445 1 98.56 138 LEU A O 1
ATOM 1038 N N . VAL A 1 139 ? 13.523 -30.906 -10.625 1 98.5 139 VAL A N 1
ATOM 1039 C CA . VAL A 1 139 ? 12.883 -29.953 -9.727 1 98.5 139 VAL A CA 1
ATOM 1040 C C . VAL A 1 139 ? 13.68 -29.844 -8.43 1 98.5 139 VAL A C 1
ATOM 1042 O O . VAL A 1 139 ? 14.43 -30.75 -8.078 1 98.5 139 VAL A O 1
ATOM 1045 N N . ASP A 1 140 ? 13.617 -28.672 -7.793 1 98.5 140 ASP A N 1
ATOM 1046 C CA . ASP A 1 140 ? 14.172 -28.531 -6.453 1 98.5 140 ASP A CA 1
ATOM 1047 C C . ASP A 1 140 ? 13.25 -29.141 -5.398 1 98.5 140 ASP A C 1
ATOM 1049 O O . ASP A 1 140 ? 12.07 -28.781 -5.32 1 98.5 140 ASP A O 1
ATOM 1053 N N . VAL A 1 141 ? 13.742 -30 -4.578 1 98.44 141 VAL A N 1
ATOM 1054 C CA . VAL A 1 141 ? 12.922 -30.703 -3.602 1 98.44 141 VAL A CA 1
ATOM 1055 C C . VAL A 1 141 ? 12.297 -29.703 -2.629 1 98.44 141 VAL A C 1
ATOM 1057 O O . VAL A 1 141 ? 11.242 -29.969 -2.047 1 98.44 141 VAL A O 1
ATOM 1060 N N . ARG A 1 142 ? 12.867 -28.609 -2.4 1 97.75 142 ARG A N 1
ATOM 1061 C CA . ARG A 1 142 ? 12.375 -27.594 -1.471 1 97.75 142 ARG A CA 1
ATOM 1062 C C . ARG A 1 142 ? 11.18 -26.844 -2.055 1 97.75 142 ARG A C 1
ATOM 1064 O O . ARG A 1 142 ? 10.391 -26.266 -1.313 1 97.75 142 ARG A O 1
ATOM 1071 N N . GLN A 1 143 ? 10.961 -26.844 -3.381 1 98.31 143 GLN A N 1
ATOM 1072 C CA . GLN A 1 143 ? 9.93 -26.016 -3.998 1 98.31 143 GLN A CA 1
ATOM 1073 C C . GLN A 1 143 ? 8.594 -26.75 -4.035 1 98.31 143 GLN A C 1
ATOM 1075 O O . GLN A 1 143 ? 7.535 -26.125 -4.172 1 98.31 143 GLN A O 1
ATOM 1080 N N . VAL A 1 144 ? 8.555 -28.047 -3.869 1 98.38 144 VAL A N 1
ATOM 1081 C CA . VAL A 1 144 ? 7.371 -28.828 -4.223 1 98.38 144 VAL A CA 1
ATOM 1082 C C . VAL A 1 144 ? 6.402 -28.859 -3.043 1 98.38 144 VAL A C 1
ATOM 1084 O O . VAL A 1 144 ? 6.812 -28.703 -1.892 1 98.38 144 VAL A O 1
ATOM 1087 N N . ALA A 1 145 ? 5.168 -29 -3.33 1 98.5 145 ALA A N 1
ATOM 1088 C CA . ALA A 1 145 ? 4.133 -29.281 -2.338 1 98.5 145 ALA A CA 1
ATOM 1089 C C . ALA A 1 145 ? 3.764 -30.75 -2.322 1 98.5 145 ALA A C 1
ATOM 1091 O O . ALA A 1 145 ? 3.547 -31.359 -3.377 1 98.5 145 ALA A O 1
ATOM 1092 N N . ARG A 1 146 ? 3.73 -31.266 -1.161 1 98.12 146 ARG A N 1
ATOM 1093 C CA . ARG A 1 146 ? 3.219 -32.625 -0.994 1 98.12 146 ARG A CA 1
ATOM 1094 C C . ARG A 1 146 ? 1.705 -32.656 -1.18 1 98.12 146 ARG A C 1
ATOM 1096 O O . ARG A 1 146 ? 0.989 -31.797 -0.668 1 98.12 146 ARG A O 1
ATOM 1103 N N . VAL A 1 147 ? 1.199 -33.594 -1.935 1 98.25 147 VAL A N 1
ATOM 1104 C CA . VAL A 1 147 ? -0.239 -33.75 -2.119 1 98.25 147 VAL A CA 1
ATOM 1105 C C . VAL A 1 147 ? -0.783 -34.781 -1.112 1 98.25 147 VAL A C 1
ATOM 1107 O O . VAL A 1 147 ? -0.342 -35.906 -1.079 1 98.25 147 VAL A O 1
ATOM 1110 N N . PRO A 1 148 ? -1.664 -34.312 -0.304 1 96.62 148 PRO A N 1
ATOM 1111 C CA . PRO A 1 148 ? -2.219 -35.281 0.651 1 96.62 148 PRO A CA 1
ATOM 1112 C C . PRO A 1 148 ? -2.996 -36.406 -0.029 1 96.62 148 PRO A C 1
ATOM 1114 O O . PRO A 1 148 ? -3.637 -36.188 -1.06 1 96.62 148 PRO A O 1
ATOM 1117 N N . GLU A 1 149 ? -2.924 -37.531 0.561 1 93.06 149 GLU A N 1
ATOM 1118 C CA . GLU A 1 149 ? -3.676 -38.656 0.03 1 93.06 149 GLU A CA 1
ATOM 1119 C C . GLU A 1 149 ? -5.18 -38.438 0.183 1 93.06 149 GLU A C 1
ATOM 1121 O O . GLU A 1 149 ? -5.957 -38.812 -0.697 1 93.06 149 GLU A O 1
ATOM 1126 N N . ALA A 1 150 ? -5.406 -37.812 1.266 1 89.69 150 ALA A N 1
ATOM 1127 C CA . ALA A 1 150 ? -6.816 -37.531 1.512 1 89.69 150 ALA A CA 1
ATOM 1128 C C . ALA A 1 150 ? -7.336 -36.469 0.534 1 89.69 150 ALA A C 1
ATOM 1130 O O . ALA A 1 150 ? -6.582 -35.625 0.077 1 89.69 150 ALA A O 1
ATOM 1131 N N . GLY A 1 151 ? -8.555 -36.625 -0.019 1 90 151 GLY A N 1
ATOM 1132 C CA . GLY A 1 151 ? -9.188 -35.656 -0.871 1 90 151 GLY A CA 1
ATOM 1133 C C . GLY A 1 151 ? -9.289 -36.094 -2.32 1 90 151 GLY A C 1
ATOM 1134 O O . GLY A 1 151 ? -10.016 -35.469 -3.105 1 90 151 GLY A O 1
ATOM 1135 N N . GLY A 1 152 ? -8.383 -37.094 -2.689 1 94.06 152 GLY A N 1
ATOM 1136 C CA . GLY A 1 152 ? -8.516 -37.656 -4.016 1 94.06 152 GLY A CA 1
ATOM 1137 C C . GLY A 1 152 ? -8.094 -36.719 -5.129 1 94.06 152 GLY A C 1
ATOM 1138 O O . GLY A 1 152 ? -8.703 -36.719 -6.203 1 94.06 152 GLY A O 1
ATOM 1139 N N . MET A 1 153 ? -7.125 -35.906 -4.875 1 96.75 153 MET A N 1
ATOM 1140 C CA . MET A 1 153 ? -6.672 -35 -5.906 1 96.75 153 MET A CA 1
ATOM 1141 C C . MET A 1 153 ? -5.809 -35.688 -6.941 1 96.75 153 MET A C 1
ATOM 1143 O O . MET A 1 153 ? -4.918 -36.469 -6.582 1 96.75 153 MET A O 1
ATOM 1147 N N . ARG A 1 154 ? -6.172 -35.469 -8.211 1 97.81 154 ARG A N 1
ATOM 1148 C CA . ARG A 1 154 ? -5.367 -35.969 -9.328 1 97.81 154 ARG A CA 1
ATOM 1149 C C . ARG A 1 154 ? -4.352 -34.938 -9.766 1 97.81 154 ARG A C 1
ATOM 1151 O O . ARG A 1 154 ? -4.457 -33.75 -9.406 1 97.81 154 ARG A O 1
ATOM 1158 N N . ALA A 1 155 ? -3.336 -35.375 -10.531 1 98.69 155 ALA A N 1
ATOM 1159 C CA . ALA A 1 155 ? -2.309 -34.438 -11.023 1 98.69 155 ALA A CA 1
ATOM 1160 C C . ALA A 1 155 ? -2.93 -33.281 -11.781 1 98.69 155 ALA A C 1
ATOM 1162 O O . ALA A 1 155 ? -2.471 -32.125 -11.656 1 98.69 155 ALA A O 1
ATOM 1163 N N . VAL A 1 156 ? -4.004 -33.5 -12.531 1 98.62 156 VAL A N 1
ATOM 1164 C CA . VAL A 1 156 ? -4.625 -32.438 -13.352 1 98.62 156 VAL A CA 1
ATOM 1165 C C . VAL A 1 156 ? -5.336 -31.438 -12.445 1 98.62 156 VAL A C 1
ATOM 1167 O O . VAL A 1 156 ? -5.555 -30.297 -12.844 1 98.62 156 VAL A O 1
ATOM 1170 N N . ASP A 1 157 ? -5.727 -31.891 -11.203 1 98.19 157 ASP A N 1
ATOM 1171 C CA . ASP A 1 157 ? -6.324 -30.984 -10.227 1 98.19 157 ASP A CA 1
ATOM 1172 C C . ASP A 1 157 ? -5.262 -30.094 -9.578 1 98.19 157 ASP A C 1
ATOM 1174 O O . ASP A 1 157 ? -5.547 -28.969 -9.18 1 98.19 157 ASP A O 1
ATOM 1178 N N . ILE A 1 158 ? -4.059 -30.625 -9.469 1 98.62 158 ILE A N 1
ATOM 1179 C CA . ILE A 1 158 ? -2.994 -30 -8.68 1 98.62 158 ILE A CA 1
ATOM 1180 C C . ILE A 1 158 ? -2.236 -28.984 -9.531 1 98.62 158 ILE A C 1
ATOM 1182 O O . ILE A 1 158 ? -1.888 -27.906 -9.055 1 98.62 158 ILE A O 1
ATOM 1186 N N . ALA A 1 159 ? -2.016 -29.266 -10.797 1 98.81 159 ALA A N 1
ATOM 1187 C CA . ALA A 1 159 ? -1.129 -28.5 -11.664 1 98.81 159 ALA A CA 1
ATOM 1188 C C . ALA A 1 159 ? -1.539 -27.031 -11.703 1 98.81 159 ALA A C 1
ATOM 1190 O O . ALA A 1 159 ? -0.718 -26.141 -11.461 1 98.81 159 ALA A O 1
ATOM 1191 N N . PRO A 1 160 ? -2.85 -26.734 -11.891 1 98.56 160 PRO A N 1
ATOM 1192 C CA . PRO A 1 160 ? -3.219 -25.312 -11.969 1 98.56 160 PRO A CA 1
ATOM 1193 C C . PRO A 1 160 ? -3.062 -24.594 -10.633 1 98.56 160 PRO A C 1
ATOM 1195 O O . PRO A 1 160 ? -2.947 -23.359 -10.602 1 98.56 160 PRO A O 1
ATOM 1198 N N . LEU A 1 161 ? -3.027 -25.297 -9.539 1 98.75 161 LEU A N 1
ATOM 1199 C CA . LEU A 1 161 ? -2.916 -24.688 -8.211 1 98.75 161 LEU A CA 1
ATOM 1200 C C . LEU A 1 161 ? -1.49 -24.219 -7.949 1 98.75 161 LEU A C 1
ATOM 1202 O O . LEU A 1 161 ? -1.253 -23.438 -7.035 1 98.75 161 LEU A O 1
ATOM 1206 N N . MET A 1 162 ? -0.518 -24.594 -8.742 1 98.75 162 MET A N 1
ATOM 1207 C CA . MET A 1 162 ? 0.903 -24.375 -8.484 1 98.75 162 MET A CA 1
ATOM 1208 C C . MET A 1 162 ? 1.319 -22.969 -8.891 1 98.75 162 MET A C 1
ATOM 1210 O O . MET A 1 162 ? 2.404 -22.5 -8.531 1 98.75 162 MET A O 1
ATOM 1214 N N . CYS A 1 163 ? 0.509 -22.266 -9.531 1 98.19 163 CYS A N 1
ATOM 1215 C CA . CYS A 1 163 ? 0.704 -20.828 -9.75 1 98.19 163 CYS A CA 1
ATOM 1216 C C . CYS A 1 163 ? -0.578 -20.062 -9.469 1 98.19 163 CYS A C 1
ATOM 1218 O O . CYS A 1 163 ? -0.627 -19.25 -8.539 1 98.19 163 CYS A O 1
ATOM 1220 N N . ALA A 1 164 ? -1.657 -20.406 -10.195 1 98.12 164 ALA A N 1
ATOM 1221 C CA . ALA A 1 164 ? -2.922 -19.703 -10.008 1 98.12 164 ALA A CA 1
ATOM 1222 C C . ALA A 1 164 ? -3.414 -19.828 -8.562 1 98.12 164 ALA A C 1
ATOM 1224 O O . ALA A 1 164 ? -3.752 -18.828 -7.926 1 98.12 164 ALA A O 1
ATOM 1225 N N . GLY A 1 165 ? -3.404 -21.047 -8.039 1 98.5 165 GLY A N 1
ATOM 1226 C CA . GLY A 1 165 ? -3.887 -21.297 -6.688 1 98.5 165 GLY A CA 1
ATOM 1227 C C . GLY A 1 165 ? -3.074 -20.578 -5.629 1 98.5 165 GLY A C 1
ATOM 1228 O O . GLY A 1 165 ? -3.627 -19.828 -4.816 1 98.5 165 GLY A O 1
ATOM 1229 N N . VAL A 1 166 ? -1.761 -20.781 -5.656 1 98.62 166 VAL A N 1
ATOM 1230 C CA . VAL A 1 166 ? -0.918 -20.234 -4.598 1 98.62 166 VAL A CA 1
ATOM 1231 C C . VAL A 1 166 ? -0.868 -18.719 -4.711 1 98.62 166 VAL A C 1
ATOM 1233 O O . VAL A 1 166 ? -0.799 -18.016 -3.701 1 98.62 166 VAL A O 1
ATOM 1236 N N . THR A 1 167 ? -0.98 -18.188 -5.918 1 98.44 167 THR A N 1
ATOM 1237 C CA . THR A 1 167 ? -0.993 -16.75 -6.109 1 98.44 167 THR A CA 1
ATOM 1238 C C . THR A 1 167 ? -2.229 -16.125 -5.465 1 98.44 167 THR A C 1
ATOM 1240 O O . THR A 1 167 ? -2.119 -15.156 -4.707 1 98.44 167 THR A O 1
ATOM 1243 N N . VAL A 1 168 ? -3.367 -16.703 -5.699 1 98.38 168 VAL A N 1
ATOM 1244 C CA . VAL A 1 168 ? -4.582 -16.109 -5.148 1 98.38 168 VAL A CA 1
ATOM 1245 C C . VAL A 1 168 ? -4.656 -16.375 -3.648 1 98.38 168 VAL A C 1
ATOM 1247 O O . VAL A 1 168 ? -5.176 -15.562 -2.887 1 98.38 168 VAL A O 1
ATOM 1250 N N . TRP A 1 169 ? -4.129 -17.5 -3.203 1 98.5 169 TRP A N 1
ATOM 1251 C CA . TRP A 1 169 ? -4.062 -17.781 -1.771 1 98.5 169 TRP A CA 1
ATOM 1252 C C . TRP A 1 169 ? -3.273 -16.703 -1.043 1 98.5 169 TRP A C 1
ATOM 1254 O O . TRP A 1 169 ? -3.744 -16.141 -0.049 1 98.5 169 TRP A O 1
ATOM 1264 N N . ASN A 1 170 ? -2.102 -16.438 -1.565 1 98.38 170 ASN A N 1
ATOM 1265 C CA . ASN A 1 170 ? -1.296 -15.375 -0.973 1 98.38 170 ASN A CA 1
ATOM 1266 C C . ASN A 1 170 ? -1.988 -14.016 -1.083 1 98.38 170 ASN A C 1
ATOM 1268 O O . ASN A 1 170 ? -1.877 -13.18 -0.182 1 98.38 170 ASN A O 1
ATOM 1272 N N . SER A 1 171 ? -2.678 -13.773 -2.186 1 98.62 171 SER A N 1
ATOM 1273 C CA . SER A 1 171 ? -3.418 -12.523 -2.352 1 98.62 171 SER A CA 1
ATOM 1274 C C . SER A 1 171 ? -4.496 -12.375 -1.284 1 98.62 171 SER A C 1
ATOM 1276 O O . SER A 1 171 ? -4.711 -11.273 -0.765 1 98.62 171 SER A O 1
ATOM 1278 N N . LEU A 1 172 ? -5.152 -13.492 -0.983 1 98 172 LEU A N 1
ATOM 1279 C CA . LEU A 1 172 ? -6.164 -13.469 0.069 1 98 172 LEU A CA 1
ATOM 1280 C C . LEU A 1 172 ? -5.531 -13.164 1.423 1 98 172 LEU A C 1
ATOM 1282 O O . LEU A 1 172 ? -6.078 -12.383 2.205 1 98 172 LEU A O 1
ATOM 1286 N N . GLU A 1 173 ? -4.391 -13.758 1.676 1 97.19 173 GLU A N 1
ATOM 1287 C CA . GLU A 1 173 ? -3.699 -13.438 2.92 1 97.19 173 GLU A CA 1
ATOM 1288 C C . GLU A 1 173 ? -3.307 -11.969 2.971 1 97.19 173 GLU A C 1
ATOM 1290 O O . GLU A 1 173 ? -3.502 -11.305 3.99 1 97.19 173 GLU A O 1
ATOM 1295 N N . ALA A 1 174 ? -2.777 -11.5 1.857 1 97.62 174 ALA A N 1
ATOM 1296 C CA . ALA A 1 174 ? -2.4 -10.094 1.771 1 97.62 174 ALA A CA 1
ATOM 1297 C C . ALA A 1 174 ? -3.615 -9.188 1.956 1 97.62 174 ALA A C 1
ATOM 1299 O O . ALA A 1 174 ? -3.492 -8.062 2.455 1 97.62 174 ALA A O 1
ATOM 1300 N N . ALA A 1 175 ? -4.734 -9.688 1.592 1 97.25 175 ALA A N 1
ATOM 1301 C CA . ALA A 1 175 ? -5.996 -8.953 1.698 1 97.25 175 ALA A CA 1
ATOM 1302 C C . ALA A 1 175 ? -6.543 -9.008 3.121 1 97.25 175 ALA A C 1
ATOM 1304 O O . ALA A 1 175 ? -7.582 -8.406 3.418 1 97.25 175 ALA A O 1
ATOM 1305 N N . GLY A 1 176 ? -5.918 -9.734 4 1 94.88 176 GLY A N 1
ATOM 1306 C CA . GLY A 1 176 ? -6.312 -9.789 5.398 1 94.88 176 GLY A CA 1
ATOM 1307 C C . GLY A 1 176 ? -7.176 -10.992 5.73 1 94.88 176 GLY A C 1
ATOM 1308 O O . GLY A 1 176 ? -7.695 -11.102 6.844 1 94.88 176 GLY A O 1
ATOM 1309 N N . VAL A 1 177 ? -7.297 -11.852 4.766 1 92.75 177 VAL A N 1
ATOM 1310 C CA . VAL A 1 177 ? -8.062 -13.062 5.02 1 92.75 177 VAL A CA 1
ATOM 1311 C C . VAL A 1 177 ? -7.258 -14.016 5.898 1 92.75 177 VAL A C 1
ATOM 1313 O O . VAL A 1 177 ? -6.09 -14.289 5.621 1 92.75 177 VAL A O 1
ATOM 1316 N N . ASP A 1 178 ? -7.832 -14.469 6.957 1 87.88 178 ASP A N 1
ATOM 1317 C CA . ASP A 1 178 ? -7.176 -15.422 7.844 1 87.88 178 ASP A CA 1
ATOM 1318 C C . ASP A 1 178 ? -7.172 -16.828 7.242 1 87.88 178 ASP A C 1
ATOM 1320 O O . ASP A 1 178 ? -8.219 -17.469 7.164 1 87.88 178 ASP A O 1
ATOM 1324 N N . THR A 1 179 ? -6.082 -17.312 6.879 1 87.25 179 THR A N 1
ATOM 1325 C CA . THR A 1 179 ? -5.965 -18.594 6.191 1 87.25 179 THR A CA 1
ATOM 1326 C C . THR A 1 179 ? -5.641 -19.703 7.184 1 87.25 179 THR A C 1
ATOM 1328 O O . THR A 1 179 ? -5.488 -20.859 6.793 1 87.25 179 THR A O 1
ATOM 1331 N N . THR A 1 180 ? -5.344 -19.422 8.555 1 75.44 180 THR A N 1
ATOM 1332 C CA . THR A 1 180 ? -4.977 -20.422 9.547 1 75.44 180 THR A CA 1
ATOM 1333 C C . THR A 1 180 ? -6.211 -21.156 10.047 1 75.44 180 THR A C 1
ATOM 1335 O O . THR A 1 180 ? -6.094 -22.172 10.75 1 75.44 180 THR A O 1
ATOM 1338 N N . GLY A 1 181 ? -7.371 -21.109 9.438 1 62.06 181 GLY A N 1
ATOM 1339 C CA . GLY A 1 181 ? -8.406 -22.141 9.562 1 62.06 181 GLY A CA 1
ATOM 1340 C C . GLY A 1 181 ? -9.547 -21.719 10.469 1 62.06 181 GLY A C 1
ATOM 1341 O O . GLY A 1 181 ? -10.492 -22.484 10.68 1 62.06 181 GLY A O 1
ATOM 1342 N N . ALA A 1 182 ? -9.477 -20.812 11.5 1 52.53 182 ALA A N 1
ATOM 1343 C CA . ALA A 1 182 ? -10.672 -20.953 12.336 1 52.53 182 ALA A CA 1
ATOM 1344 C C . ALA A 1 182 ? -11.922 -20.531 11.586 1 52.53 182 ALA A C 1
ATOM 1346 O O . ALA A 1 182 ? -11.977 -19.422 11.039 1 52.53 182 ALA A O 1
ATOM 1347 N N . LYS A 1 183 ? -12.648 -21.578 11.086 1 52.88 183 LYS A N 1
ATOM 1348 C CA . LYS A 1 183 ? -13.992 -21.391 10.555 1 52.88 183 LYS A CA 1
ATOM 1349 C C . LYS A 1 183 ? -14.719 -20.266 11.281 1 52.88 183 LYS A C 1
ATOM 1351 O O . LYS A 1 183 ? -14.625 -20.141 12.508 1 52.88 183 LYS A O 1
ATOM 1356 N N . GLY A 1 184 ? -14.875 -19.156 10.625 1 57.34 184 GLY A N 1
ATOM 1357 C CA . GLY A 1 184 ? -15.625 -18.078 11.242 1 57.34 184 GLY A CA 1
ATOM 1358 C C . GLY A 1 184 ? -14.836 -16.781 11.344 1 57.34 184 GLY A C 1
ATOM 1359 O O . GLY A 1 184 ? -15.32 -15.797 11.898 1 57.34 184 GLY A O 1
ATOM 1360 N N . SER A 1 185 ? -13.617 -17.031 10.922 1 54.97 185 SER A N 1
ATOM 1361 C CA . SER A 1 185 ? -12.797 -15.844 11.156 1 54.97 185 SER A CA 1
ATOM 1362 C C . SER A 1 185 ? -13.25 -14.68 10.281 1 54.97 185 SER A C 1
ATOM 1364 O O . SER A 1 185 ? -12.859 -13.531 10.508 1 54.97 185 SER A O 1
ATOM 1366 N N . GLY A 1 186 ? -13.961 -15.078 9.148 1 63.72 186 GLY A N 1
ATOM 1367 C CA . GLY A 1 186 ? -14.336 -13.984 8.273 1 63.72 186 GLY A CA 1
ATOM 1368 C C . GLY A 1 186 ? -15.273 -12.984 8.938 1 63.72 186 GLY A C 1
ATOM 1369 O O . GLY A 1 186 ? -15.492 -11.891 8.414 1 63.72 186 GLY A O 1
ATOM 1370 N N . GLN A 1 187 ? -15.375 -13.125 10.281 1 68.25 187 GLN A N 1
ATOM 1371 C CA . GLN A 1 187 ? -16.031 -12.227 11.227 1 68.25 187 GLN A CA 1
ATOM 1372 C C . GLN A 1 187 ? -16.875 -11.188 10.5 1 68.25 187 GLN A C 1
ATOM 1374 O O . GLN A 1 187 ? -16.906 -10.023 10.883 1 68.25 187 GLN A O 1
ATOM 1379 N N . GLY A 1 188 ? -17.625 -11.531 9.164 1 88.75 188 GLY A N 1
ATOM 1380 C CA . GLY A 1 188 ? -18.453 -10.555 8.484 1 88.75 188 GLY A CA 1
ATOM 1381 C C . GLY A 1 188 ? -17.688 -9.695 7.5 1 88.75 188 GLY A C 1
ATOM 1382 O O . GLY A 1 188 ? -18.266 -8.812 6.863 1 88.75 188 GLY A O 1
ATOM 1383 N N . LYS A 1 189 ? -16.547 -9.977 7.25 1 95.19 189 LYS A N 1
ATOM 1384 C CA . LYS A 1 189 ? -15.719 -9.188 6.348 1 95.19 189 LYS A CA 1
ATOM 1385 C C . LYS A 1 189 ? -15.93 -9.602 4.895 1 95.19 189 LYS A C 1
ATOM 1387 O O . LYS A 1 189 ? -16.344 -10.727 4.625 1 95.19 189 LYS A O 1
ATOM 1392 N N . SER A 1 190 ? -15.68 -8.672 3.977 1 97.94 190 SER A N 1
ATOM 1393 C CA . SER A 1 190 ? -15.922 -8.906 2.555 1 97.94 190 SER A CA 1
ATOM 1394 C C . SER A 1 190 ? -14.656 -8.648 1.735 1 97.94 190 SER A C 1
ATOM 1396 O O . SER A 1 190 ? -13.898 -7.723 2.027 1 97.94 190 SER A O 1
ATOM 1398 N N . VAL A 1 191 ? -14.453 -9.492 0.754 1 98.62 191 VAL A N 1
ATOM 1399 C CA . VAL A 1 191 ? -13.383 -9.305 -0.223 1 98.62 191 VAL A CA 1
ATOM 1400 C C . VAL A 1 191 ? -13.969 -9.281 -1.633 1 98.62 191 VAL A C 1
ATOM 1402 O O . VAL A 1 191 ? -14.797 -10.125 -1.979 1 98.62 191 VAL A O 1
ATOM 1405 N N . ALA A 1 192 ? -13.617 -8.234 -2.377 1 98.94 192 ALA A N 1
ATOM 1406 C CA . ALA A 1 192 ? -13.984 -8.195 -3.789 1 98.94 192 ALA A CA 1
ATOM 1407 C C . ALA A 1 192 ? -12.914 -8.852 -4.66 1 98.94 192 ALA A C 1
ATOM 1409 O O . ALA A 1 192 ? -11.727 -8.578 -4.496 1 98.94 192 ALA A O 1
ATOM 1410 N N . ILE A 1 193 ? -13.312 -9.703 -5.516 1 98.81 193 ILE A N 1
ATOM 1411 C CA . ILE A 1 193 ? -12.414 -10.32 -6.48 1 98.81 193 ILE A CA 1
ATOM 1412 C C . ILE A 1 193 ? -12.766 -9.852 -7.891 1 98.81 193 ILE A C 1
ATOM 1414 O O . ILE A 1 193 ? -13.805 -10.234 -8.438 1 98.81 193 ILE A O 1
ATOM 1418 N N . LEU A 1 194 ? -11.969 -8.969 -8.453 1 98.62 194 LEU A N 1
ATOM 1419 C CA . LEU A 1 194 ? -12.141 -8.516 -9.828 1 98.62 194 LEU A CA 1
ATOM 1420 C C . LEU A 1 194 ? -11.562 -9.523 -10.812 1 98.62 194 LEU A C 1
ATOM 1422 O O . LEU A 1 194 ? -10.406 -9.93 -10.688 1 98.62 194 LEU A O 1
ATOM 1426 N N . GLY A 1 195 ? -12.297 -9.867 -11.82 1 97.06 195 GLY A N 1
ATOM 1427 C CA . GLY A 1 195 ? -11.938 -10.977 -12.68 1 97.06 195 GLY A CA 1
ATOM 1428 C C . GLY A 1 195 ? -12.266 -12.328 -12.07 1 97.06 195 GLY A C 1
ATOM 1429 O O . GLY A 1 195 ? -11.484 -13.273 -12.188 1 97.06 195 GLY A O 1
ATOM 1430 N N . ALA A 1 196 ? -13.422 -12.414 -11.43 1 97.38 196 ALA A N 1
ATOM 1431 C CA . ALA A 1 196 ? -13.797 -13.578 -10.633 1 97.38 196 ALA A CA 1
ATOM 1432 C C . ALA A 1 196 ? -14.039 -14.797 -11.516 1 97.38 196 ALA A C 1
ATOM 1434 O O . ALA A 1 196 ? -13.875 -15.938 -11.078 1 97.38 196 ALA A O 1
ATOM 1435 N N . GLY A 1 197 ? -14.367 -14.57 -12.695 1 94.81 197 GLY A N 1
ATOM 1436 C CA . GLY A 1 197 ? -14.68 -15.672 -13.594 1 94.81 197 GLY A CA 1
ATOM 1437 C C . GLY A 1 197 ? -13.477 -16.156 -14.383 1 94.81 197 GLY A C 1
ATOM 1438 O O . GLY A 1 197 ? -13.617 -16.984 -15.297 1 94.81 197 GLY A O 1
ATOM 1439 N N . GLY A 1 198 ? -12.305 -15.641 -14.055 1 94.25 198 GLY A N 1
ATOM 1440 C CA . GLY A 1 198 ? -11.094 -16.047 -14.75 1 94.25 198 GLY A CA 1
ATOM 1441 C C . GLY A 1 198 ? -10.352 -17.172 -14.062 1 94.25 198 GLY A C 1
ATOM 1442 O O . GLY A 1 198 ? -10.891 -17.812 -13.156 1 94.25 198 GLY A O 1
ATOM 1443 N N . GLY A 1 199 ? -9.148 -17.516 -14.641 1 94.19 199 GLY A N 1
ATOM 1444 C CA . GLY A 1 199 ? -8.344 -18.625 -14.164 1 94.19 199 GLY A CA 1
ATOM 1445 C C . GLY A 1 199 ? -7.996 -18.516 -12.688 1 94.19 199 GLY A C 1
ATOM 1446 O O . GLY A 1 199 ? -8.133 -19.484 -11.938 1 94.19 199 GLY A O 1
ATOM 1447 N N . LEU A 1 200 ? -7.574 -17.391 -12.234 1 96.94 200 LEU A N 1
ATOM 1448 C CA . LEU A 1 200 ? -7.258 -17.172 -10.828 1 96.94 200 LEU A CA 1
ATOM 1449 C C . LEU A 1 200 ? -8.516 -16.844 -10.031 1 96.94 200 LEU A C 1
ATOM 1451 O O . LEU A 1 200 ? -8.688 -17.328 -8.906 1 96.94 200 LEU A O 1
ATOM 1455 N N . GLY A 1 201 ? -9.398 -16.109 -10.664 1 97.5 201 GLY A N 1
ATOM 1456 C CA . GLY A 1 201 ? -10.555 -15.555 -9.977 1 97.5 201 GLY A CA 1
ATOM 1457 C C . GLY A 1 201 ? -11.492 -16.609 -9.422 1 97.5 201 GLY A C 1
ATOM 1458 O O . GLY A 1 201 ? -11.961 -16.5 -8.289 1 97.5 201 GLY A O 1
ATOM 1459 N N . HIS A 1 202 ? -11.781 -17.609 -10.242 1 97.88 202 HIS A N 1
ATOM 1460 C CA . HIS A 1 202 ? -12.742 -18.609 -9.789 1 97.88 202 HIS A CA 1
ATOM 1461 C C . HIS A 1 202 ? -12.188 -19.422 -8.617 1 97.88 202 HIS A C 1
ATOM 1463 O O . HIS A 1 202 ? -12.945 -19.891 -7.766 1 97.88 202 HIS A O 1
ATOM 1469 N N . LEU A 1 203 ? -10.852 -19.578 -8.555 1 98.31 203 LEU A N 1
ATOM 1470 C CA . LEU A 1 203 ? -10.219 -20.203 -7.395 1 98.31 203 LEU A CA 1
ATOM 1471 C C . LEU A 1 203 ? -10.328 -19.297 -6.168 1 98.31 203 LEU A C 1
ATOM 1473 O O . LEU A 1 203 ? -10.617 -19.781 -5.066 1 98.31 203 LEU A O 1
ATOM 1477 N N . GLY A 1 204 ? -10.109 -18.016 -6.371 1 98.19 204 GLY A N 1
ATOM 1478 C CA . GLY A 1 204 ? -10.234 -17.062 -5.285 1 98.19 204 GLY A CA 1
ATOM 1479 C C . GLY A 1 204 ? -11.617 -17.047 -4.656 1 98.19 204 GLY A C 1
ATOM 1480 O O . GLY A 1 204 ? -11.742 -16.984 -3.432 1 98.19 204 GLY A O 1
ATOM 1481 N N . VAL A 1 205 ? -12.648 -17.125 -5.508 1 98.38 205 VAL A N 1
ATOM 1482 C CA . VAL A 1 205 ? -14.023 -17.172 -5.027 1 98.38 205 VAL A CA 1
ATOM 1483 C C . VAL A 1 205 ? -14.227 -18.391 -4.141 1 98.38 205 VAL A C 1
ATOM 1485 O O . VAL A 1 205 ? -14.781 -18.297 -3.043 1 98.38 205 VAL A O 1
ATOM 1488 N N . GLN A 1 206 ? -13.719 -19.516 -4.566 1 98 206 GLN A N 1
ATOM 1489 C CA . GLN A 1 206 ? -13.875 -20.75 -3.799 1 98 206 GLN A CA 1
ATOM 1490 C C . GLN A 1 206 ? -13.141 -20.656 -2.463 1 98 206 GLN A C 1
ATOM 1492 O O . GLN A 1 206 ? -13.727 -20.922 -1.41 1 98 206 GLN A O 1
ATOM 1497 N N . PHE A 1 207 ? -11.844 -20.266 -2.482 1 97.44 207 PHE A N 1
ATOM 1498 C CA . PHE A 1 207 ? -11.039 -20.172 -1.269 1 97.44 207 PHE A CA 1
ATOM 1499 C C . PHE A 1 207 ? -11.68 -19.219 -0.268 1 97.44 207 PHE A C 1
ATOM 1501 O O . PHE A 1 207 ? -11.891 -19.578 0.893 1 97.44 207 PHE A O 1
ATOM 1508 N N . ALA A 1 208 ? -12.023 -18.016 -0.712 1 97 208 ALA A N 1
ATOM 1509 C CA . ALA A 1 208 ? -12.531 -16.984 0.193 1 97 208 ALA A CA 1
ATOM 1510 C C . ALA A 1 208 ? -13.844 -17.422 0.831 1 97 208 ALA A C 1
ATOM 1512 O O . ALA A 1 208 ? -14.031 -17.281 2.043 1 97 208 ALA A O 1
ATOM 1513 N N . ALA A 1 209 ? -14.766 -17.953 -0.006 1 96.56 209 ALA A N 1
ATOM 1514 C CA . ALA A 1 209 ? -16.062 -18.406 0.508 1 96.56 209 ALA A CA 1
ATOM 1515 C C . ALA A 1 209 ? -15.883 -19.516 1.533 1 96.56 209 ALA A C 1
ATOM 1517 O O . ALA A 1 209 ? -16.5 -19.484 2.602 1 96.56 209 ALA A O 1
ATOM 1518 N N . LYS A 1 210 ? -15.039 -20.469 1.259 1 95.56 210 LYS A N 1
ATOM 1519 C CA . LYS A 1 210 ? -14.844 -21.609 2.141 1 95.56 210 LYS A CA 1
ATOM 1520 C C . LYS A 1 210 ? -14.062 -21.219 3.391 1 95.56 210 LYS A C 1
ATOM 1522 O O . LYS A 1 210 ? -14.109 -21.922 4.402 1 95.56 210 LYS A O 1
ATOM 1527 N N . LEU A 1 211 ? -13.32 -20.141 3.34 1 95.06 211 LEU A N 1
ATOM 1528 C CA . LEU A 1 211 ? -12.641 -19.609 4.516 1 95.06 211 LEU A CA 1
ATOM 1529 C C . LEU A 1 211 ? -13.594 -18.766 5.359 1 95.06 211 LEU A C 1
ATOM 1531 O O . LEU A 1 211 ? -13.203 -18.266 6.418 1 95.06 211 LEU A O 1
ATOM 1535 N N . GLY A 1 212 ? -14.805 -18.531 4.828 1 93.75 212 GLY A N 1
ATOM 1536 C CA . GLY A 1 212 ? -15.852 -17.922 5.625 1 93.75 212 GLY A CA 1
ATOM 1537 C C . GLY A 1 212 ? -16.016 -16.438 5.344 1 93.75 212 GLY A C 1
ATOM 1538 O O . GLY A 1 212 ? -16.688 -15.727 6.094 1 93.75 212 GLY A O 1
ATOM 1539 N N . TRP A 1 213 ? -15.43 -15.922 4.285 1 95.81 213 TRP A N 1
ATOM 1540 C CA . TRP A 1 213 ? -15.57 -14.508 3.938 1 95.81 213 TRP A CA 1
ATOM 1541 C C . TRP A 1 213 ? -16.75 -14.305 2.982 1 95.81 213 TRP A C 1
ATOM 1543 O O . TRP A 1 213 ? -17.094 -15.203 2.219 1 95.81 213 TRP A O 1
ATOM 1553 N N . ASN A 1 214 ? -17.391 -13.148 3.131 1 97.12 214 ASN A N 1
ATOM 1554 C CA . ASN A 1 214 ? -18.281 -12.719 2.057 1 97.12 214 ASN A CA 1
ATOM 1555 C C . ASN A 1 214 ? -17.5 -12.297 0.815 1 97.12 214 ASN A C 1
ATOM 1557 O O . ASN A 1 214 ? -16.5 -11.594 0.917 1 97.12 214 ASN A O 1
ATOM 1561 N N . VAL A 1 215 ? -17.953 -12.828 -0.309 1 98.38 215 VAL A N 1
ATOM 1562 C CA . VAL A 1 215 ? -17.234 -12.57 -1.548 1 98.38 215 VAL A CA 1
ATOM 1563 C C . VAL A 1 215 ? -18.094 -11.719 -2.482 1 98.38 215 VAL A C 1
ATOM 1565 O O . VAL A 1 215 ? -19.234 -12.055 -2.762 1 98.38 215 VAL A O 1
ATOM 1568 N N . VAL A 1 216 ? -17.562 -10.578 -2.879 1 98.75 216 VAL A N 1
ATOM 1569 C CA . VAL A 1 216 ? -18.109 -9.836 -4.004 1 98.75 216 VAL A CA 1
ATOM 1570 C C . VAL A 1 216 ? -17.375 -10.211 -5.285 1 98.75 216 VAL A C 1
ATOM 1572 O O . VAL A 1 216 ? -16.266 -9.742 -5.527 1 98.75 216 VAL A O 1
ATOM 1575 N N . ALA A 1 217 ? -17.984 -11.078 -6.078 1 98.62 217 ALA A N 1
ATOM 1576 C CA . ALA A 1 217 ? -17.375 -11.602 -7.305 1 98.62 217 ALA A CA 1
ATOM 1577 C C . ALA A 1 217 ? -17.719 -10.719 -8.5 1 98.62 217 ALA A C 1
ATOM 1579 O O . ALA A 1 217 ? -18.859 -10.727 -8.984 1 98.62 217 ALA A O 1
ATOM 1580 N N . VAL A 1 218 ? -16.719 -9.992 -8.984 1 98.25 218 VAL A N 1
ATOM 1581 C CA . VAL A 1 218 ? -16.938 -9 -10.039 1 98.25 218 VAL A CA 1
ATOM 1582 C C . VAL A 1 218 ? -16.359 -9.508 -11.352 1 98.25 218 VAL A C 1
ATOM 1584 O O . VAL A 1 218 ? -15.195 -9.914 -11.414 1 98.25 218 VAL A O 1
ATOM 1587 N N . ASP A 1 219 ? -17.125 -9.523 -12.32 1 96.69 219 ASP A N 1
ATOM 1588 C CA . ASP A 1 219 ? -16.672 -9.859 -13.672 1 96.69 219 ASP A CA 1
ATOM 1589 C C . ASP A 1 219 ? -17.562 -9.211 -14.727 1 96.69 219 ASP A C 1
ATOM 1591 O O . ASP A 1 219 ? -18.375 -8.344 -14.414 1 96.69 219 ASP A O 1
ATOM 1595 N N . THR A 1 220 ? -17.25 -9.492 -15.961 1 93.62 220 THR A N 1
ATOM 1596 C CA . THR A 1 220 ? -18.062 -9.031 -17.078 1 93.62 220 THR A CA 1
ATOM 1597 C C . THR A 1 220 ? -18.938 -10.164 -17.609 1 93.62 220 THR A C 1
ATOM 1599 O O . THR A 1 220 ? -18.812 -11.312 -17.172 1 93.62 220 THR A O 1
ATOM 1602 N N . THR A 1 221 ? -19.844 -9.961 -18.531 1 82.69 221 THR A N 1
ATOM 1603 C CA . THR A 1 221 ? -20.891 -10.867 -19.016 1 82.69 221 THR A CA 1
ATOM 1604 C C . THR A 1 221 ? -20.266 -12.141 -19.578 1 82.69 221 THR A C 1
ATOM 1606 O O . THR A 1 221 ? -20.719 -13.25 -19.297 1 82.69 221 THR A O 1
ATOM 1609 N N . PRO A 1 222 ? -19.188 -12.086 -20.281 1 79 222 PRO A N 1
ATOM 1610 C CA . PRO A 1 222 ? -18.641 -13.289 -20.906 1 79 222 PRO A CA 1
ATOM 1611 C C . PRO A 1 222 ? -18.188 -14.336 -19.891 1 79 222 PRO A C 1
ATOM 1613 O O . PRO A 1 222 ? -18.219 -15.531 -20.188 1 79 222 PRO A O 1
ATOM 1616 N N . ALA A 1 223 ? -17.875 -13.977 -18.719 1 79.06 223 ALA A N 1
ATOM 1617 C CA . ALA A 1 223 ? -17.297 -14.883 -17.719 1 79.06 223 ALA A CA 1
ATOM 1618 C C . ALA A 1 223 ? -18.328 -15.281 -16.688 1 79.06 223 ALA A C 1
ATOM 1620 O O . ALA A 1 223 ? -18.047 -16.078 -15.781 1 79.06 223 ALA A O 1
ATOM 1621 N N . MET A 1 224 ? -19.562 -14.867 -16.828 1 84.38 224 MET A N 1
ATOM 1622 C CA . MET A 1 224 ? -20.578 -15.047 -15.797 1 84.38 224 MET A CA 1
ATOM 1623 C C . MET A 1 224 ? -21.062 -16.484 -15.758 1 84.38 224 MET A C 1
ATOM 1625 O O . MET A 1 224 ? -21.453 -16.984 -14.703 1 84.38 224 MET A O 1
ATOM 1629 N N . GLY A 1 225 ? -20.969 -17.172 -16.938 1 86.12 225 GLY A N 1
ATOM 1630 C CA . GLY A 1 225 ? -21.375 -18.578 -16.953 1 86.12 225 GLY A CA 1
ATOM 1631 C C . GLY A 1 225 ? -20.5 -19.453 -16.062 1 86.12 225 GLY A C 1
ATOM 1632 O O . GLY A 1 225 ? -21.016 -20.219 -15.25 1 86.12 225 GLY A O 1
ATOM 1633 N N . MET A 1 226 ? -19.266 -19.328 -16.203 1 88.31 226 MET A N 1
ATOM 1634 C CA . MET A 1 226 ? -18.344 -20.094 -15.375 1 88.31 226 MET A CA 1
ATOM 1635 C C . MET A 1 226 ? -18.5 -19.75 -13.898 1 88.31 226 MET A C 1
ATOM 1637 O O . MET A 1 226 ? -18.453 -20.641 -13.047 1 88.31 226 MET A O 1
ATOM 1641 N N . LEU A 1 227 ? -18.688 -18.547 -13.609 1 93.25 227 LEU A N 1
ATOM 1642 C CA . LEU A 1 227 ? -18.859 -18.094 -12.227 1 93.25 227 LEU A CA 1
ATOM 1643 C C . LEU A 1 227 ? -20.094 -18.734 -11.602 1 93.25 227 LEU A C 1
ATOM 1645 O O . LEU A 1 227 ? -20.047 -19.172 -10.445 1 93.25 227 LEU A O 1
ATOM 1649 N N . LYS A 1 228 ? -21.172 -18.797 -12.359 1 94.75 228 LYS A N 1
ATOM 1650 C CA . LYS A 1 228 ? -22.406 -19.422 -11.875 1 94.75 228 LYS A CA 1
ATOM 1651 C C . LYS A 1 228 ? -22.156 -20.875 -11.5 1 94.75 228 LYS A C 1
ATOM 1653 O O . LYS A 1 228 ? -22.578 -21.328 -10.438 1 94.75 228 LYS A O 1
ATOM 1658 N N . ASP A 1 229 ? -21.469 -21.562 -12.359 1 95.06 229 ASP A N 1
ATOM 1659 C CA . ASP A 1 229 ? -21.156 -22.969 -12.117 1 95.06 229 ASP A CA 1
ATOM 1660 C C . ASP A 1 229 ? -20.312 -23.141 -10.852 1 95.06 229 ASP A C 1
ATOM 1662 O O . ASP A 1 229 ? -20.562 -24.047 -10.047 1 95.06 229 ASP A O 1
ATOM 1666 N N . VAL A 1 230 ? -19.359 -22.297 -10.695 1 95.94 230 VAL A N 1
ATOM 1667 C CA . VAL A 1 230 ? -18.469 -22.328 -9.539 1 95.94 230 VAL A CA 1
ATOM 1668 C C . VAL A 1 230 ? -19.266 -22.109 -8.258 1 95.94 230 VAL A C 1
ATOM 1670 O O . VAL A 1 230 ? -19.109 -22.844 -7.285 1 95.94 230 VAL A O 1
ATOM 1673 N N . ILE A 1 231 ? -20.141 -21.125 -8.258 1 97.38 231 ILE A N 1
ATOM 1674 C CA . ILE A 1 231 ? -20.922 -20.75 -7.074 1 97.38 231 ILE A CA 1
ATOM 1675 C C . ILE A 1 231 ? -21.875 -21.891 -6.711 1 97.38 231 ILE A C 1
ATOM 1677 O O . ILE A 1 231 ? -22.016 -22.234 -5.535 1 97.38 231 ILE A O 1
ATOM 1681 N N . GLU A 1 232 ? -22.5 -22.484 -7.711 1 96.81 232 GLU A N 1
ATOM 1682 C CA . GLU A 1 232 ? -23.391 -23.609 -7.473 1 96.81 232 GLU A CA 1
ATOM 1683 C C . GLU A 1 232 ? -22.625 -24.781 -6.828 1 96.81 232 GLU A C 1
ATOM 1685 O O . GLU A 1 232 ? -23.156 -25.453 -5.938 1 96.81 232 GLU A O 1
ATOM 1690 N N . GLY A 1 233 ? -21.422 -24.969 -7.211 1 96.81 233 GLY A N 1
ATOM 1691 C CA . GLY A 1 233 ? -20.609 -26.047 -6.695 1 96.81 233 GLY A CA 1
ATOM 1692 C C . GLY A 1 233 ? -20.172 -25.844 -5.254 1 96.81 233 GLY A C 1
ATOM 1693 O O . GLY A 1 233 ? -19.734 -26.781 -4.59 1 96.81 233 GLY A O 1
ATOM 1694 N N . LEU A 1 234 ? -20.344 -24.656 -4.742 1 97.19 234 LEU A N 1
ATOM 1695 C CA . LEU A 1 234 ? -19.891 -24.328 -3.391 1 97.19 234 LEU A CA 1
ATOM 1696 C C . LEU A 1 234 ? -20.938 -24.75 -2.357 1 97.19 234 LEU A C 1
ATOM 1698 O O . LEU A 1 234 ? -20.656 -24.766 -1.157 1 97.19 234 LEU A O 1
ATOM 1702 N N . GLY A 1 235 ? -22.156 -25.141 -2.807 1 96.25 235 GLY A N 1
ATOM 1703 C CA . GLY A 1 235 ? -23.203 -25.484 -1.864 1 96.25 235 GLY A CA 1
ATOM 1704 C C . GLY A 1 235 ? -23.578 -24.328 -0.942 1 96.25 235 GLY A C 1
ATOM 1705 O O . GLY A 1 235 ? -23.844 -23.219 -1.402 1 96.25 235 GLY A O 1
ATOM 1706 N N . GLU A 1 236 ? -23.516 -24.594 0.381 1 95.69 236 GLU A N 1
ATOM 1707 C CA . GLU A 1 236 ? -23.922 -23.594 1.363 1 95.69 236 GLU A CA 1
ATOM 1708 C C . GLU A 1 236 ? -22.969 -22.406 1.347 1 95.69 236 GLU A C 1
ATOM 1710 O O . GLU A 1 236 ? -23.406 -21.266 1.583 1 95.69 236 GLU A O 1
ATOM 1715 N N . ASP A 1 237 ? -21.703 -22.672 1.03 1 95.19 237 ASP A N 1
ATOM 1716 C CA . ASP A 1 237 ? -20.734 -21.594 0.987 1 95.19 237 ASP A CA 1
ATOM 1717 C C . ASP A 1 237 ? -21.047 -20.609 -0.144 1 95.19 237 ASP A C 1
ATOM 1719 O O . ASP A 1 237 ? -20.562 -19.469 -0.138 1 95.19 237 ASP A O 1
ATOM 1723 N N . GLY A 1 238 ? -21.781 -21.047 -1.108 1 97.12 238 GLY A N 1
ATOM 1724 C CA . GLY A 1 238 ? -22.172 -20.203 -2.219 1 97.12 238 GLY A CA 1
ATOM 1725 C C . GLY A 1 238 ? -23.031 -19.016 -1.792 1 97.12 238 GLY A C 1
ATOM 1726 O O . GLY A 1 238 ? -23.078 -18 -2.488 1 97.12 238 GLY A O 1
ATOM 1727 N N . LYS A 1 239 ? -23.688 -19.156 -0.676 1 96.44 239 LYS A N 1
ATOM 1728 C CA . LYS A 1 239 ? -24.547 -18.094 -0.167 1 96.44 239 LYS A CA 1
ATOM 1729 C C . LYS A 1 239 ? -23.734 -16.859 0.213 1 96.44 239 LYS A C 1
ATOM 1731 O O . LYS A 1 239 ? -24.281 -15.766 0.344 1 96.44 239 LYS A O 1
ATOM 1736 N N . ARG A 1 240 ? -22.422 -17.078 0.356 1 96.56 240 ARG A N 1
ATOM 1737 C CA . ARG A 1 240 ? -21.547 -15.977 0.748 1 96.56 240 ARG A CA 1
ATOM 1738 C C . ARG A 1 240 ? -21.094 -15.18 -0.47 1 96.56 240 ARG A C 1
ATOM 1740 O O . ARG A 1 240 ? -20.422 -14.156 -0.332 1 96.56 240 ARG A O 1
ATOM 1747 N N . VAL A 1 241 ? -21.469 -15.602 -1.643 1 98.25 241 VAL A N 1
ATOM 1748 C CA . VAL A 1 241 ? -20.953 -14.992 -2.865 1 98.25 241 VAL A CA 1
ATOM 1749 C C . VAL A 1 241 ? -22.031 -14.109 -3.494 1 98.25 241 VAL A C 1
ATOM 1751 O O . VAL A 1 241 ? -23.141 -14.57 -3.746 1 98.25 241 VAL A O 1
ATOM 1754 N N . THR A 1 242 ? -21.703 -12.867 -3.662 1 98.12 242 THR A N 1
ATOM 1755 C CA . THR A 1 242 ? -22.531 -11.938 -4.414 1 98.12 242 THR A CA 1
ATOM 1756 C C . THR A 1 242 ? -21.875 -11.57 -5.742 1 98.12 242 THR A C 1
ATOM 1758 O O . THR A 1 242 ? -20.719 -11.133 -5.77 1 98.12 242 THR A O 1
ATOM 1761 N N . VAL A 1 243 ? -22.609 -11.727 -6.816 1 97.81 243 VAL A N 1
ATOM 1762 C CA . VAL A 1 243 ? -22.047 -11.492 -8.141 1 97.81 243 VAL A CA 1
ATOM 1763 C C . VAL A 1 243 ? -22.344 -10.07 -8.586 1 97.81 243 VAL A C 1
ATOM 1765 O O . VAL A 1 243 ? -23.422 -9.539 -8.305 1 97.81 243 VAL A O 1
ATOM 1768 N N . VAL A 1 244 ? -21.406 -9.469 -9.234 1 98.06 244 VAL A N 1
ATOM 1769 C CA . VAL A 1 244 ? -21.562 -8.141 -9.82 1 98.06 244 VAL A CA 1
ATOM 1770 C C . VAL A 1 244 ? -21.094 -8.156 -11.273 1 98.06 244 VAL A C 1
ATOM 1772 O O . VAL A 1 244 ? -19.969 -8.547 -11.562 1 98.06 244 VAL A O 1
ATOM 1775 N N . ASP A 1 245 ? -21.953 -7.789 -12.188 1 97.06 245 ASP A N 1
ATOM 1776 C CA . ASP A 1 245 ? -21.578 -7.562 -13.586 1 97.06 245 ASP A CA 1
ATOM 1777 C C . ASP A 1 245 ? -21.125 -6.121 -13.797 1 97.06 245 ASP A C 1
ATOM 1779 O O . ASP A 1 245 ? -21.953 -5.203 -13.828 1 97.06 245 ASP A O 1
ATOM 1783 N N . ALA A 1 246 ? -19.875 -5.938 -14.016 1 95.62 246 ALA A N 1
ATOM 1784 C CA . ALA A 1 246 ? -19.281 -4.609 -14.047 1 95.62 246 ALA A CA 1
ATOM 1785 C C . ALA A 1 246 ? -19.703 -3.83 -15.281 1 95.62 246 ALA A C 1
ATOM 1787 O O . ALA A 1 246 ? -19.5 -2.617 -15.367 1 95.62 246 ALA A O 1
ATOM 1788 N N . LEU A 1 247 ? -20.297 -4.496 -16.266 1 95.25 247 LEU A N 1
ATOM 1789 C CA . LEU A 1 247 ? -20.812 -3.812 -17.453 1 95.25 247 LEU A CA 1
ATOM 1790 C C . LEU A 1 247 ? -22.234 -3.324 -17.219 1 95.25 247 LEU A C 1
ATOM 1792 O O . LEU A 1 247 ? -22.734 -2.475 -17.969 1 95.25 247 LEU A O 1
ATOM 1796 N N . LYS A 1 248 ? -22.891 -3.812 -16.219 1 95.88 248 LYS A N 1
ATOM 1797 C CA . LYS A 1 248 ? -24.312 -3.508 -16 1 95.88 248 LYS A CA 1
ATOM 1798 C C . LYS A 1 248 ? -24.516 -2.707 -14.719 1 95.88 248 LYS A C 1
ATOM 1800 O O . LYS A 1 248 ? -25.578 -2.111 -14.516 1 95.88 248 LYS A O 1
ATOM 1805 N N . GLU A 1 249 ? -23.625 -2.762 -13.898 1 95.94 249 GLU A N 1
ATOM 1806 C CA . GLU A 1 249 ? -23.75 -2.139 -12.586 1 95.94 249 GLU A CA 1
ATOM 1807 C C . GLU A 1 249 ? -22.516 -1.32 -12.242 1 95.94 249 GLU A C 1
ATOM 1809 O O . GLU A 1 249 ? -21.391 -1.826 -12.312 1 95.94 249 GLU A O 1
ATOM 1814 N N . SER A 1 250 ? -22.75 0.013 -11.914 1 97.44 250 SER A N 1
ATOM 1815 C CA . SER A 1 250 ? -21.625 0.837 -11.484 1 97.44 250 SER A CA 1
ATOM 1816 C C . SER A 1 250 ? -21.141 0.412 -10.102 1 97.44 250 SER A C 1
ATOM 1818 O O . SER A 1 250 ? -21.844 -0.282 -9.367 1 97.44 250 SER A O 1
ATOM 1820 N N . VAL A 1 251 ? -19.922 0.795 -9.766 1 97.94 251 VAL A N 1
ATOM 1821 C CA . VAL A 1 251 ? -19.359 0.447 -8.461 1 97.94 251 VAL A CA 1
ATOM 1822 C C . VAL A 1 251 ? -20.219 1.037 -7.352 1 97.94 251 VAL A C 1
ATOM 1824 O O . VAL A 1 251 ? -20.438 0.4 -6.316 1 97.94 251 VAL A O 1
ATOM 1827 N N . ASP A 1 252 ? -20.766 2.275 -7.488 1 96.5 252 ASP A N 1
ATOM 1828 C CA . ASP A 1 252 ? -21.609 2.918 -6.484 1 96.5 252 ASP A CA 1
ATOM 1829 C C . ASP A 1 252 ? -22.922 2.16 -6.309 1 96.5 252 ASP A C 1
ATOM 1831 O O . ASP A 1 252 ? -23.375 1.963 -5.18 1 96.5 252 ASP A O 1
ATOM 1835 N N . ASP A 1 253 ? -23.484 1.74 -7.422 1 97.69 253 ASP A N 1
ATOM 1836 C CA . ASP A 1 253 ? -24.734 0.977 -7.367 1 97.69 253 ASP A CA 1
ATOM 1837 C C . ASP A 1 253 ? -24.516 -0.365 -6.668 1 97.69 253 ASP A C 1
ATOM 1839 O O . ASP A 1 253 ? -25.344 -0.779 -5.848 1 97.69 253 ASP A O 1
ATOM 1843 N N . ALA A 1 254 ? -23.422 -1.036 -7.047 1 98.19 254 ALA A N 1
ATOM 1844 C CA . ALA A 1 254 ? -23.094 -2.312 -6.41 1 98.19 254 ALA A CA 1
ATOM 1845 C C . ALA A 1 254 ? -22.922 -2.146 -4.902 1 98.19 254 ALA A C 1
ATOM 1847 O O . ALA A 1 254 ? -23.453 -2.939 -4.117 1 98.19 254 ALA A O 1
ATOM 1848 N N . LYS A 1 255 ? -22.203 -1.13 -4.477 1 97.31 255 LYS A N 1
ATOM 1849 C CA . LYS A 1 255 ? -21.984 -0.869 -3.057 1 97.31 255 LYS A CA 1
ATOM 1850 C C . LYS A 1 255 ? -23.297 -0.665 -2.32 1 97.31 255 LYS A C 1
ATOM 1852 O O . LYS A 1 255 ? -23.516 -1.231 -1.245 1 97.31 255 LYS A O 1
ATOM 1857 N N . LYS A 1 256 ? -24.125 0.155 -2.904 1 97.19 256 LYS A N 1
ATOM 1858 C CA . LYS A 1 256 ? -25.422 0.44 -2.293 1 97.19 256 LYS A CA 1
ATOM 1859 C C . LYS A 1 256 ? -26.266 -0.828 -2.162 1 97.19 256 LYS A C 1
ATOM 1861 O O . LYS A 1 256 ? -26.875 -1.069 -1.12 1 97.19 256 LYS A O 1
ATOM 1866 N N . ARG A 1 257 ? -26.281 -1.618 -3.215 1 97.94 257 ARG A N 1
ATOM 1867 C CA . ARG A 1 257 ? -27.062 -2.85 -3.225 1 97.94 257 ARG A CA 1
ATOM 1868 C C . ARG A 1 257 ? -26.547 -3.838 -2.186 1 97.94 257 ARG A C 1
ATOM 1870 O O . ARG A 1 257 ? -27.328 -4.473 -1.476 1 97.94 257 ARG A O 1
ATOM 1877 N N . ILE A 1 258 ? -25.281 -3.963 -2.057 1 98.31 258 ILE A N 1
ATOM 1878 C CA . ILE A 1 258 ? -24.672 -5.031 -1.273 1 98.31 258 ILE A CA 1
ATOM 1879 C C . ILE A 1 258 ? -24.547 -4.59 0.183 1 98.31 258 ILE A C 1
ATOM 1881 O O . ILE A 1 258 ? -24.75 -5.391 1.1 1 98.31 258 ILE A O 1
ATOM 1885 N N . PHE A 1 259 ? -24.25 -3.301 0.381 1 97.81 259 PHE A N 1
ATOM 1886 C CA . PHE A 1 259 ? -23.906 -2.873 1.729 1 97.81 259 PHE A CA 1
ATOM 1887 C C . PHE A 1 259 ? -24.922 -1.878 2.27 1 97.81 259 PHE A C 1
ATOM 1889 O O . PHE A 1 259 ? -24.812 -1.434 3.414 1 97.81 259 PHE A O 1
ATOM 1896 N N . GLY A 1 260 ? -25.875 -1.53 1.491 1 97.06 260 GLY A N 1
ATOM 1897 C CA . GLY A 1 260 ? -26.906 -0.593 1.914 1 97.06 260 GLY A CA 1
ATOM 1898 C C . GLY A 1 260 ? -26.516 0.857 1.686 1 97.06 260 GLY A C 1
ATOM 1899 O O . GLY A 1 260 ? -25.359 1.159 1.396 1 97.06 260 GLY A O 1
ATOM 1900 N N . GLU A 1 261 ? -27.453 1.703 1.834 1 95.31 261 GLU A N 1
ATOM 1901 C CA . GLU A 1 261 ? -27.234 3.139 1.7 1 95.31 261 GLU A CA 1
ATOM 1902 C C . GLU A 1 261 ? -26.469 3.695 2.902 1 95.31 261 GLU A C 1
ATOM 1904 O O . GLU A 1 261 ? -26.797 3.379 4.051 1 95.31 261 GLU A O 1
ATOM 1909 N N . ALA A 1 262 ? -25.5 4.457 2.639 1 92.5 262 ALA A N 1
ATOM 1910 C CA . ALA A 1 262 ? -24.734 5.062 3.721 1 92.5 262 ALA A CA 1
ATOM 1911 C C . ALA A 1 262 ? -25.438 6.301 4.27 1 92.5 262 ALA A C 1
ATOM 1913 O O . ALA A 1 262 ? -26.094 7.027 3.521 1 92.5 262 ALA A O 1
ATOM 1914 N N . GLU A 1 263 ? -25.297 6.508 5.562 1 93.5 263 GLU A N 1
ATOM 1915 C CA . GLU A 1 263 ? -25.688 7.809 6.098 1 93.5 263 GLU A CA 1
ATOM 1916 C C . GLU A 1 263 ? -24.797 8.922 5.539 1 93.5 263 GLU A C 1
ATOM 1918 O O . GLU A 1 263 ? -23.641 8.688 5.195 1 93.5 263 GLU A O 1
ATOM 1923 N N . LYS A 1 264 ? -25.422 10.094 5.5 1 92.12 264 LYS A N 1
ATOM 1924 C CA . LYS A 1 264 ? -24.656 11.242 4.996 1 92.12 264 LYS A CA 1
ATOM 1925 C C . LYS A 1 264 ? -23.359 11.43 5.777 1 92.12 264 LYS A C 1
ATOM 1927 O O . LYS A 1 264 ? -23.375 11.461 7.012 1 92.12 264 LYS A O 1
ATOM 1932 N N . GLY A 1 265 ? -22.281 11.461 5.082 1 92.56 265 GLY A N 1
ATOM 1933 C CA . GLY A 1 265 ? -20.984 11.672 5.703 1 92.56 265 GLY A CA 1
ATOM 1934 C C . GLY A 1 265 ? -20.312 10.383 6.133 1 92.56 265 GLY A C 1
ATOM 1935 O O . GLY A 1 265 ? -19.172 10.398 6.602 1 92.56 265 GLY A O 1
ATOM 1936 N N . LEU A 1 266 ? -20.984 9.281 6.008 1 95.75 266 LEU A N 1
ATOM 1937 C CA . LEU A 1 266 ? -20.406 8.016 6.445 1 95.75 266 LEU A CA 1
ATOM 1938 C C . LEU A 1 266 ? -20.281 7.043 5.281 1 95.75 266 LEU A C 1
ATOM 1940 O O . LEU A 1 266 ? -20.375 5.828 5.469 1 95.75 266 LEU A O 1
ATOM 1944 N N . GLU A 1 267 ? -20.141 7.59 4.059 1 94.44 267 GLU A N 1
ATOM 1945 C CA . GLU A 1 267 ? -20.031 6.773 2.854 1 94.44 267 GLU A CA 1
ATOM 1946 C C . GLU A 1 267 ? -18.797 5.863 2.914 1 94.44 267 GLU A C 1
ATOM 1948 O O . GLU A 1 267 ? -18.812 4.754 2.371 1 94.44 267 GLU A O 1
ATOM 1953 N N . GLY A 1 268 ? -17.781 6.32 3.607 1 95.75 268 GLY A N 1
ATOM 1954 C CA . GLY A 1 268 ? -16.531 5.59 3.682 1 95.75 268 GLY A CA 1
ATOM 1955 C C . GLY A 1 268 ? -16.609 4.352 4.551 1 95.75 268 GLY A C 1
ATOM 1956 O O . GLY A 1 268 ? -15.68 3.537 4.57 1 95.75 268 GLY A O 1
ATOM 1957 N N . GLU A 1 269 ? -17.75 4.207 5.277 1 96.88 269 GLU A N 1
ATOM 1958 C CA . GLU A 1 269 ? -17.891 3.057 6.164 1 96.88 269 GLU A CA 1
ATOM 1959 C C . GLU A 1 269 ? -18.516 1.87 5.434 1 96.88 269 GLU A C 1
ATOM 1961 O O . GLU A 1 269 ? -18.609 0.774 5.988 1 96.88 269 GLU A O 1
ATOM 1966 N N . LYS A 1 270 ? -18.984 2.113 4.207 1 97.38 270 LYS A N 1
ATOM 1967 C CA . LYS A 1 270 ? -19.641 1.065 3.42 1 97.38 270 LYS A CA 1
ATOM 1968 C C . LYS A 1 270 ? -18.719 0.566 2.311 1 97.38 270 LYS A C 1
ATOM 1970 O O . LYS A 1 270 ? -18.078 1.364 1.615 1 97.38 270 LYS A O 1
ATOM 1975 N N . GLY A 1 271 ? -18.656 -0.781 2.166 1 98.31 271 GLY A N 1
ATOM 1976 C CA . GLY A 1 271 ? -17.859 -1.396 1.121 1 98.31 271 GLY A CA 1
ATOM 1977 C C . GLY A 1 271 ? -17.078 -2.607 1.6 1 98.31 271 GLY A C 1
ATOM 1978 O O . GLY A 1 271 ? -17.25 -3.047 2.738 1 98.31 271 GLY A O 1
ATOM 1979 N N . CYS A 1 272 ? -16.25 -3.102 0.719 1 98.62 272 CYS A N 1
ATOM 1980 C CA . CYS A 1 272 ? -15.438 -4.277 1.017 1 98.62 272 CYS A CA 1
ATOM 1981 C C . CYS A 1 272 ? -14.234 -3.908 1.873 1 98.62 272 CYS A C 1
ATOM 1983 O O . CYS A 1 272 ? -13.734 -2.785 1.796 1 98.62 272 CYS A O 1
ATOM 1985 N N . ASP A 1 273 ? -13.797 -4.875 2.672 1 98.19 273 ASP A N 1
ATOM 1986 C CA . ASP A 1 273 ? -12.578 -4.711 3.455 1 98.19 273 ASP A CA 1
ATOM 1987 C C . ASP A 1 273 ? -11.344 -4.738 2.557 1 98.19 273 ASP A C 1
ATOM 1989 O O . ASP A 1 273 ? -10.344 -4.074 2.846 1 98.19 273 ASP A O 1
ATOM 1993 N N . SER A 1 274 ? -11.43 -5.508 1.507 1 98.75 274 SER A N 1
ATOM 1994 C CA . SER A 1 274 ? -10.305 -5.652 0.595 1 98.75 274 SER A CA 1
ATOM 1995 C C . SER A 1 274 ? -10.766 -5.992 -0.815 1 98.75 274 SER A C 1
ATOM 1997 O O . SER A 1 274 ? -11.922 -6.367 -1.019 1 98.75 274 SER A O 1
ATOM 1999 N N . SER A 1 275 ? -9.891 -5.77 -1.737 1 98.88 275 SER A N 1
ATOM 2000 C CA . SER A 1 275 ? -10.117 -6.152 -3.127 1 98.88 275 SER A CA 1
ATOM 2001 C C . SER A 1 275 ? -8.867 -6.777 -3.738 1 98.88 275 SER A C 1
ATOM 2003 O O . SER A 1 275 ? -7.75 -6.457 -3.338 1 98.88 275 SER A O 1
ATOM 2005 N N . ILE A 1 276 ? -9.062 -7.715 -4.609 1 98.88 276 ILE A N 1
ATOM 2006 C CA . ILE A 1 276 ? -8.008 -8.344 -5.391 1 98.88 276 ILE A CA 1
ATOM 2007 C C . ILE A 1 276 ? -8.234 -8.07 -6.875 1 98.88 276 ILE A C 1
ATOM 2009 O O . ILE A 1 276 ? -9.25 -8.484 -7.441 1 98.88 276 ILE A O 1
ATOM 2013 N N . VAL A 1 277 ? -7.273 -7.398 -7.492 1 98.62 277 VAL A N 1
ATOM 2014 C CA . VAL A 1 277 ? -7.387 -7.027 -8.898 1 98.62 277 VAL A CA 1
ATOM 2015 C C . VAL A 1 277 ? -6.598 -8.008 -9.758 1 98.62 277 VAL A C 1
ATOM 2017 O O . VAL A 1 277 ? -5.363 -7.992 -9.766 1 98.62 277 VAL A O 1
ATOM 2020 N N . LEU A 1 278 ? -7.297 -8.781 -10.531 1 97.31 278 LEU A N 1
ATOM 2021 C CA . LEU A 1 278 ? -6.668 -9.82 -11.344 1 97.31 278 LEU A CA 1
ATOM 2022 C C . LEU A 1 278 ? -6.57 -9.383 -12.805 1 97.31 278 LEU A C 1
ATOM 2024 O O . LEU A 1 278 ? -5.602 -9.711 -13.492 1 97.31 278 LEU A O 1
ATOM 2028 N N . PRO A 1 279 ? -7.539 -8.617 -13.383 1 95.38 279 PRO A N 1
ATOM 2029 C CA . PRO A 1 279 ? -7.395 -8.172 -14.773 1 95.38 279 PRO A CA 1
ATOM 2030 C C . PRO A 1 279 ? -6.387 -7.035 -14.922 1 95.38 279 PRO A C 1
ATOM 2032 O O . PRO A 1 279 ? -6.062 -6.355 -13.945 1 95.38 279 PRO A O 1
ATOM 2035 N N . GLU A 1 280 ? -6.016 -6.77 -16.094 1 94.5 280 GLU A N 1
ATOM 2036 C CA . GLU A 1 280 ? -5.023 -5.738 -16.391 1 94.5 280 GLU A CA 1
ATOM 2037 C C . GLU A 1 280 ? -5.695 -4.402 -16.703 1 94.5 280 GLU A C 1
ATOM 2039 O O . GLU A 1 280 ? -5.039 -3.357 -16.703 1 94.5 280 GLU A O 1
ATOM 2044 N N . SER A 1 281 ? -6.957 -4.375 -16.906 1 95.19 281 SER A N 1
ATOM 2045 C CA . SER A 1 281 ? -7.609 -3.162 -17.391 1 95.19 281 SER A CA 1
ATOM 2046 C C . SER A 1 281 ? -7.664 -2.096 -16.297 1 95.19 281 SER A C 1
ATOM 2048 O O . SER A 1 281 ? -7.844 -2.412 -15.117 1 95.19 281 SER A O 1
ATOM 2050 N N . GLN A 1 282 ? -7.617 -0.785 -16.703 1 96.38 282 GLN A N 1
ATOM 2051 C CA . GLN A 1 282 ? -7.77 0.344 -15.789 1 96.38 282 GLN A CA 1
ATOM 2052 C C . GLN A 1 282 ? -9.148 0.335 -15.125 1 96.38 282 GLN A C 1
ATOM 2054 O O . GLN A 1 282 ? -9.273 0.657 -13.945 1 96.38 282 GLN A O 1
ATOM 2059 N N . ALA A 1 283 ? -10.141 -0.072 -15.875 1 96.69 283 ALA A N 1
ATOM 2060 C CA . ALA A 1 283 ? -11.508 -0.09 -15.367 1 96.69 283 ALA A CA 1
ATOM 2061 C C . ALA A 1 283 ? -11.641 -1.052 -14.188 1 96.69 283 ALA A C 1
ATOM 2063 O O . ALA A 1 283 ? -12.312 -0.742 -13.195 1 96.69 283 ALA A O 1
ATOM 2064 N N . ALA A 1 284 ? -11.016 -2.209 -14.297 1 97.06 284 ALA A N 1
ATOM 2065 C CA . ALA A 1 284 ? -11.055 -3.182 -13.211 1 97.06 284 ALA A CA 1
ATOM 2066 C C . ALA A 1 284 ? -10.352 -2.641 -11.969 1 97.06 284 ALA A C 1
ATOM 2068 O O . ALA A 1 284 ? -10.844 -2.809 -10.852 1 97.06 284 ALA A O 1
ATOM 2069 N N . PHE A 1 285 ? -9.234 -2.004 -12.219 1 97.62 285 PHE A N 1
ATOM 2070 C CA . PHE A 1 285 ? -8.508 -1.391 -11.117 1 97.62 285 PHE A CA 1
ATOM 2071 C C . PHE A 1 285 ? -9.367 -0.338 -10.422 1 97.62 285 PHE A C 1
ATOM 2073 O O . PHE A 1 285 ? -9.484 -0.335 -9.195 1 97.62 285 PHE A O 1
ATOM 2080 N N . ASP A 1 286 ? -9.977 0.532 -11.227 1 97.5 286 ASP A N 1
ATOM 2081 C CA . ASP A 1 286 ? -10.82 1.594 -10.68 1 97.5 286 ASP A CA 1
ATOM 2082 C C . ASP A 1 286 ? -11.984 1.016 -9.883 1 97.5 286 ASP A C 1
ATOM 2084 O O . ASP A 1 286 ? -12.328 1.531 -8.812 1 97.5 286 ASP A O 1
ATOM 2088 N N . PHE A 1 287 ? -12.602 -0.032 -10.406 1 98.31 287 PHE A N 1
ATOM 2089 C CA . PHE A 1 287 ? -13.703 -0.684 -9.703 1 98.31 287 PHE A CA 1
ATOM 2090 C C . PHE A 1 287 ? -13.227 -1.256 -8.375 1 98.31 287 PHE A C 1
ATOM 2092 O O . PHE A 1 287 ? -13.891 -1.089 -7.348 1 98.31 287 PHE A O 1
ATOM 2099 N N . GLY A 1 288 ? -12.055 -1.954 -8.398 1 98.56 288 GLY A N 1
ATOM 2100 C CA . GLY A 1 288 ? -11.477 -2.523 -7.191 1 98.56 288 GLY A CA 1
ATOM 2101 C C . GLY A 1 288 ? -11.195 -1.486 -6.121 1 98.56 288 GLY A C 1
ATOM 2102 O O . GLY A 1 288 ? -11.383 -1.747 -4.93 1 98.56 288 GLY A O 1
ATOM 2103 N N . MET A 1 289 ? -10.773 -0.32 -6.52 1 98.06 289 MET A N 1
ATOM 2104 C CA . MET A 1 289 ? -10.539 0.778 -5.586 1 98.06 289 MET A CA 1
ATOM 2105 C C . MET A 1 289 ? -11.859 1.334 -5.059 1 98.06 289 MET A C 1
ATOM 2107 O O . MET A 1 289 ? -12.008 1.55 -3.854 1 98.06 289 MET A O 1
ATOM 2111 N N . GLY A 1 290 ? -12.781 1.515 -5.922 1 98.12 290 GLY A N 1
ATOM 2112 C CA . GLY A 1 290 ? -14.047 2.162 -5.602 1 98.12 290 GLY A CA 1
ATOM 2113 C C . GLY A 1 290 ? -14.906 1.358 -4.641 1 98.12 290 GLY A C 1
ATOM 2114 O O . GLY A 1 290 ? -15.656 1.927 -3.85 1 98.12 290 GLY A O 1
ATOM 2115 N N . ILE A 1 291 ? -14.797 0.007 -4.664 1 98.69 291 ILE A N 1
ATOM 2116 C CA . ILE A 1 291 ? -15.688 -0.875 -3.922 1 98.69 291 ILE A CA 1
ATOM 2117 C C . ILE A 1 291 ? -15.234 -0.96 -2.467 1 98.69 291 ILE A C 1
ATOM 2119 O O . ILE A 1 291 ? -15.961 -1.48 -1.614 1 98.69 291 ILE A O 1
ATOM 2123 N N . LEU A 1 292 ? -14.125 -0.4 -2.146 1 98.69 292 LEU A N 1
ATOM 2124 C CA . LEU A 1 292 ? -13.531 -0.514 -0.818 1 98.69 292 LEU A CA 1
ATOM 2125 C C . LEU A 1 292 ? -14.133 0.515 0.134 1 98.69 292 LEU A C 1
ATOM 2127 O O . LEU A 1 292 ? -14.477 1.627 -0.278 1 98.69 292 LEU A O 1
ATOM 2131 N N . LYS A 1 293 ? -14.297 0.154 1.361 1 98.19 293 LYS A N 1
ATOM 2132 C CA . LYS A 1 293 ? -14.5 1.143 2.416 1 98.19 293 LYS A CA 1
ATOM 2133 C C . LYS A 1 293 ? -13.188 1.805 2.812 1 98.19 293 LYS A C 1
ATOM 2135 O O . LYS A 1 293 ? -12.117 1.393 2.357 1 98.19 293 LYS A O 1
ATOM 2140 N N . HIS A 1 294 ? -13.219 2.848 3.621 1 97.81 294 HIS A N 1
ATOM 2141 C CA . HIS A 1 294 ? -11.992 3.469 4.109 1 97.81 294 HIS A CA 1
ATOM 2142 C C . HIS A 1 294 ? -11.125 2.461 4.855 1 97.81 294 HIS A C 1
ATOM 2144 O O . HIS A 1 294 ? -11.641 1.505 5.441 1 97.81 294 HIS A O 1
ATOM 2150 N N . HIS A 1 295 ? -9.781 2.666 4.777 1 97.88 295 HIS A N 1
ATOM 2151 C CA . HIS A 1 295 ? -8.773 1.86 5.461 1 97.88 295 HIS A CA 1
ATOM 2152 C C . HIS A 1 295 ? -8.703 0.455 4.871 1 97.88 295 HIS A C 1
ATOM 2154 O O . HIS A 1 295 ? -8.164 -0.458 5.5 1 97.88 295 HIS A O 1
ATOM 2160 N N . GLY A 1 296 ? -9.344 0.234 3.699 1 98.38 296 GLY A N 1
ATOM 2161 C CA . GLY A 1 296 ? -9.266 -1.062 3.043 1 98.38 296 GLY A CA 1
ATOM 2162 C C . GLY A 1 296 ? -7.914 -1.325 2.4 1 98.38 296 GLY A C 1
ATOM 2163 O O . GLY A 1 296 ? -7.004 -0.497 2.49 1 98.38 296 GLY A O 1
ATOM 2164 N N . THR A 1 297 ? -7.773 -2.518 1.804 1 98.75 297 THR A N 1
ATOM 2165 C CA . THR A 1 297 ? -6.559 -2.926 1.107 1 98.75 297 THR A CA 1
ATOM 2166 C C . THR A 1 297 ? -6.875 -3.379 -0.315 1 98.75 297 THR A C 1
ATOM 2168 O O . THR A 1 297 ? -7.785 -4.184 -0.526 1 98.75 297 THR A O 1
ATOM 2171 N N . CYS A 1 298 ? -6.215 -2.812 -1.237 1 98.75 298 CYS A N 1
ATOM 2172 C CA . CYS A 1 298 ? -6.281 -3.264 -2.623 1 98.75 298 CYS A CA 1
ATOM 2173 C C . CYS A 1 298 ? -5.043 -4.074 -2.988 1 98.75 298 CYS A C 1
ATOM 2175 O O . CYS A 1 298 ? -3.918 -3.584 -2.879 1 98.75 298 CYS A O 1
ATOM 2177 N N . VAL A 1 299 ? -5.227 -5.305 -3.436 1 98.81 299 VAL A N 1
ATOM 2178 C CA . VAL A 1 299 ? -4.141 -6.207 -3.812 1 98.81 299 VAL A CA 1
ATOM 2179 C C . VAL A 1 299 ? -4.078 -6.328 -5.336 1 98.81 299 VAL A C 1
ATOM 2181 O O . VAL A 1 299 ? -5.031 -6.789 -5.965 1 98.81 299 VAL A O 1
ATOM 2184 N N . CYS A 1 300 ? -2.953 -5.957 -5.863 1 98.06 300 CYS A N 1
ATOM 2185 C CA . CYS A 1 300 ? -2.725 -6.078 -7.301 1 98.06 300 CYS A CA 1
ATOM 2186 C C . CYS A 1 300 ? -1.941 -7.344 -7.625 1 98.06 300 CYS A C 1
ATOM 2188 O O . CYS A 1 300 ? -0.886 -7.594 -7.043 1 98.06 300 CYS A O 1
ATOM 2190 N N . VAL A 1 301 ? -2.457 -8.055 -8.57 1 97.38 301 VAL A N 1
ATOM 2191 C CA . VAL A 1 301 ? -1.786 -9.289 -8.969 1 97.38 301 VAL A CA 1
ATOM 2192 C C . VAL A 1 301 ? -1.283 -9.164 -10.406 1 97.38 301 VAL A C 1
ATOM 2194 O O . VAL A 1 301 ? -0.24 -9.719 -10.758 1 97.38 301 VAL A O 1
ATOM 2197 N N . SER A 1 302 ? -1.938 -8.383 -11.266 1 93.56 302 SER A N 1
ATOM 2198 C CA . SER A 1 302 ? -1.531 -8.172 -12.656 1 93.56 302 SER A CA 1
ATOM 2199 C C . SER A 1 302 ? -0.544 -7.02 -12.773 1 93.56 302 SER A C 1
ATOM 2201 O O . SER A 1 302 ? -0.369 -6.246 -11.828 1 93.56 302 SER A O 1
ATOM 2203 N N . PHE A 1 303 ? 0.109 -6.973 -13.883 1 90 303 PHE A N 1
ATOM 2204 C CA . PHE A 1 303 ? 1.128 -5.953 -14.102 1 90 303 PHE A CA 1
ATOM 2205 C C . PHE A 1 303 ? 1.161 -5.523 -15.562 1 90 303 PHE A C 1
ATOM 2207 O O . PHE A 1 303 ? 2.15 -5.758 -16.266 1 90 303 PHE A O 1
ATOM 2214 N N . PRO A 1 304 ? 0.128 -4.836 -15.938 1 90 304 PRO A N 1
ATOM 2215 C CA . PRO A 1 304 ? 0.1 -4.363 -17.328 1 90 304 PRO A CA 1
ATOM 2216 C C . PRO A 1 304 ? 1.305 -3.492 -17.672 1 90 304 PRO A C 1
ATOM 2218 O O . PRO A 1 304 ? 1.8 -2.746 -16.828 1 90 304 PRO A O 1
ATOM 2221 N N . LYS A 1 305 ? 1.69 -3.529 -18.906 1 83.25 305 LYS A N 1
ATOM 2222 C CA . LYS A 1 305 ? 2.879 -2.844 -19.406 1 83.25 305 LYS A CA 1
ATOM 2223 C C . LYS A 1 305 ? 2.777 -1.336 -19.188 1 83.25 305 LYS A C 1
ATOM 2225 O O . LYS A 1 305 ? 3.762 -0.689 -18.828 1 83.25 305 LYS A O 1
ATOM 2230 N N . ASP A 1 306 ? 1.566 -0.787 -19.375 1 87.44 306 ASP A N 1
ATOM 2231 C CA . ASP A 1 306 ? 1.396 0.661 -19.297 1 87.44 306 ASP A CA 1
ATOM 2232 C C . ASP A 1 306 ? 1.14 1.115 -17.859 1 87.44 306 ASP A C 1
ATOM 2234 O O . ASP A 1 306 ? 1.026 2.312 -17.594 1 87.44 306 ASP A O 1
ATOM 2238 N N . GLY A 1 307 ? 1.037 0.187 -17.016 1 91.31 307 GLY A N 1
ATOM 2239 C CA . GLY A 1 307 ? 0.763 0.501 -15.633 1 91.31 307 GLY A CA 1
ATOM 2240 C C . GLY A 1 307 ? -0.67 0.936 -15.391 1 91.31 307 GLY A C 1
ATOM 2241 O O . GLY A 1 307 ? -1.529 0.773 -16.25 1 91.31 307 GLY A O 1
ATOM 2242 N N . TRP A 1 308 ? -1.008 1.287 -14.148 1 94.56 308 TRP A N 1
ATOM 2243 C CA . TRP A 1 308 ? -2.299 1.838 -13.75 1 94.56 308 TRP A CA 1
ATOM 2244 C C . TRP A 1 308 ? -2.148 3.271 -13.25 1 94.56 308 TRP A C 1
ATOM 2246 O O . TRP A 1 308 ? -1.078 3.66 -12.773 1 94.56 308 TRP A O 1
ATOM 2256 N N . ARG A 1 309 ? -3.141 4.008 -13.453 1 94.75 309 ARG A N 1
ATOM 2257 C CA . ARG A 1 309 ? -3.285 5.301 -12.789 1 94.75 309 ARG A CA 1
ATOM 2258 C C . ARG A 1 309 ? -4.141 5.18 -11.531 1 94.75 309 ARG A C 1
ATOM 2260 O O . ARG A 1 309 ? -5.188 4.535 -11.547 1 94.75 309 ARG A O 1
ATOM 2267 N N . PHE A 1 310 ? -3.609 5.684 -10.461 1 93.19 310 PHE A N 1
ATOM 2268 C CA . PHE A 1 310 ? -4.438 5.707 -9.258 1 93.19 310 PHE A CA 1
ATOM 2269 C C . PHE A 1 310 ? -4.66 7.141 -8.781 1 93.19 310 PHE A C 1
ATOM 2271 O O . PHE A 1 310 ? -3.865 8.031 -9.086 1 93.19 310 PHE A O 1
ATOM 2278 N N . LYS A 1 311 ? -5.723 7.352 -8.148 1 92.25 311 LYS A N 1
ATOM 2279 C CA . LYS A 1 311 ? -5.996 8.625 -7.484 1 92.25 311 LYS A CA 1
ATOM 2280 C C . LYS A 1 311 ? -5.359 8.672 -6.102 1 92.25 311 LYS A C 1
ATOM 2282 O O . LYS A 1 311 ? -5.805 7.984 -5.18 1 92.25 311 LYS A O 1
ATOM 2287 N N . PRO A 1 312 ? -4.395 9.531 -5.938 1 89.25 312 PRO A N 1
ATOM 2288 C CA . PRO A 1 312 ? -3.723 9.578 -4.637 1 89.25 312 PRO A CA 1
ATOM 2289 C C . PRO A 1 312 ? -4.68 9.875 -3.486 1 89.25 312 PRO A C 1
ATOM 2291 O O . PRO A 1 312 ? -4.406 9.516 -2.34 1 89.25 312 PRO A O 1
ATOM 2294 N N . GLY A 1 313 ? -5.836 10.531 -3.83 1 91.94 313 GLY A N 1
ATOM 2295 C CA . GLY A 1 313 ? -6.859 10.742 -2.82 1 91.94 313 GLY A CA 1
ATOM 2296 C C . GLY A 1 313 ? -7.367 9.453 -2.205 1 91.94 313 GLY A C 1
ATOM 2297 O O . GLY A 1 313 ? -7.785 9.438 -1.044 1 91.94 313 GLY A O 1
ATOM 2298 N N . ASP A 1 314 ? -7.324 8.312 -2.992 1 95.69 314 ASP A N 1
ATOM 2299 C CA . ASP A 1 314 ? -7.742 7.016 -2.461 1 95.69 314 ASP A CA 1
ATOM 2300 C C . ASP A 1 314 ? -6.832 6.57 -1.316 1 95.69 314 ASP A C 1
ATOM 2302 O O . ASP A 1 314 ? -7.293 5.953 -0.356 1 95.69 314 ASP A O 1
ATOM 2306 N N . LEU A 1 315 ? -5.57 6.906 -1.429 1 97.31 315 LEU A N 1
ATOM 2307 C CA . LEU A 1 315 ? -4.621 6.551 -0.38 1 97.31 315 LEU A CA 1
ATOM 2308 C C . LEU A 1 315 ? -4.641 7.578 0.746 1 97.31 315 LEU A C 1
ATOM 2310 O O . LEU A 1 315 ? -4.746 7.219 1.92 1 97.31 315 LEU A O 1
ATOM 2314 N N . VAL A 1 316 ? -4.602 8.844 0.407 1 96.62 316 VAL A N 1
ATOM 2315 C CA . VAL A 1 316 ? -4.383 9.922 1.37 1 96.62 316 VAL A CA 1
ATOM 2316 C C . VAL A 1 316 ? -5.66 10.164 2.172 1 96.62 316 VAL A C 1
ATOM 2318 O O . VAL A 1 316 ? -5.621 10.242 3.402 1 96.62 316 VAL A O 1
ATOM 2321 N N . PHE A 1 317 ? -6.836 10.227 1.521 1 95.19 317 PHE A N 1
ATOM 2322 C CA . PHE A 1 317 ? -8.07 10.594 2.205 1 95.19 317 PHE A CA 1
ATOM 2323 C C . PHE A 1 317 ? -8.805 9.352 2.707 1 95.19 317 PHE A C 1
ATOM 2325 O O . PHE A 1 317 ? -9.391 9.367 3.787 1 95.19 317 PHE A O 1
ATOM 2332 N N . ARG A 1 318 ? -8.695 8.242 1.909 1 97.06 318 ARG A N 1
ATOM 2333 C CA . ARG A 1 318 ? -9.445 7.043 2.25 1 97.06 318 ARG A CA 1
ATOM 2334 C C . ARG A 1 318 ? -8.57 6.035 2.988 1 97.06 318 ARG A C 1
ATOM 2336 O O . ARG A 1 318 ? -9.07 5.043 3.521 1 97.06 318 ARG A O 1
ATOM 2343 N N . HIS A 1 319 ? -7.258 6.289 2.988 1 97.62 319 HIS A N 1
ATOM 2344 C CA . HIS A 1 319 ? -6.301 5.457 3.709 1 97.62 319 HIS A CA 1
ATOM 2345 C C . HIS A 1 319 ? -6.297 4.031 3.172 1 97.62 319 HIS A C 1
ATOM 2347 O O . HIS A 1 319 ? -6.156 3.072 3.938 1 97.62 319 HIS A O 1
ATOM 2353 N N . ILE A 1 320 ? -6.566 3.926 1.862 1 98.31 320 ILE A N 1
ATOM 2354 C CA . ILE A 1 320 ? -6.461 2.617 1.228 1 98.31 320 ILE A CA 1
ATOM 2355 C C . ILE A 1 320 ? -4.988 2.252 1.04 1 98.31 320 ILE A C 1
ATOM 2357 O O . ILE A 1 320 ? -4.18 3.096 0.648 1 98.31 320 ILE A O 1
ATOM 2361 N N . LYS A 1 321 ? -4.625 1.002 1.396 1 98.19 321 LYS A N 1
ATOM 2362 C CA . LYS A 1 321 ? -3.289 0.466 1.141 1 98.19 321 LYS A CA 1
ATOM 2363 C C . LYS A 1 321 ? -3.24 -0.275 -0.192 1 98.19 321 LYS A C 1
ATOM 2365 O O . LYS A 1 321 ? -4.156 -1.03 -0.523 1 98.19 321 LYS A O 1
ATOM 2370 N N . LEU A 1 322 ? -2.234 0.003 -0.935 1 98.19 322 LEU A N 1
ATOM 2371 C CA . LEU A 1 322 ? -2.008 -0.695 -2.195 1 98.19 322 LEU A CA 1
ATOM 2372 C C . LEU A 1 322 ? -0.786 -1.603 -2.104 1 98.19 322 LEU A C 1
ATOM 2374 O O . LEU A 1 322 ? 0.315 -1.139 -1.797 1 98.19 322 LEU A O 1
ATOM 2378 N N . VAL A 1 323 ? -1.001 -2.945 -2.357 1 98.31 323 VAL A N 1
ATOM 2379 C CA . VAL A 1 323 ? 0.091 -3.912 -2.307 1 98.31 323 VAL A CA 1
ATOM 2380 C C . VAL A 1 323 ? 0.037 -4.816 -3.537 1 98.31 323 VAL A C 1
ATOM 2382 O O . VAL A 1 323 ? -0.951 -4.812 -4.273 1 98.31 323 VAL A O 1
ATOM 2385 N N . GLY A 1 324 ? 1.089 -5.5 -3.785 1 98.12 324 GLY A N 1
ATOM 2386 C CA . GLY A 1 324 ? 1.157 -6.441 -4.891 1 98.12 324 GLY A CA 1
ATOM 2387 C C . GLY A 1 324 ? 1.526 -7.848 -4.457 1 98.12 324 GLY A C 1
ATOM 2388 O O . GLY A 1 324 ? 2.16 -8.039 -3.418 1 98.12 324 GLY A O 1
ATOM 2389 N N . VAL A 1 325 ? 1.11 -8.789 -5.262 1 98 325 VAL A N 1
ATOM 2390 C CA . VAL A 1 325 ? 1.442 -10.188 -5.016 1 98 325 VAL A CA 1
ATOM 2391 C C . VAL A 1 325 ? 1.955 -10.836 -6.301 1 98 325 VAL A C 1
ATOM 2393 O O . VAL A 1 325 ? 1.313 -10.734 -7.348 1 98 325 VAL A O 1
ATOM 2396 N N . LEU A 1 326 ? 3.051 -11.406 -6.273 1 95.75 326 LEU A N 1
ATOM 2397 C CA . LEU A 1 326 ? 3.633 -12.102 -7.418 1 95.75 326 LEU A CA 1
ATOM 2398 C C . LEU A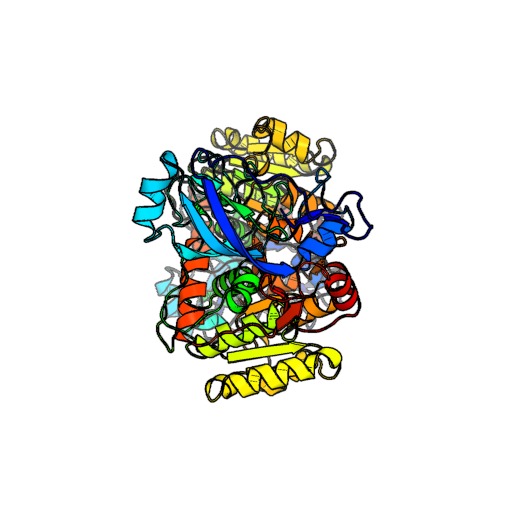 1 326 ? 3.207 -13.57 -7.438 1 95.75 326 LEU A C 1
ATOM 2400 O O . LEU A 1 326 ? 2.754 -14.078 -8.469 1 95.75 326 LEU A O 1
ATOM 2404 N N . THR A 1 327 ? 3.385 -14.266 -6.359 1 96.88 327 THR A N 1
ATOM 2405 C CA . THR A 1 327 ? 3.049 -15.656 -6.066 1 96.88 327 THR A CA 1
ATOM 2406 C C . THR A 1 327 ? 2.982 -15.891 -4.562 1 96.88 327 THR A C 1
ATOM 2408 O O . THR A 1 327 ? 2.572 -15.008 -3.807 1 96.88 327 THR A O 1
ATOM 2411 N N . GLY A 1 328 ? 3.246 -17.094 -4.109 1 97.62 328 GLY A N 1
ATOM 2412 C CA . GLY A 1 328 ? 3.201 -17.359 -2.682 1 97.62 328 GLY A CA 1
ATOM 2413 C C . GLY A 1 328 ? 4.402 -18.141 -2.182 1 97.62 328 GLY A C 1
ATOM 2414 O O . GLY A 1 328 ? 5.141 -18.734 -2.975 1 97.62 328 GLY A O 1
ATOM 2415 N N . ARG A 1 329 ? 4.625 -18.078 -0.934 1 97.44 329 ARG A N 1
ATOM 2416 C CA . ARG A 1 329 ? 5.691 -18.812 -0.27 1 97.44 329 ARG A CA 1
ATOM 2417 C C . ARG A 1 329 ? 5.359 -20.297 -0.194 1 97.44 329 ARG A C 1
ATOM 2419 O O . ARG A 1 329 ? 4.215 -20.703 -0.424 1 97.44 329 ARG A O 1
ATOM 2426 N N . ASN A 1 330 ? 6.352 -21.109 0.082 1 97.38 330 ASN A N 1
ATOM 2427 C CA . ASN A 1 330 ? 6.148 -22.562 0.133 1 97.38 330 ASN A CA 1
ATOM 2428 C C . ASN A 1 330 ? 5.191 -22.953 1.256 1 97.38 330 ASN A C 1
ATOM 2430 O O . ASN A 1 330 ? 4.395 -23.875 1.101 1 97.38 330 ASN A O 1
ATOM 2434 N N . ARG A 1 331 ? 5.344 -22.25 2.406 1 96.31 331 ARG A N 1
ATOM 2435 C CA . ARG A 1 331 ? 4.41 -22.547 3.488 1 96.31 331 ARG A CA 1
ATOM 2436 C C . ARG A 1 331 ? 2.973 -22.266 3.061 1 96.31 331 ARG A C 1
ATOM 2438 O O . ARG A 1 331 ? 2.053 -22.984 3.443 1 96.31 331 ARG A O 1
ATOM 2445 N N . GLN A 1 332 ? 2.762 -21.219 2.291 1 97.62 332 GLN A N 1
ATOM 2446 C CA . GLN A 1 332 ? 1.441 -20.906 1.761 1 97.62 332 GLN A CA 1
ATOM 2447 C C . GLN A 1 332 ? 0.997 -21.938 0.728 1 97.62 332 GLN A C 1
ATOM 2449 O O . GLN A 1 332 ? -0.168 -22.328 0.705 1 97.62 332 GLN A O 1
ATOM 2454 N N . LEU A 1 333 ? 1.956 -22.359 -0.086 1 98.31 333 LEU A N 1
ATOM 2455 C CA . LEU A 1 333 ? 1.695 -23.375 -1.095 1 98.31 333 LEU A CA 1
ATOM 2456 C C . LEU A 1 333 ? 1.185 -24.656 -0.449 1 98.31 333 LEU A C 1
ATOM 2458 O O . LEU A 1 333 ? 0.159 -25.203 -0.865 1 98.31 333 LEU A O 1
ATOM 2462 N N . GLN A 1 334 ? 1.872 -25.125 0.565 1 98 334 GLN A N 1
ATOM 2463 C CA . GLN A 1 334 ? 1.468 -26.359 1.238 1 98 334 GLN A CA 1
ATOM 2464 C C . GLN A 1 334 ? 0.112 -26.203 1.919 1 98 334 GLN A C 1
ATOM 2466 O O . GLN A 1 334 ? -0.752 -27.062 1.812 1 98 334 GLN A O 1
ATOM 2471 N N . ALA A 1 335 ? -0.056 -25.047 2.607 1 97.12 335 ALA A N 1
ATOM 2472 C CA . ALA A 1 335 ? -1.33 -24.781 3.271 1 97.12 335 ALA A CA 1
ATOM 2473 C C . ALA A 1 335 ? -2.479 -24.766 2.266 1 97.12 335 ALA A C 1
ATOM 2475 O O . ALA A 1 335 ? -3.555 -25.297 2.533 1 97.12 335 ALA A O 1
ATOM 2476 N N . MET A 1 336 ? -2.227 -24.156 1.171 1 97.94 336 MET A N 1
ATOM 2477 C CA . MET A 1 336 ? -3.236 -24.047 0.122 1 97.94 336 MET A CA 1
ATOM 2478 C C . MET A 1 336 ? -3.609 -25.422 -0.424 1 97.94 336 MET A C 1
ATOM 2480 O O . MET A 1 336 ? -4.793 -25.734 -0.573 1 97.94 336 MET A O 1
ATOM 2484 N N . VAL A 1 337 ? -2.637 -26.281 -0.711 1 98.25 337 VAL A N 1
ATOM 2485 C CA . VAL A 1 337 ? -2.9 -27.609 -1.252 1 98.25 337 VAL A CA 1
ATOM 2486 C C . VAL A 1 337 ? -3.664 -28.438 -0.226 1 98.25 337 VAL A C 1
ATOM 2488 O O . VAL A 1 337 ? -4.629 -29.141 -0.571 1 98.25 337 VAL A O 1
ATOM 2491 N N . ASP A 1 338 ? -3.24 -28.359 1.062 1 97.62 338 ASP A N 1
ATOM 2492 C CA . ASP A 1 338 ? -3.945 -29.062 2.127 1 97.62 338 ASP A CA 1
ATOM 2493 C C . ASP A 1 338 ? -5.402 -28.609 2.215 1 97.62 338 ASP A C 1
ATOM 2495 O O . ASP A 1 338 ? -6.309 -29.422 2.348 1 97.62 338 ASP A O 1
ATOM 2499 N N . PHE A 1 339 ? -5.594 -27.359 2.135 1 96.94 339 PHE A N 1
ATOM 2500 C CA . PHE A 1 339 ? -6.934 -26.797 2.232 1 96.94 339 PHE A CA 1
ATOM 2501 C C . PHE A 1 339 ? -7.793 -27.234 1.053 1 96.94 339 PHE A C 1
ATOM 2503 O O . PHE A 1 339 ? -8.945 -27.625 1.232 1 96.94 339 PHE A O 1
ATOM 2510 N N . ALA A 1 340 ? -7.219 -27.094 -0.128 1 97.62 340 ALA A N 1
ATOM 2511 C CA . ALA A 1 340 ? -7.953 -27.484 -1.326 1 97.62 340 ALA A CA 1
ATOM 2512 C C . ALA A 1 340 ? -8.367 -28.953 -1.261 1 97.62 340 ALA A C 1
ATOM 2514 O O . ALA A 1 340 ? -9.508 -29.297 -1.595 1 97.62 340 ALA A O 1
ATOM 2515 N N . ALA A 1 341 ? -7.449 -29.781 -0.826 1 97.56 341 ALA A N 1
ATOM 2516 C CA . ALA A 1 341 ? -7.738 -31.203 -0.702 1 97.56 341 ALA A CA 1
ATOM 2517 C C . ALA A 1 341 ? -8.844 -31.453 0.315 1 97.56 341 ALA A C 1
ATOM 2519 O O . ALA A 1 341 ? -9.781 -32.219 0.049 1 97.56 341 ALA A O 1
ATOM 2520 N N . LYS A 1 342 ? -8.773 -30.812 1.403 1 95.69 342 LYS A N 1
ATOM 2521 C CA . LYS A 1 342 ? -9.703 -31.031 2.508 1 95.69 342 LYS A CA 1
ATOM 2522 C C . LYS A 1 342 ? -11.094 -30.484 2.166 1 95.69 342 LYS A C 1
ATOM 2524 O O . LYS A 1 342 ? -12.102 -31.078 2.537 1 95.69 342 LYS A O 1
ATOM 2529 N N . ASN A 1 343 ? -11.156 -29.391 1.419 1 95.12 343 ASN A N 1
ATOM 2530 C CA . ASN A 1 343 ? -12.422 -28.672 1.262 1 95.12 343 ASN A CA 1
ATOM 2531 C C . ASN A 1 343 ? -12.969 -28.797 -0.159 1 95.12 343 ASN A C 1
ATOM 2533 O O . ASN A 1 343 ? -13.984 -28.203 -0.496 1 95.12 343 ASN A O 1
ATOM 2537 N N . GLY A 1 344 ? -12.258 -29.531 -0.986 1 95.94 344 GLY A N 1
ATOM 2538 C CA . GLY A 1 344 ? -12.742 -29.844 -2.32 1 95.94 344 GLY A CA 1
ATOM 2539 C C . GLY A 1 344 ? -12.648 -28.672 -3.283 1 95.94 344 GLY A C 1
ATOM 2540 O O . GLY A 1 344 ? -13.492 -28.516 -4.164 1 95.94 344 GLY A O 1
ATOM 2541 N N . VAL A 1 345 ? -11.703 -27.781 -3.111 1 97.25 345 VAL A N 1
ATOM 2542 C CA . VAL A 1 345 ? -11.477 -26.719 -4.078 1 97.25 345 VAL A CA 1
ATOM 2543 C C . VAL A 1 345 ? -10.789 -27.281 -5.32 1 97.25 345 VAL A C 1
ATOM 2545 O O . VAL A 1 345 ? -9.805 -28.016 -5.215 1 97.25 345 VAL A O 1
ATOM 2548 N N . ARG A 1 346 ? -11.32 -26.938 -6.488 1 97.06 346 ARG A N 1
ATOM 2549 C CA . ARG A 1 346 ? -10.797 -27.406 -7.773 1 97.06 346 ARG A CA 1
ATOM 2550 C C . ARG A 1 346 ? -10.898 -26.297 -8.828 1 97.06 346 ARG A C 1
ATOM 2552 O O . ARG A 1 346 ? -11.891 -25.562 -8.875 1 97.06 346 ARG A O 1
ATOM 2559 N N . ALA A 1 347 ? -9.914 -26.281 -9.648 1 97.81 347 ALA A N 1
ATOM 2560 C CA . ALA A 1 347 ? -10.062 -25.438 -10.836 1 97.81 347 ALA A CA 1
ATOM 2561 C C . ALA A 1 347 ? -11.016 -26.078 -11.836 1 97.81 347 ALA A C 1
ATOM 2563 O O . ALA A 1 347 ? -11.094 -27.297 -11.945 1 97.81 347 ALA A O 1
ATOM 2564 N N . LYS A 1 348 ? -11.781 -25.203 -12.477 1 96.81 348 LYS A N 1
ATOM 2565 C CA . LYS A 1 348 ? -12.406 -25.672 -13.711 1 96.81 348 LYS A CA 1
ATOM 2566 C C . LYS A 1 348 ? -11.367 -25.875 -14.812 1 96.81 348 LYS A C 1
ATOM 2568 O O . LYS A 1 348 ? -10.633 -24.953 -15.156 1 96.81 348 LYS A O 1
ATOM 2573 N N . ILE A 1 349 ? -11.312 -27.172 -15.352 1 97.62 349 ILE A N 1
ATOM 2574 C CA . ILE A 1 349 ? -10.18 -27.422 -16.234 1 97.62 349 ILE A CA 1
ATOM 2575 C C . ILE A 1 349 ? -10.688 -27.984 -17.562 1 97.62 349 ILE A C 1
ATOM 2577 O O . ILE A 1 349 ? -11.805 -28.516 -17.641 1 97.62 349 ILE A O 1
ATOM 2581 N N . ARG A 1 350 ? -9.945 -27.781 -18.547 1 97.44 350 ARG A N 1
ATOM 2582 C CA . ARG A 1 350 ? -9.961 -28.516 -19.812 1 97.44 350 ARG A CA 1
ATOM 2583 C C . ARG A 1 350 ? -8.617 -29.188 -20.062 1 97.44 350 ARG A C 1
ATOM 2585 O O . ARG A 1 350 ? -7.566 -28.578 -19.875 1 97.44 350 ARG A O 1
ATOM 2592 N N . THR A 1 351 ? -8.672 -30.484 -20.531 1 98.5 351 THR A N 1
ATOM 2593 C CA . THR A 1 351 ? -7.438 -31.25 -20.641 1 98.5 351 THR A CA 1
ATOM 2594 C C . THR A 1 351 ? -7.094 -31.547 -22.094 1 98.5 351 THR A C 1
ATOM 2596 O O . THR A 1 351 ? -7.98 -31.594 -22.953 1 98.5 351 THR A O 1
ATOM 2599 N N . TYR A 1 352 ? -5.844 -31.625 -22.344 1 98.75 352 TYR A N 1
ATOM 2600 C CA . TYR A 1 352 ? -5.246 -31.922 -23.641 1 98.75 352 TYR A CA 1
ATOM 2601 C C . TYR A 1 352 ? -4.102 -32.938 -23.5 1 98.75 352 TYR A C 1
ATOM 2603 O O . TYR A 1 352 ? -3.395 -32.938 -22.484 1 98.75 352 TYR A O 1
ATOM 2611 N N . PRO A 1 353 ? -3.912 -33.812 -24.5 1 98.69 353 PRO A N 1
ATOM 2612 C CA . PRO A 1 353 ? -2.664 -34.594 -24.484 1 98.69 353 PRO A CA 1
ATOM 2613 C C . PRO A 1 353 ? -1.44 -33.719 -24.797 1 98.69 353 PRO A C 1
ATOM 2615 O O . PRO A 1 353 ? -1.572 -32.656 -25.391 1 98.69 353 PRO A O 1
ATOM 2618 N N . LEU A 1 354 ? -0.252 -34.156 -24.391 1 98.69 354 LEU A N 1
ATOM 2619 C CA . LEU A 1 354 ? 0.982 -33.406 -24.594 1 98.69 354 LEU A CA 1
ATOM 2620 C C . LEU A 1 354 ? 1.163 -33.062 -26.078 1 98.69 354 LEU A C 1
ATOM 2622 O O . LEU A 1 354 ? 1.59 -31.953 -26.406 1 98.69 354 LEU A O 1
ATOM 2626 N N . GLU A 1 355 ? 0.762 -33.969 -26.922 1 98.25 355 GLU A N 1
ATOM 2627 C CA . GLU A 1 355 ? 0.926 -33.844 -28.359 1 98.25 355 GLU A CA 1
ATOM 2628 C C . GLU A 1 355 ? 0.131 -32.656 -28.906 1 98.25 355 GLU A C 1
ATOM 2630 O O . GLU A 1 355 ? 0.451 -32.094 -29.969 1 98.25 355 GLU A O 1
ATOM 2635 N N . LYS A 1 356 ? -0.857 -32.25 -28.188 1 98.38 356 LYS A N 1
ATOM 2636 C CA . LYS A 1 356 ? -1.776 -31.234 -28.672 1 98.38 356 LYS A CA 1
ATOM 2637 C C . LYS A 1 356 ? -1.618 -29.938 -27.906 1 98.38 356 LYS A C 1
ATOM 2639 O O . LYS A 1 356 ? -2.582 -29.188 -27.734 1 98.38 356 LYS A O 1
ATOM 2644 N N . LEU A 1 357 ? -0.418 -29.688 -27.391 1 98.62 357 LEU A N 1
ATOM 2645 C CA . LEU A 1 357 ? -0.151 -28.469 -26.656 1 98.62 357 LEU A CA 1
ATOM 2646 C C . LEU A 1 357 ? -0.512 -27.234 -27.484 1 98.62 357 LEU A C 1
ATOM 2648 O O . LEU A 1 357 ? -1.08 -26.281 -26.953 1 98.62 357 LEU A O 1
ATOM 2652 N N . ASN A 1 358 ? -0.27 -27.234 -28.75 1 98.62 358 ASN A N 1
ATOM 2653 C CA . ASN A 1 358 ? -0.551 -26.078 -29.578 1 98.62 358 ASN A CA 1
ATOM 2654 C C . ASN A 1 358 ? -2.051 -25.828 -29.719 1 98.62 358 ASN A C 1
ATOM 2656 O O . ASN A 1 358 ? -2.486 -24.688 -29.844 1 98.62 358 ASN A O 1
ATOM 2660 N N . GLU A 1 359 ? -2.836 -26.875 -29.688 1 98.38 359 GLU A N 1
ATOM 2661 C CA . GLU A 1 359 ? -4.281 -26.688 -29.625 1 98.38 359 GLU A CA 1
ATOM 2662 C C . GLU A 1 359 ? -4.691 -26 -28.312 1 98.38 359 GLU A C 1
ATOM 2664 O O . GLU A 1 359 ? -5.574 -25.141 -28.312 1 98.38 359 GLU A O 1
ATOM 2669 N N . LEU A 1 360 ? -4.086 -26.422 -27.234 1 98.5 360 LEU A N 1
ATOM 2670 C CA . LEU A 1 360 ? -4.301 -25.75 -25.953 1 98.5 360 LEU A CA 1
ATOM 2671 C C . LEU A 1 360 ? -3.986 -24.266 -26.047 1 98.5 360 LEU A C 1
ATOM 2673 O O . LEU A 1 360 ? -4.762 -23.422 -25.594 1 98.5 360 LEU A O 1
ATOM 2677 N N . VAL A 1 361 ? -2.881 -23.906 -26.656 1 98.19 361 VAL A N 1
ATOM 2678 C CA . VAL A 1 361 ? -2.447 -22.531 -26.781 1 98.19 361 VAL A CA 1
ATOM 2679 C C . VAL A 1 361 ? -3.457 -21.75 -27.625 1 98.19 361 VAL A C 1
ATOM 2681 O O . VAL A 1 361 ? -3.799 -20.609 -27.297 1 98.19 361 VAL A O 1
ATOM 2684 N N . GLU A 1 362 ? -3.975 -22.344 -28.688 1 97.88 362 GLU A N 1
ATOM 2685 C CA . GLU A 1 362 ? -5 -21.719 -29.516 1 97.88 362 GLU A CA 1
ATOM 2686 C C . GLU A 1 362 ? -6.262 -21.422 -28.703 1 97.88 362 GLU A C 1
ATOM 2688 O O . GLU A 1 362 ? -6.82 -20.328 -28.781 1 97.88 362 GLU A O 1
ATOM 2693 N N . ASP A 1 363 ? -6.656 -22.422 -27.969 1 97.25 363 ASP A N 1
ATOM 2694 C CA . ASP A 1 363 ? -7.848 -22.266 -27.141 1 97.25 363 ASP A CA 1
ATOM 2695 C C . ASP A 1 363 ? -7.66 -21.156 -26.094 1 97.25 363 ASP A C 1
ATOM 2697 O O . ASP A 1 363 ? -8.594 -20.422 -25.797 1 97.25 363 ASP A O 1
ATOM 2701 N N . TYR A 1 364 ? -6.477 -21.125 -25.562 1 96.19 364 TYR A N 1
ATOM 2702 C CA . TYR A 1 364 ? -6.148 -20.047 -24.641 1 9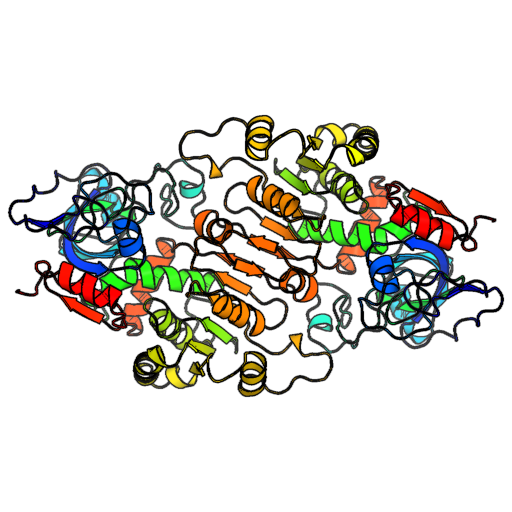6.19 364 TYR A CA 1
ATOM 2703 C C . TYR A 1 364 ? -6.371 -18.688 -25.281 1 96.19 364 TYR A C 1
ATOM 2705 O O . TYR A 1 364 ? -7.023 -17.812 -24.703 1 96.19 364 TYR A O 1
ATOM 2713 N N . HIS A 1 365 ? -5.91 -18.469 -26.453 1 95.06 365 HIS A N 1
ATOM 2714 C CA . HIS A 1 365 ? -6.016 -17.188 -27.141 1 95.06 365 HIS A CA 1
ATOM 2715 C C . HIS A 1 365 ? -7.457 -16.906 -27.547 1 95.06 365 HIS A C 1
ATOM 2717 O O . HIS A 1 365 ? -7.844 -15.742 -27.703 1 95.06 365 HIS A O 1
ATOM 2723 N N . ARG A 1 366 ? -8.219 -18 -27.688 1 93.56 366 ARG A N 1
ATOM 2724 C CA . ARG A 1 366 ? -9.633 -17.828 -28.016 1 93.56 366 ARG A CA 1
ATOM 2725 C C . ARG A 1 366 ? -10.453 -17.469 -26.781 1 93.56 366 ARG A C 1
ATOM 2727 O O . ARG A 1 366 ? -11.648 -17.203 -26.875 1 93.56 366 ARG A O 1
ATOM 2734 N N . GLY A 1 367 ? -9.844 -17.547 -25.625 1 89.62 367 GLY A N 1
ATOM 2735 C CA . GLY A 1 367 ? -10.5 -17.109 -24.406 1 89.62 367 GLY A CA 1
ATOM 2736 C C . GLY A 1 367 ? -11.297 -18.219 -23.734 1 89.62 367 GLY A C 1
ATOM 2737 O O . GLY A 1 367 ? -12.289 -17.953 -23.047 1 89.62 367 GLY A O 1
ATOM 2738 N N . VAL A 1 368 ? -10.898 -19.453 -24.047 1 88.25 368 VAL A N 1
ATOM 2739 C CA . VAL A 1 368 ? -11.562 -20.562 -23.359 1 88.25 368 VAL A CA 1
ATOM 2740 C C . VAL A 1 368 ? -11.375 -20.422 -21.859 1 88.25 368 VAL A C 1
ATOM 2742 O O . VAL A 1 368 ? -10.266 -20.172 -21.391 1 88.25 368 VAL A O 1
ATOM 2745 N N . GLY A 1 369 ? -12.43 -20.5 -21.125 1 86.31 369 GLY A N 1
ATOM 2746 C CA . GLY A 1 369 ? -12.445 -20.25 -19.688 1 86.31 369 GLY A CA 1
ATOM 2747 C C . GLY A 1 369 ? -11.812 -21.359 -18.875 1 86.31 369 GLY A C 1
ATOM 2748 O O . GLY A 1 369 ? -11.57 -22.453 -19.406 1 86.31 369 GLY A O 1
ATOM 2749 N N . GLY A 1 370 ? -11.516 -21.047 -17.578 1 92.75 370 GLY A N 1
ATOM 2750 C CA . GLY A 1 370 ? -10.914 -22.016 -16.672 1 92.75 370 GLY A CA 1
ATOM 2751 C C . GLY A 1 370 ? -9.414 -22.156 -16.859 1 92.75 370 GLY A C 1
ATOM 2752 O O . GLY A 1 370 ? -8.742 -21.219 -17.281 1 92.75 370 GLY A O 1
ATOM 2753 N N . LYS A 1 371 ? -8.906 -23.266 -16.453 1 97.5 371 LYS A N 1
ATOM 2754 C CA . LYS A 1 371 ? -7.492 -23.594 -16.594 1 97.5 371 LYS A CA 1
ATOM 2755 C C . LYS A 1 371 ? -7.285 -24.719 -17.609 1 97.5 371 LYS A C 1
ATOM 2757 O O . LYS A 1 371 ? -7.961 -25.75 -17.562 1 97.5 371 LYS A O 1
ATOM 2762 N N . LEU A 1 372 ? -6.395 -24.453 -18.547 1 98.62 372 LEU A N 1
ATOM 2763 C CA . LEU A 1 372 ? -6.07 -25.453 -19.547 1 98.62 372 LEU A CA 1
ATOM 2764 C C . LEU A 1 372 ? -4.859 -26.281 -19.141 1 98.62 372 LEU A C 1
ATOM 2766 O O . LEU A 1 372 ? -3.818 -25.734 -18.781 1 98.62 372 LEU A O 1
ATOM 2770 N N . VAL A 1 373 ? -5.051 -27.625 -19.156 1 98.81 373 VAL A N 1
ATOM 2771 C CA . VAL A 1 373 ? -4.066 -28.5 -18.531 1 98.81 373 VAL A CA 1
ATOM 2772 C C . VAL A 1 373 ? -3.691 -29.625 -19.5 1 98.81 373 VAL A C 1
ATOM 2774 O O . VAL A 1 373 ? -4.566 -30.266 -20.094 1 98.81 373 VAL A O 1
ATOM 2777 N N . VAL A 1 374 ? -2.426 -29.797 -19.703 1 98.88 374 VAL A N 1
ATOM 2778 C CA . VAL A 1 374 ? -1.938 -31 -20.375 1 98.88 374 VAL A CA 1
ATOM 2779 C C . VAL A 1 374 ? -2.016 -32.188 -19.422 1 98.88 374 VAL A C 1
ATOM 2781 O O . VAL A 1 374 ? -1.481 -32.125 -18.312 1 98.88 374 VAL A O 1
ATOM 2784 N N . ASP A 1 375 ? -2.711 -33.156 -19.812 1 98.81 375 ASP A N 1
ATOM 2785 C CA . ASP A 1 375 ? -2.766 -34.438 -19.125 1 98.81 375 ASP A CA 1
ATOM 2786 C C . ASP A 1 375 ? -1.876 -35.469 -19.828 1 98.81 375 ASP A C 1
ATOM 2788 O O . ASP A 1 375 ? -2.217 -35.969 -20.906 1 98.81 375 ASP A O 1
ATOM 2792 N N . MET A 1 376 ? -0.804 -35.844 -19.156 1 98.12 376 MET A N 1
ATOM 2793 C CA . MET A 1 376 ? 0.221 -36.688 -19.766 1 98.12 376 MET A CA 1
ATOM 2794 C C . MET A 1 376 ? -0.313 -38.094 -20 1 98.12 376 MET A C 1
ATOM 2796 O O . MET A 1 376 ? 0.286 -38.875 -20.75 1 98.12 376 MET A O 1
ATOM 2800 N N . GLU A 1 377 ? -1.382 -38.406 -19.391 1 95.75 377 GLU A N 1
ATOM 2801 C CA . GLU A 1 377 ? -1.941 -39.75 -19.516 1 95.75 377 GLU A CA 1
ATOM 2802 C C . GLU A 1 377 ? -2.945 -39.812 -20.656 1 95.75 377 GLU A C 1
ATOM 2804 O O . GLU A 1 377 ? -3.418 -40.906 -21 1 95.75 377 GLU A O 1
ATOM 2809 N N . MET A 1 378 ? -3.238 -38.75 -21.141 1 96.06 378 MET A N 1
ATOM 2810 C CA . MET A 1 378 ? -4.172 -38.688 -22.25 1 96.06 378 MET A CA 1
ATOM 2811 C C . MET A 1 378 ? -3.479 -39.094 -23.562 1 96.06 378 MET A C 1
ATOM 2813 O O . MET A 1 378 ? -2.34 -38.688 -23.797 1 96.06 378 MET A O 1
ATOM 2817 N N . LYS A 1 379 ? -4.176 -39.844 -24.328 1 90.94 379 LYS A N 1
ATOM 2818 C CA . LYS A 1 379 ? -3.688 -40.219 -25.656 1 90.94 379 LYS A CA 1
ATOM 2819 C C . LYS A 1 379 ? -4.176 -39.219 -26.703 1 90.94 379 LYS A C 1
ATOM 2821 O O . LYS A 1 379 ? -5.277 -38.656 -26.594 1 90.94 379 LYS A O 1
ATOM 2826 N N . PRO A 1 380 ? -3.312 -38.969 -27.703 1 89 380 PRO A N 1
ATOM 2827 C CA . PRO A 1 380 ? -3.701 -38 -28.719 1 89 380 PRO A CA 1
ATOM 2828 C C . PRO A 1 380 ? -4.977 -38.406 -29.453 1 89 380 PRO A C 1
ATOM 2830 O O . PRO A 1 380 ? -5.289 -39.594 -29.562 1 89 380 PRO A O 1
ATOM 2833 N N . MET B 1 1 ? -13.359 42.344 16.422 1 96.44 1 MET B N 1
ATOM 2834 C CA . MET B 1 1 ? -11.961 41.938 16.5 1 96.44 1 MET B CA 1
ATOM 2835 C C . MET B 1 1 ? -11.289 42.031 15.133 1 96.44 1 MET B C 1
ATOM 2837 O O . MET B 1 1 ? -11.961 42.156 14.117 1 96.44 1 MET B O 1
ATOM 2841 N N . ARG B 1 2 ? -9.922 41.969 15.164 1 97.56 2 ARG B N 1
ATOM 2842 C CA . ARG B 1 2 ? -9.188 41.906 13.906 1 97.56 2 ARG B CA 1
ATOM 2843 C C . ARG B 1 2 ? -9.297 40.5 13.273 1 97.56 2 ARG B C 1
ATOM 2845 O O . ARG B 1 2 ? -9.227 39.5 13.977 1 97.56 2 ARG B O 1
ATOM 2852 N N . ALA B 1 3 ? -9.531 40.469 11.945 1 98.56 3 ALA B N 1
ATOM 2853 C CA . ALA B 1 3 ? -9.617 39.188 11.211 1 98.56 3 ALA B CA 1
ATOM 2854 C C . ALA B 1 3 ? -9.359 39.406 9.727 1 98.56 3 ALA B C 1
ATOM 2856 O O . ALA B 1 3 ? -9.531 40.5 9.203 1 98.56 3 ALA B O 1
ATOM 2857 N N . GLN B 1 4 ? -8.797 38.469 9.109 1 98.56 4 GLN B N 1
ATOM 2858 C CA . GLN B 1 4 ? -8.758 38.375 7.652 1 98.56 4 GLN B CA 1
ATOM 2859 C C . GLN B 1 4 ? -9.836 37.438 7.125 1 98.56 4 GLN B C 1
ATOM 2861 O O . GLN B 1 4 ? -9.844 36.25 7.445 1 98.56 4 GLN B O 1
ATOM 2866 N N . VAL B 1 5 ? -10.758 37.969 6.293 1 98.25 5 VAL B N 1
ATOM 2867 C CA . VAL B 1 5 ? -11.938 37.219 5.867 1 98.25 5 VAL B CA 1
ATOM 2868 C C . VAL B 1 5 ? -11.883 37 4.359 1 98.25 5 VAL B C 1
ATOM 2870 O O . VAL B 1 5 ? -11.688 37.938 3.584 1 98.25 5 VAL B O 1
ATOM 2873 N N . LEU B 1 6 ? -11.93 35.719 3.941 1 97.5 6 LEU B N 1
ATOM 2874 C CA . LEU B 1 6 ? -12.133 35.406 2.531 1 97.5 6 LEU B CA 1
ATOM 2875 C C . LEU B 1 6 ? -13.602 35.5 2.15 1 97.5 6 LEU B C 1
ATOM 2877 O O . LEU B 1 6 ? -14.422 34.688 2.586 1 97.5 6 LEU B O 1
ATOM 2881 N N . GLU B 1 7 ? -13.961 36.406 1.307 1 97 7 GLU B N 1
ATOM 2882 C CA . GLU B 1 7 ? -15.352 36.656 0.966 1 97 7 GLU B CA 1
ATOM 2883 C C . GLU B 1 7 ? -15.727 36.031 -0.365 1 97 7 GLU B C 1
ATOM 2885 O O . GLU B 1 7 ? -16.891 35.656 -0.584 1 97 7 GLU B O 1
ATOM 2890 N N . ARG B 1 8 ? -14.773 35.938 -1.246 1 95.56 8 ARG B N 1
ATOM 2891 C CA . ARG B 1 8 ? -14.922 35.344 -2.564 1 95.56 8 ARG B CA 1
ATOM 2892 C C . ARG B 1 8 ? -13.688 34.531 -2.941 1 95.56 8 ARG B C 1
ATOM 2894 O O . ARG B 1 8 ? -12.562 34.969 -2.719 1 95.56 8 ARG B O 1
ATOM 2901 N N . PHE B 1 9 ? -13.93 33.438 -3.541 1 95.12 9 PHE B N 1
ATOM 2902 C CA . PHE B 1 9 ? -12.797 32.625 -3.965 1 95.12 9 PHE B CA 1
ATOM 2903 C C . PHE B 1 9 ? -11.945 33.375 -4.98 1 95.12 9 PHE B C 1
ATOM 2905 O O . PHE B 1 9 ? -12.445 34.219 -5.719 1 95.12 9 PHE B O 1
ATOM 2912 N N . ASN B 1 10 ? -10.703 33.094 -4.988 1 94.62 10 ASN B N 1
ATOM 2913 C CA . ASN B 1 10 ? -9.734 33.656 -5.926 1 94.62 10 ASN B CA 1
ATOM 2914 C C . ASN B 1 10 ? -9.633 35.188 -5.789 1 94.62 10 ASN B C 1
ATOM 2916 O O . ASN B 1 10 ? -9.391 35.875 -6.773 1 94.62 10 ASN B O 1
ATOM 2920 N N . THR B 1 11 ? -9.938 35.719 -4.676 1 96.19 11 THR B N 1
ATOM 2921 C CA . THR B 1 11 ? -9.75 37.125 -4.34 1 96.19 11 THR B CA 1
ATOM 2922 C C . THR B 1 11 ? -8.969 37.25 -3.039 1 96.19 11 THR B C 1
ATOM 2924 O O . THR B 1 11 ? -8.867 36.312 -2.258 1 96.19 11 THR B O 1
ATOM 2927 N N . PRO B 1 12 ? -8.336 38.406 -2.84 1 97.56 12 PRO B N 1
ATOM 2928 C CA . PRO B 1 12 ? -7.598 38.594 -1.593 1 97.56 12 PRO B CA 1
ATOM 2929 C C . PRO B 1 12 ? -8.5 38.562 -0.36 1 97.56 12 PRO B C 1
ATOM 2931 O O . PRO B 1 12 ? -9.703 38.781 -0.467 1 97.56 12 PRO B O 1
ATOM 2934 N N . TYR B 1 13 ? -7.895 38.281 0.723 1 98.19 13 TYR B N 1
ATOM 2935 C CA . TYR B 1 13 ? -8.586 38.406 2 1 98.19 13 TYR B CA 1
ATOM 2936 C C . TYR B 1 13 ? -8.938 39.844 2.289 1 98.19 13 TYR B C 1
ATOM 2938 O O . TYR B 1 13 ? -8.227 40.75 1.85 1 98.19 13 TYR B O 1
ATOM 2946 N N . THR B 1 14 ? -10 40.031 3.025 1 98.5 14 THR B N 1
ATOM 2947 C CA . THR B 1 14 ? -10.391 41.344 3.479 1 98.5 14 THR B CA 1
ATOM 2948 C C . THR B 1 14 ? -10.078 41.531 4.961 1 98.5 14 THR B C 1
ATOM 2950 O O . THR B 1 14 ? -10.602 40.812 5.805 1 98.5 14 THR B O 1
ATOM 2953 N N . PHE B 1 15 ? -9.258 42.5 5.25 1 98.25 15 PHE B N 1
ATOM 2954 C CA . PHE B 1 15 ? -8.93 42.812 6.637 1 98.25 15 PHE B CA 1
ATOM 2955 C C . PHE B 1 15 ? -10.055 43.562 7.309 1 98.25 15 PHE B C 1
ATOM 2957 O O . PHE B 1 15 ? -10.531 44.562 6.773 1 98.25 15 PHE B O 1
ATOM 2964 N N . LYS B 1 16 ? -10.453 43.031 8.414 1 98.06 16 LYS B N 1
ATOM 2965 C CA . LYS B 1 16 ? -11.492 43.688 9.211 1 98.06 16 LYS B CA 1
ATOM 2966 C C . LYS B 1 16 ? -11 43.969 10.625 1 98.06 16 LYS B C 1
ATOM 2968 O O . LYS B 1 16 ? -10.297 43.156 11.219 1 98.06 16 LYS B O 1
ATOM 2973 N N . THR B 1 17 ? -11.422 45.062 11.188 1 97.06 17 THR B N 1
ATOM 2974 C CA . THR B 1 17 ? -11.055 45.406 12.555 1 97.06 17 THR B CA 1
ATOM 2975 C C . THR B 1 17 ? -12.258 45.281 13.492 1 97.06 17 THR B C 1
ATOM 2977 O O . THR B 1 17 ? -12.102 45.312 14.711 1 97.06 17 THR B O 1
ATOM 2980 N N . ASP B 1 18 ? -13.328 45.125 12.875 1 97.62 18 ASP B N 1
ATOM 2981 C CA . ASP B 1 18 ? -14.562 45.094 13.656 1 97.62 18 ASP B CA 1
ATOM 2982 C C . ASP B 1 18 ? -15.312 43.781 13.445 1 97.62 18 ASP B C 1
ATOM 2984 O O . ASP B 1 18 ? -16.547 43.75 13.477 1 97.62 18 ASP B O 1
ATOM 2988 N N . HIS B 1 19 ? -14.547 42.719 13.07 1 97.5 19 HIS B N 1
ATOM 2989 C CA . HIS B 1 19 ? -15.188 41.406 12.945 1 97.5 19 HIS B CA 1
ATOM 2990 C C . HIS B 1 19 ? -15.789 40.969 14.266 1 97.5 19 HIS B C 1
ATOM 2992 O O . HIS B 1 19 ? -15.188 41.188 15.328 1 97.5 19 HIS B O 1
ATOM 2998 N N . PRO B 1 20 ? -16.938 40.344 14.219 1 96.88 20 PRO B N 1
ATOM 2999 C CA . PRO B 1 20 ? -17.547 39.906 15.477 1 96.88 20 PRO B CA 1
ATOM 3000 C C . PRO B 1 20 ? -16.688 38.875 16.219 1 96.88 20 PRO B C 1
ATOM 3002 O O . PRO B 1 20 ? -16.078 38 15.602 1 96.88 20 PRO B O 1
ATOM 3005 N N . ALA B 1 21 ? -16.641 39.062 17.516 1 94.19 21 ALA B N 1
ATOM 3006 C CA . ALA B 1 21 ? -15.969 38.062 18.344 1 94.19 21 ALA B CA 1
ATOM 3007 C C . ALA B 1 21 ? -16.75 36.75 18.344 1 94.19 21 ALA B C 1
ATOM 3009 O O . ALA B 1 21 ? -17.969 36.75 18.109 1 94.19 21 ALA B O 1
ATOM 3010 N N . PRO B 1 22 ? -16.031 35.656 18.625 1 96.25 22 PRO B N 1
ATOM 3011 C CA . PRO B 1 22 ? -16.75 34.375 18.734 1 96.25 22 PRO B CA 1
ATOM 3012 C C . PRO B 1 22 ? -17.703 34.344 19.938 1 96.25 22 PRO B C 1
ATOM 3014 O O . PRO B 1 22 ? -17.469 35.031 20.922 1 96.25 22 PRO B O 1
ATOM 3017 N N . PRO B 1 23 ? -18.797 33.562 19.797 1 95.31 23 PRO B N 1
ATOM 3018 C CA . PRO B 1 23 ? -19.672 33.375 20.953 1 95.31 23 PRO B CA 1
ATOM 3019 C C . PRO B 1 23 ? -18.984 32.594 22.078 1 95.31 23 PRO B C 1
ATOM 3021 O O . PRO B 1 23 ? -17.891 32.062 21.875 1 95.31 23 PRO B O 1
ATOM 3024 N N . PRO B 1 24 ? -19.609 32.594 23.219 1 95.5 24 PRO B N 1
ATOM 3025 C CA . PRO B 1 24 ? -19.031 31.766 24.281 1 95.5 24 PRO B CA 1
ATOM 3026 C C . PRO B 1 24 ? -18.906 30.297 23.875 1 95.5 24 PRO B C 1
ATOM 3028 O O . PRO B 1 24 ? -19.766 29.766 23.172 1 95.5 24 PRO B O 1
ATOM 3031 N N . PRO B 1 25 ? -17.844 29.672 24.375 1 97.62 25 PRO B N 1
ATOM 3032 C CA . PRO B 1 25 ? -17.609 28.266 24 1 97.62 25 PRO B CA 1
ATOM 3033 C C . PRO B 1 25 ? -18.703 27.344 24.516 1 97.62 25 PRO B C 1
ATOM 3035 O O . PRO B 1 25 ? -19.234 27.531 25.609 1 97.62 25 PRO B O 1
ATOM 3038 N N . LYS B 1 26 ? -19.078 26.375 23.75 1 96.25 26 LYS B N 1
ATOM 3039 C CA . LYS B 1 26 ? -20.062 25.359 24.094 1 96.25 26 LYS B CA 1
ATOM 3040 C C . LYS B 1 26 ? -19.484 23.953 23.922 1 96.25 26 LYS B C 1
ATOM 3042 O O . LYS B 1 26 ? -18.516 23.766 23.188 1 96.25 26 LYS B O 1
ATOM 3047 N N . GLY B 1 27 ? -20.094 23 24.609 1 96.25 27 GLY B N 1
ATOM 3048 C CA . GLY B 1 27 ? -19.625 21.625 24.469 1 96.25 27 GLY B CA 1
ATOM 3049 C C . GLY B 1 27 ? -18.156 21.469 24.781 1 96.25 27 GLY B C 1
ATOM 3050 O O . GLY B 1 27 ? -17.703 21.891 25.859 1 96.25 27 GLY B O 1
ATOM 3051 N N . HIS B 1 28 ? -17.359 20.953 23.797 1 97.38 28 HIS B N 1
ATOM 3052 C CA . HIS B 1 28 ? -15.93 20.734 24 1 97.38 28 HIS B CA 1
ATOM 3053 C C . HIS B 1 28 ? -15.117 21.922 23.531 1 97.38 28 HIS B C 1
ATOM 3055 O O . HIS B 1 28 ? -13.898 21.828 23.375 1 97.38 28 HIS B O 1
ATOM 3061 N N . GLU B 1 29 ? -15.711 23.031 23.406 1 98.25 29 GLU B N 1
ATOM 3062 C CA . GLU B 1 29 ? -15.031 24.188 22.812 1 98.25 29 GLU B CA 1
ATOM 3063 C C . GLU B 1 29 ? -14.297 24.984 23.891 1 98.25 29 GLU B C 1
ATOM 3065 O O . GLU B 1 29 ? -14.719 25.031 25.047 1 98.25 29 GLU B O 1
ATOM 3070 N N . ILE B 1 30 ? -13.266 25.578 23.516 1 98.69 30 ILE B N 1
ATOM 3071 C CA . ILE B 1 30 ? -12.523 26.578 24.266 1 98.69 30 ILE B CA 1
ATOM 3072 C C . ILE B 1 30 ? -12.211 27.766 23.359 1 98.69 30 ILE B C 1
ATOM 3074 O O . ILE B 1 30 ? -12.234 27.656 22.141 1 98.69 30 ILE B O 1
ATOM 3078 N N . LEU B 1 31 ? -11.992 28.844 24 1 98.69 31 LEU B N 1
ATOM 3079 C CA . LEU B 1 31 ? -11.602 30.031 23.266 1 98.69 31 LEU B CA 1
ATOM 3080 C C . LEU B 1 31 ? -10.086 30.25 23.328 1 98.69 31 LEU B C 1
ATOM 3082 O O . LEU B 1 31 ? -9.508 30.25 24.422 1 98.69 31 LEU B O 1
ATOM 3086 N N . VAL B 1 32 ? -9.477 30.344 22.219 1 98.81 32 VAL B N 1
ATOM 3087 C CA . VAL B 1 32 ? -8.039 30.547 22.125 1 98.81 32 VAL B CA 1
ATOM 3088 C C . VAL B 1 32 ? -7.734 31.938 21.609 1 98.81 32 VAL B C 1
ATOM 3090 O O . VAL B 1 32 ? -8.32 32.375 20.609 1 98.81 32 VAL B O 1
ATOM 3093 N N . HIS B 1 33 ? -6.918 32.688 22.312 1 98.81 33 HIS B N 1
ATOM 3094 C CA . HIS B 1 33 ? -6.312 33.906 21.797 1 98.81 33 HIS B CA 1
ATOM 3095 C C . HIS B 1 33 ? -5.16 33.594 20.844 1 98.81 33 HIS B C 1
ATOM 3097 O O . HIS B 1 33 ? -4.066 33.219 21.297 1 98.81 33 HIS B O 1
ATOM 3103 N N . VAL B 1 34 ? -5.422 33.75 19.578 1 98.88 34 VAL B N 1
ATOM 3104 C CA . VAL B 1 34 ? -4.461 33.312 18.562 1 98.88 34 VAL B CA 1
ATOM 3105 C C . VAL B 1 34 ? -3.227 34.219 18.609 1 98.88 34 VAL B C 1
ATOM 3107 O O . VAL B 1 34 ? -3.342 35.438 18.594 1 98.88 34 VAL B O 1
ATOM 3110 N N . LYS B 1 35 ? -2.092 33.562 18.641 1 98.88 35 LYS B N 1
ATOM 3111 C CA . LYS B 1 35 ? -0.837 34.312 18.688 1 98.88 35 LYS B CA 1
ATOM 3112 C C . LYS B 1 35 ? -0.061 34.156 17.391 1 98.88 35 LYS B C 1
ATOM 3114 O O . LYS B 1 35 ? 0.76 35 17.031 1 98.88 35 LYS B O 1
ATOM 3119 N N . ALA B 1 36 ? -0.232 33.125 16.672 1 98.94 36 ALA B N 1
ATOM 3120 C CA . ALA B 1 36 ? 0.391 32.875 15.375 1 98.94 36 ALA B CA 1
ATOM 3121 C C . ALA B 1 36 ? -0.472 31.953 14.516 1 98.94 36 ALA B C 1
ATOM 3123 O O . ALA B 1 36 ? -1.151 31.062 15.039 1 98.94 36 ALA B O 1
ATOM 3124 N N . ALA B 1 37 ? -0.499 32.125 13.211 1 98.88 37 ALA B N 1
ATOM 3125 C CA . ALA B 1 37 ? -1.232 31.312 12.25 1 98.88 37 ALA B CA 1
ATOM 3126 C C . ALA B 1 37 ? -0.428 31.109 10.969 1 98.88 37 ALA B C 1
ATOM 3128 O O . ALA B 1 37 ? -0.025 32.094 10.328 1 98.88 37 ALA B O 1
ATOM 3129 N N . SER B 1 38 ? -0.213 29.844 10.625 1 98.56 38 SER B N 1
ATOM 3130 C CA . SER B 1 38 ? 0.63 29.531 9.469 1 98.56 38 SER B CA 1
ATOM 3131 C C . SER B 1 38 ? -0.206 29.312 8.219 1 98.56 38 SER B C 1
ATOM 3133 O O . SER B 1 38 ? -1.412 29.078 8.305 1 98.56 38 SER B O 1
ATOM 3135 N N . TYR B 1 39 ? 0.414 29.531 7.066 1 98.06 39 TYR B N 1
ATOM 3136 C CA . TYR B 1 39 ? -0.207 29.344 5.758 1 98.06 39 TYR B CA 1
ATOM 3137 C C . TYR B 1 39 ? 0.276 28.062 5.102 1 98.06 39 TYR B C 1
ATOM 3139 O O . TYR B 1 39 ? 1.481 27.812 5 1 98.06 39 TYR B O 1
ATOM 3147 N N . CYS B 1 40 ? -0.63 27.219 4.742 1 95.5 40 CYS B N 1
ATOM 3148 C CA . CYS B 1 40 ? -0.353 25.906 4.164 1 95.5 40 CYS B CA 1
ATOM 3149 C C . CYS B 1 40 ? -0.835 25.828 2.721 1 95.5 40 CYS B C 1
ATOM 3151 O O . CYS B 1 40 ? -1.668 26.625 2.297 1 95.5 40 CYS B O 1
ATOM 3153 N N . HIS B 1 41 ? -0.262 24.938 1.948 1 92.38 41 HIS B N 1
ATOM 3154 C CA . HIS B 1 41 ? -0.747 24.672 0.598 1 92.38 41 HIS B CA 1
ATOM 3155 C C . HIS B 1 41 ? -2.25 24.422 0.592 1 92.38 41 HIS B C 1
ATOM 3157 O O . HIS B 1 41 ? -2.953 24.844 -0.325 1 92.38 41 HIS B O 1
ATOM 3163 N N . THR B 1 42 ? -2.744 23.781 1.555 1 91.56 42 THR B N 1
ATOM 3164 C CA . THR B 1 42 ? -4.172 23.516 1.678 1 91.56 42 THR B CA 1
ATOM 3165 C C . THR B 1 42 ? -4.969 24.812 1.769 1 91.56 42 THR B C 1
ATOM 3167 O O . THR B 1 42 ? -6.086 24.891 1.256 1 91.56 42 THR B O 1
ATOM 3170 N N . ASP B 1 43 ? -4.457 25.797 2.412 1 93.94 43 ASP B N 1
ATOM 3171 C CA . ASP B 1 43 ? -5.113 27.094 2.445 1 93.94 43 ASP B CA 1
ATOM 3172 C C . ASP B 1 43 ? -5.219 27.688 1.043 1 93.94 43 ASP B C 1
ATOM 3174 O O . ASP B 1 43 ? -6.246 28.266 0.683 1 93.94 43 ASP B O 1
ATOM 3178 N N . ALA B 1 44 ? -4.098 27.578 0.328 1 93.19 44 ALA B N 1
ATOM 3179 C CA . ALA B 1 44 ? -4.09 28.094 -1.041 1 93.19 44 ALA B CA 1
ATOM 3180 C C . ALA B 1 44 ? -5.141 27.375 -1.895 1 93.19 44 ALA B C 1
ATOM 3182 O O . ALA B 1 44 ? -5.836 28.016 -2.688 1 93.19 44 ALA B O 1
ATOM 3183 N N . VAL B 1 45 ? -5.211 26.078 -1.727 1 89.88 45 VAL B N 1
ATOM 3184 C CA . VAL B 1 45 ? -6.195 25.297 -2.471 1 89.88 45 VAL B CA 1
ATOM 3185 C C . VAL B 1 45 ? -7.605 25.734 -2.072 1 89.88 45 VAL B C 1
ATOM 3187 O O . VAL B 1 45 ? -8.477 25.875 -2.928 1 89.88 45 VAL B O 1
ATOM 3190 N N . PHE B 1 46 ? -7.82 25.938 -0.856 1 90.81 46 PHE B N 1
ATOM 3191 C CA . PHE B 1 46 ? -9.109 26.406 -0.349 1 90.81 46 PHE B CA 1
ATOM 3192 C C . PHE B 1 46 ? -9.484 27.734 -0.973 1 90.81 46 PHE B C 1
ATOM 3194 O O . PHE B 1 46 ? -10.594 27.906 -1.477 1 90.81 46 PHE B O 1
ATOM 3201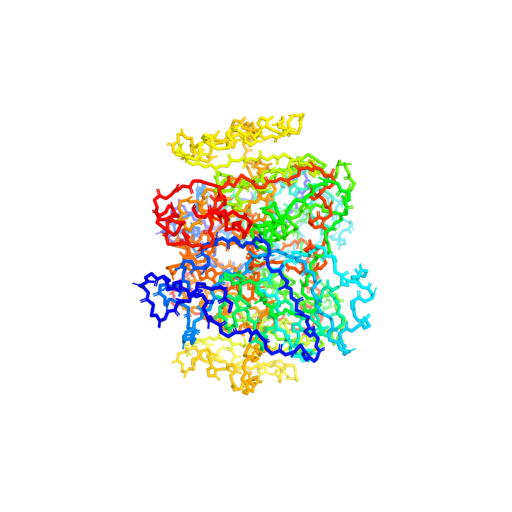 N N . VAL B 1 47 ? -8.617 28.625 -1.025 1 93.44 47 VAL B N 1
ATOM 3202 C CA . VAL B 1 47 ? -8.859 29.969 -1.529 1 93.44 47 VAL B CA 1
ATOM 3203 C C . VAL B 1 47 ? -9.219 29.906 -3.014 1 93.44 47 VAL B C 1
ATOM 3205 O O . VAL B 1 47 ? -10 30.734 -3.502 1 93.44 47 VAL B O 1
ATOM 3208 N N . SER B 1 48 ? -8.711 28.922 -3.674 1 91.5 48 SER B N 1
ATOM 3209 C CA . SER B 1 48 ? -8.938 28.797 -5.109 1 91.5 48 SER B CA 1
ATOM 3210 C C . SER B 1 48 ? -10.352 28.297 -5.398 1 91.5 48 SER B C 1
ATOM 3212 O O . SER B 1 48 ? -10.82 28.375 -6.535 1 91.5 48 SER B O 1
ATOM 3214 N N . GLY B 1 49 ? -11.023 27.734 -4.426 1 89.19 49 GLY B N 1
ATOM 3215 C CA . GLY B 1 49 ? -12.352 27.172 -4.602 1 89.19 49 GLY B CA 1
ATOM 3216 C C . GLY B 1 49 ? -12.336 25.703 -4.973 1 89.19 49 GLY B C 1
ATOM 3217 O O . GLY B 1 49 ? -13.383 25.109 -5.219 1 89.19 49 GLY B O 1
ATOM 3218 N N . ALA B 1 50 ? -11.227 25.125 -5 1 82.38 50 ALA B N 1
ATOM 3219 C CA . ALA B 1 50 ? -11.094 23.734 -5.426 1 82.38 50 ALA B CA 1
ATOM 3220 C C . ALA B 1 50 ? -11.562 22.781 -4.336 1 82.38 50 ALA B C 1
ATOM 3222 O O . ALA B 1 50 ? -11.695 21.578 -4.574 1 82.38 50 ALA B O 1
ATOM 3223 N N . MET B 1 51 ? -11.781 23.266 -3.227 1 77 51 MET B N 1
ATOM 3224 C CA . MET B 1 51 ? -12.359 22.484 -2.129 1 77 51 MET B CA 1
ATOM 3225 C C . MET B 1 51 ? -13.75 23 -1.775 1 77 51 MET B C 1
ATOM 3227 O O . MET B 1 51 ? -14.039 24.188 -1.91 1 77 51 MET B O 1
ATOM 3231 N N . GLN B 1 52 ? -14.758 22.281 -1.878 1 63.88 52 GLN B N 1
ATOM 3232 C CA . GLN B 1 52 ? -16.141 22.719 -1.696 1 63.88 52 GLN B CA 1
ATOM 3233 C C . GLN B 1 52 ? -16.375 23.203 -0.27 1 63.88 52 GLN B C 1
ATOM 3235 O O . GLN B 1 52 ? -16.438 22.406 0.663 1 63.88 52 GLN B O 1
ATOM 3240 N N . GLN B 1 53 ? -16.375 24.562 -0.146 1 76.56 53 GLN B N 1
ATOM 3241 C CA . GLN B 1 53 ? -16.703 25.094 1.177 1 76.56 53 GLN B CA 1
ATOM 3242 C C . GLN B 1 53 ? -17.516 26.391 1.075 1 76.56 53 GLN B C 1
ATOM 3244 O O . GLN B 1 53 ? -17.594 26.984 0.003 1 76.56 53 GLN B O 1
ATOM 3249 N N . ASP B 1 54 ? -18.188 26.625 2.082 1 86.19 54 ASP B N 1
ATOM 3250 C CA . ASP B 1 54 ? -19.031 27.812 2.203 1 86.19 54 ASP B CA 1
ATOM 3251 C C . ASP B 1 54 ? -18.188 29.047 2.562 1 86.19 54 ASP B C 1
ATOM 3253 O O . ASP B 1 54 ? -17.188 28.938 3.27 1 86.19 54 ASP B O 1
ATOM 3257 N N . LEU B 1 55 ? -18.516 30.188 2.018 1 93.56 55 LEU B N 1
ATOM 3258 C CA . LEU B 1 55 ? -17.969 31.5 2.336 1 93.56 55 LEU B CA 1
ATOM 3259 C C . LEU B 1 55 ? -19.031 32.375 2.971 1 93.56 55 LEU B C 1
ATOM 3261 O O . LEU B 1 55 ? -20.234 32.156 2.807 1 93.56 55 LEU B O 1
ATOM 3265 N N . PRO B 1 56 ? -18.641 33.531 3.689 1 96.19 56 PRO B N 1
ATOM 3266 C CA . PRO B 1 56 ? -17.266 33.906 4.008 1 96.19 56 PRO B CA 1
ATOM 3267 C C . PRO B 1 56 ? -16.594 32.969 4.992 1 96.19 56 PRO B C 1
ATOM 3269 O O . PRO B 1 56 ? -17.266 32.219 5.688 1 96.19 56 PRO B O 1
ATOM 3272 N N . ARG B 1 57 ? -15.227 32.969 4.98 1 96.88 57 ARG B N 1
ATOM 3273 C CA . ARG B 1 57 ? -14.453 32.094 5.844 1 96.88 57 ARG B CA 1
ATOM 3274 C C . ARG B 1 57 ? -13.156 32.75 6.293 1 96.88 57 ARG B C 1
ATOM 3276 O O . ARG B 1 57 ? -12.531 33.469 5.52 1 96.88 57 ARG B O 1
ATOM 3283 N N . ILE B 1 58 ? -12.867 32.594 7.57 1 97.56 58 ILE B N 1
ATOM 3284 C CA . ILE B 1 58 ? -11.531 32.938 8.055 1 97.56 58 ILE B CA 1
ATOM 3285 C C . ILE B 1 58 ? -10.625 31.719 7.945 1 97.56 58 ILE B C 1
ATOM 3287 O O . ILE B 1 58 ? -10.883 30.672 8.562 1 97.56 58 ILE B O 1
ATOM 3291 N N . GLY B 1 59 ? -9.555 31.891 7.215 1 96.5 59 GLY B N 1
ATOM 3292 C CA . GLY B 1 59 ? -8.688 30.766 6.922 1 96.5 59 GLY B CA 1
ATOM 3293 C C . GLY B 1 59 ? -7.703 30.469 8.031 1 96.5 59 GLY B C 1
ATOM 3294 O O . GLY B 1 59 ? -7.91 30.875 9.18 1 96.5 59 GLY B O 1
ATOM 3295 N N . SER B 1 60 ? -6.668 29.594 7.609 1 97.94 60 SER B N 1
ATOM 3296 C CA . SER B 1 60 ? -5.586 29.016 8.398 1 97.94 60 SER B CA 1
ATOM 3297 C C . SER B 1 60 ? -6.078 27.828 9.227 1 97.94 60 SER B C 1
ATOM 3299 O O . SER B 1 60 ? -6.82 28 10.195 1 97.94 60 SER B O 1
ATOM 3301 N N . HIS B 1 61 ? -5.66 26.688 8.852 1 97.56 61 HIS B N 1
ATOM 3302 C CA . HIS B 1 61 ? -6.039 25.5 9.602 1 97.56 61 HIS B CA 1
ATOM 3303 C C . HIS B 1 61 ? -4.91 25.047 10.523 1 97.56 61 HIS B C 1
ATOM 3305 O O . HIS B 1 61 ? -4.988 23.969 11.125 1 97.56 61 HIS B O 1
ATOM 3311 N N . GLU B 1 62 ? -3.809 25.812 10.664 1 98.62 62 GLU B N 1
ATOM 3312 C CA . GLU B 1 62 ? -2.682 25.5 11.547 1 98.62 62 GLU B CA 1
ATOM 3313 C C . GLU B 1 62 ? -2.23 26.75 12.305 1 98.62 62 GLU B C 1
ATOM 3315 O O . GLU B 1 62 ? -1.563 27.625 11.75 1 98.62 62 GLU B O 1
ATOM 3320 N N . PHE B 1 63 ? -2.514 26.828 13.578 1 98.88 63 PHE B N 1
ATOM 3321 C CA . PHE B 1 63 ? -2.213 28.016 14.359 1 98.88 63 PHE B CA 1
ATOM 3322 C C . PHE B 1 63 ? -1.93 27.656 15.812 1 98.88 63 PHE B C 1
ATOM 3324 O O . PHE B 1 63 ? -1.95 26.484 16.188 1 98.88 63 PHE B O 1
ATOM 3331 N N . ALA B 1 64 ? -1.478 28.641 16.562 1 98.94 64 ALA B N 1
ATOM 3332 C CA . ALA B 1 64 ? -1.138 28.5 17.969 1 98.94 64 ALA B CA 1
ATOM 3333 C C . ALA B 1 64 ? -1.561 29.734 18.766 1 98.94 64 ALA B C 1
ATOM 3335 O O . ALA B 1 64 ? -1.631 30.844 18.203 1 98.94 64 ALA B O 1
ATOM 3336 N N . GLY B 1 65 ? -1.858 29.516 19.969 1 98.81 65 GLY B N 1
ATOM 3337 C CA . GLY B 1 65 ? -2.266 30.625 20.828 1 98.81 65 GLY B CA 1
ATOM 3338 C C . GLY B 1 65 ? -2.441 30.219 22.266 1 98.81 65 GLY B C 1
ATOM 3339 O O . GLY B 1 65 ? -2.059 29.125 22.672 1 98.81 65 GLY B O 1
ATOM 3340 N N . VAL B 1 66 ? -2.982 31.141 23.016 1 98.75 66 VAL B N 1
ATOM 3341 C CA . VAL B 1 66 ? -3.148 30.953 24.453 1 98.75 66 VAL B CA 1
ATOM 3342 C C . VAL B 1 66 ? -4.625 30.734 24.781 1 98.75 66 VAL B C 1
ATOM 3344 O O . VAL B 1 66 ? -5.492 31.438 24.25 1 98.75 66 VAL B O 1
ATOM 3347 N N . ILE B 1 67 ? -4.883 29.719 25.688 1 98.81 67 ILE B N 1
ATOM 3348 C CA . ILE B 1 67 ? -6.262 29.484 26.094 1 98.81 67 ILE B CA 1
ATOM 3349 C C . ILE B 1 67 ? -6.785 30.672 26.891 1 98.81 67 ILE B C 1
ATOM 3351 O O . ILE B 1 67 ? -6.199 31.062 27.891 1 98.81 67 ILE B O 1
ATOM 3355 N N . GLU B 1 68 ? -7.855 31.203 26.422 1 98.38 68 GLU B N 1
ATOM 3356 C CA . GLU B 1 68 ? -8.484 32.344 27.062 1 98.38 68 GLU B CA 1
ATOM 3357 C C . GLU B 1 68 ? -9.664 31.922 27.938 1 98.38 68 GLU B C 1
ATOM 3359 O O . GLU B 1 68 ? -9.898 32.5 29 1 98.38 68 GLU B O 1
ATOM 3364 N N . GLN B 1 69 ? -10.453 31.031 27.438 1 98.31 69 GLN B N 1
ATOM 3365 C CA . GLN B 1 69 ? -11.641 30.531 28.125 1 98.31 69 GLN B CA 1
ATOM 3366 C C . GLN B 1 69 ? -11.859 29.047 27.859 1 98.31 69 GLN B C 1
ATOM 3368 O O . GLN B 1 69 ? -11.672 28.594 26.734 1 98.31 69 GLN B O 1
ATOM 3373 N N . ILE B 1 70 ? -12.211 28.328 28.938 1 98.06 70 ILE B N 1
ATOM 3374 C CA . ILE B 1 70 ? -12.594 26.922 28.828 1 98.06 70 ILE B CA 1
ATOM 3375 C C . ILE B 1 70 ? -14.078 26.766 29.172 1 98.06 70 ILE B C 1
ATOM 3377 O O . ILE B 1 70 ? -14.516 27.141 30.25 1 98.06 70 ILE B O 1
ATOM 3381 N N . GLY B 1 71 ? -14.805 26.281 28.188 1 95.5 71 GLY B N 1
ATOM 3382 C CA . GLY B 1 71 ? -16.203 26.031 28.469 1 95.5 71 GLY B CA 1
ATOM 3383 C C . GLY B 1 71 ? -16.422 25.031 29.594 1 95.5 71 GLY B C 1
ATOM 3384 O O . GLY B 1 71 ? -15.57 24.172 29.828 1 95.5 71 GLY B O 1
ATOM 3385 N N . ALA B 1 72 ? -17.609 25.078 30.219 1 94.19 72 ALA B N 1
ATOM 3386 C CA . ALA B 1 72 ? -17.891 24.25 31.375 1 94.19 72 ALA B CA 1
ATOM 3387 C C . ALA B 1 72 ? -17.812 22.766 31.031 1 94.19 72 ALA B C 1
ATOM 3389 O O . ALA B 1 72 ? -17.234 21.984 31.781 1 94.19 72 ALA B O 1
ATOM 3390 N N . ASP B 1 73 ? -18.266 22.406 29.922 1 93.75 73 ASP B N 1
ATOM 3391 C CA . ASP B 1 73 ? -18.328 21.016 29.516 1 93.75 73 ASP B CA 1
ATOM 3392 C C . ASP B 1 73 ? -16.969 20.516 29.047 1 93.75 73 ASP B C 1
ATOM 3394 O O . ASP B 1 73 ? -16.734 19.312 28.953 1 93.75 73 ASP B O 1
ATOM 3398 N N . ALA B 1 74 ? -16.047 21.469 28.75 1 97.44 74 ALA B N 1
ATOM 3399 C CA . ALA B 1 74 ? -14.719 21.125 28.234 1 97.44 74 ALA B CA 1
ATOM 3400 C C . ALA B 1 74 ? -13.703 21.016 29.375 1 97.44 74 ALA B C 1
ATOM 3402 O O . ALA B 1 74 ? -12.57 20.578 29.156 1 97.44 74 ALA B O 1
ATOM 3403 N N . GLN B 1 75 ? -14.117 21.359 30.594 1 97.06 75 GLN B N 1
ATOM 3404 C CA . GLN B 1 75 ? -13.195 21.5 31.719 1 97.06 75 GLN B CA 1
ATOM 3405 C C . GLN B 1 75 ? -12.523 20.172 32.031 1 97.06 75 GLN B C 1
ATOM 3407 O O . GLN B 1 75 ? -11.312 20.109 32.25 1 97.06 75 GLN B O 1
ATOM 3412 N N . LYS B 1 76 ? -13.305 19.141 32.094 1 96.25 76 LYS B N 1
ATOM 3413 C CA . LYS B 1 76 ? -12.773 17.844 32.469 1 96.25 76 LYS B CA 1
ATOM 3414 C C . LYS B 1 76 ? -11.727 17.375 31.484 1 96.25 76 LYS B C 1
ATOM 3416 O O . LYS B 1 76 ? -10.68 16.844 31.875 1 96.25 76 LYS B O 1
ATOM 3421 N N . VAL B 1 77 ? -12.039 17.562 30.203 1 96.88 77 VAL B N 1
ATOM 3422 C CA . VAL B 1 77 ? -11.094 17.172 29.156 1 96.88 77 VAL B CA 1
ATOM 3423 C C . VAL B 1 77 ? -9.844 18.031 29.25 1 96.88 77 VAL B C 1
ATOM 3425 O O . VAL B 1 77 ? -8.727 17.531 29.109 1 96.88 77 VAL B O 1
ATOM 3428 N N . ALA B 1 78 ? -9.992 19.297 29.453 1 97.88 78 ALA B N 1
ATOM 3429 C CA . ALA B 1 78 ? -8.859 20.203 29.594 1 97.88 78 ALA B CA 1
ATOM 3430 C C . ALA B 1 78 ? -7.938 19.766 30.734 1 97.88 78 ALA B C 1
ATOM 3432 O O . ALA B 1 78 ? -6.719 19.703 30.547 1 97.88 78 ALA B O 1
ATOM 3433 N N . GLU B 1 79 ? -8.555 19.422 31.812 1 96.88 79 GLU B N 1
ATOM 3434 C CA . GLU B 1 79 ? -7.785 18.969 32.969 1 96.88 79 GLU B CA 1
ATOM 3435 C C . GLU B 1 79 ? -7.031 17.688 32.656 1 96.88 79 GLU B C 1
ATOM 3437 O O . GLU B 1 79 ? -5.855 17.547 33.031 1 96.88 79 GLU B O 1
ATOM 3442 N N . ALA B 1 80 ? -7.672 16.781 32.031 1 95.31 80 ALA B N 1
ATOM 3443 C CA . ALA B 1 80 ? -7.055 15.508 31.688 1 95.31 80 ALA B CA 1
ATOM 3444 C C . ALA B 1 80 ? -5.863 15.711 30.766 1 95.31 80 ALA B C 1
ATOM 3446 O O . ALA B 1 80 ? -4.906 14.938 30.797 1 95.31 80 ALA B O 1
ATOM 3447 N N . LYS B 1 81 ? -5.844 16.797 30 1 96.25 81 LYS B N 1
ATOM 3448 C CA . LYS B 1 81 ? -4.781 17.094 29.031 1 96.25 81 LYS B CA 1
ATOM 3449 C C . LYS B 1 81 ? -3.734 18.016 29.656 1 96.25 81 LYS B C 1
ATOM 3451 O O . LYS B 1 81 ? -2.787 18.422 28.969 1 96.25 81 LYS B O 1
ATOM 3456 N N . GLY B 1 82 ? -3.971 18.375 30.875 1 96.62 82 GLY B N 1
ATOM 3457 C CA . GLY B 1 82 ? -3.043 19.266 31.547 1 96.62 82 GLY B CA 1
ATOM 3458 C C . GLY B 1 82 ? -3.133 20.703 31.047 1 96.62 82 GLY B C 1
ATOM 3459 O O . GLY B 1 82 ? -2.121 21.406 30.984 1 96.62 82 GLY B O 1
ATOM 3460 N N . LEU B 1 83 ? -4.359 21.125 30.672 1 98.25 83 LEU B N 1
ATOM 3461 C CA . LEU B 1 83 ? -4.559 22.469 30.125 1 98.25 83 LEU B CA 1
ATOM 3462 C C . LEU B 1 83 ? -5.309 23.359 31.094 1 98.25 83 LEU B C 1
ATOM 3464 O O . LEU B 1 83 ? -6.188 22.891 31.828 1 98.25 83 LEU B O 1
ATOM 3468 N N . LYS B 1 84 ? -4.957 24.609 31.109 1 97.88 84 LYS B N 1
ATOM 3469 C CA . LYS B 1 84 ? -5.629 25.656 31.891 1 97.88 84 LYS B CA 1
ATOM 3470 C C . LYS B 1 84 ? -5.625 26.984 31.125 1 97.88 84 LYS B C 1
ATOM 3472 O O . LYS B 1 84 ? -4.914 27.141 30.125 1 97.88 84 LYS B O 1
ATOM 3477 N N . VAL B 1 85 ? -6.469 27.859 31.578 1 98.31 85 VAL B N 1
ATOM 3478 C CA . VAL B 1 85 ? -6.406 29.219 31.031 1 98.31 85 VAL B CA 1
ATOM 3479 C C . VAL B 1 85 ? -4.977 29.75 31.125 1 98.31 85 VAL B C 1
ATOM 3481 O O . VAL B 1 85 ? -4.316 29.578 32.156 1 98.31 85 VAL B O 1
ATOM 3484 N N . GLY B 1 86 ? -4.48 30.234 30.016 1 98.25 86 GLY B N 1
ATOM 3485 C CA . GLY B 1 86 ? -3.107 30.719 29.984 1 98.25 86 GLY B CA 1
ATOM 3486 C C . GLY B 1 86 ? -2.152 29.75 29.312 1 98.25 86 GLY B C 1
ATOM 3487 O O . GLY B 1 86 ? -1.044 30.141 28.922 1 98.25 86 GLY B O 1
ATOM 3488 N N . SER B 1 87 ? -2.521 28.516 29.156 1 98.19 87 SER B N 1
ATOM 3489 C CA . SER B 1 87 ? -1.674 27.531 28.484 1 98.19 87 SER B CA 1
ATOM 3490 C C . SER B 1 87 ? -1.494 27.875 27.016 1 98.19 87 SER B C 1
ATOM 3492 O O . SER B 1 87 ? -2.461 28.203 26.328 1 98.19 87 SER B O 1
ATOM 3494 N N . LEU B 1 88 ? -0.221 27.828 26.516 1 98.62 88 LEU B N 1
ATOM 3495 C CA . LEU B 1 88 ? 0.048 27.875 25.078 1 98.62 88 LEU B CA 1
ATOM 3496 C C . LEU B 1 88 ? -0.285 26.531 24.422 1 98.62 88 LEU B C 1
ATOM 3498 O O . LEU B 1 88 ? 0.132 25.484 24.906 1 98.62 88 LEU B O 1
ATOM 3502 N N . VAL B 1 89 ? -1.072 26.562 23.344 1 98.88 89 VAL B N 1
ATOM 3503 C CA . VAL B 1 89 ? -1.47 25.328 22.656 1 98.88 89 VAL B CA 1
ATOM 3504 C C . VAL B 1 89 ? -1.271 25.484 21.156 1 98.88 89 VAL B C 1
ATOM 3506 O O . VAL B 1 89 ? -1.319 26.594 20.625 1 98.88 89 VAL B O 1
ATOM 3509 N N . GLY B 1 90 ? -0.875 24.422 20.5 1 98.88 90 GLY B N 1
ATOM 3510 C CA . GLY B 1 90 ? -0.986 24.297 19.047 1 98.88 90 GLY B CA 1
ATOM 3511 C C . GLY B 1 90 ? -2.332 23.766 18.594 1 98.88 90 GLY B C 1
ATOM 3512 O O . GLY B 1 90 ? -2.889 22.859 19.219 1 98.88 90 GLY B O 1
ATOM 3513 N N . VAL B 1 91 ? -2.838 24.297 17.484 1 98.88 91 VAL B N 1
ATOM 3514 C CA . VAL B 1 91 ? -4.184 23.953 17.047 1 98.88 91 VAL B CA 1
ATOM 3515 C C . VAL B 1 91 ? -4.137 23.469 15.594 1 98.88 91 VAL B C 1
ATOM 3517 O O . VAL B 1 91 ? -3.986 24.281 14.672 1 98.88 91 VAL B O 1
ATOM 3520 N N . PRO B 1 92 ? -4.281 22.141 15.359 1 98.62 92 PRO B N 1
ATOM 3521 C CA . PRO B 1 92 ? -4.512 21.656 14 1 98.62 92 PRO B CA 1
ATOM 3522 C C . PRO B 1 92 ? -5.938 21.906 13.516 1 98.62 92 PRO B C 1
ATOM 3524 O O . PRO B 1 92 ? -6.836 22.141 14.328 1 98.62 92 PRO B O 1
ATOM 3527 N N . GLY B 1 93 ? -6.102 21.938 12.211 1 96.19 93 GLY B N 1
ATOM 3528 C CA . GLY B 1 93 ? -7.418 22.203 11.648 1 96.19 93 GLY B CA 1
ATOM 3529 C C . GLY B 1 93 ? -8.422 21.109 11.961 1 96.19 93 GLY B C 1
ATOM 3530 O O . GLY B 1 93 ? -9.586 21.391 12.242 1 96.19 93 GLY B O 1
ATOM 3531 N N . ARG B 1 94 ? -7.969 19.906 11.875 1 94.88 94 ARG B N 1
ATOM 3532 C CA . ARG B 1 94 ? -8.828 18.75 12.109 1 94.88 94 ARG B CA 1
ATOM 3533 C C . ARG B 1 94 ? -8.586 18.172 13.5 1 94.88 94 ARG B C 1
ATOM 3535 O O . ARG B 1 94 ? -7.465 18.219 14.016 1 94.88 94 ARG B O 1
ATOM 3542 N N . ALA B 1 95 ? -9.664 17.672 14.133 1 97.19 95 ALA B N 1
ATOM 3543 C CA . ALA B 1 95 ? -11.102 17.703 13.852 1 97.19 95 ALA B CA 1
ATOM 3544 C C . ALA B 1 95 ? -11.828 18.625 14.828 1 97.19 95 ALA B C 1
ATOM 3546 O O . ALA B 1 95 ? -11.555 18.609 16.031 1 97.19 95 ALA B O 1
ATOM 3547 N N . PHE B 1 96 ? -12.602 19.5 14.266 1 97.62 96 PHE B N 1
ATOM 3548 C CA . PHE B 1 96 ? -13.422 20.375 15.094 1 97.62 96 PHE B CA 1
ATOM 3549 C C . PHE B 1 96 ? -14.797 19.75 15.328 1 97.62 96 PHE B C 1
ATOM 3551 O O . PHE B 1 96 ? -15.586 19.609 14.391 1 97.62 96 PHE B O 1
ATOM 3558 N N . ASN B 1 97 ? -15.086 19.344 16.562 1 97.56 97 ASN B N 1
ATOM 3559 C CA . ASN B 1 97 ? -16.359 18.781 17 1 97.56 97 ASN B CA 1
ATOM 3560 C C . ASN B 1 97 ? -16.719 17.531 16.219 1 97.56 97 ASN B C 1
ATOM 3562 O O . ASN B 1 97 ? -17.781 17.453 15.609 1 97.56 97 ASN B O 1
ATOM 3566 N N . PRO B 1 98 ? -15.844 16.5 16.266 1 97.94 98 PRO B N 1
ATOM 3567 C CA . PRO B 1 98 ? -16.188 15.242 15.617 1 97.94 98 PRO B CA 1
ATOM 3568 C C . PRO B 1 98 ? -17.438 14.594 16.203 1 97.94 98 PRO B C 1
ATOM 3570 O O . PRO B 1 98 ? -17.812 14.898 17.344 1 97.94 98 PRO B O 1
ATOM 3573 N N . CYS B 1 99 ? -18.062 13.656 15.516 1 97.06 99 CYS B N 1
ATOM 3574 C CA . CYS B 1 99 ? -19.391 13.148 15.883 1 97.06 99 CYS B CA 1
ATOM 3575 C C . CYS B 1 99 ? -19.297 12.211 17.078 1 97.06 99 CYS B C 1
ATOM 3577 O O . CYS B 1 99 ? -20.281 12.016 17.797 1 97.06 99 CYS B O 1
ATOM 3579 N N . GLY B 1 100 ? -18.188 11.578 17.25 1 97 100 GLY B N 1
ATOM 3580 C CA . GLY B 1 100 ? -17.938 10.727 18.406 1 97 100 GLY B CA 1
ATOM 3581 C C . GLY B 1 100 ? -18.5 9.32 18.234 1 97 100 GLY B C 1
ATOM 3582 O O . GLY B 1 100 ? -18.281 8.453 19.078 1 97 100 GLY B O 1
ATOM 3583 N N . GLN B 1 101 ? -19.125 9.078 17.078 1 95.88 101 GLN B N 1
ATOM 3584 C CA . GLN B 1 101 ? -19.859 7.82 17 1 95.88 101 GLN B CA 1
ATOM 3585 C C . GLN B 1 101 ? -19.469 7.039 15.75 1 95.88 101 GLN B C 1
ATOM 3587 O O . GLN B 1 101 ? -19.719 5.836 15.648 1 95.88 101 GLN B O 1
ATOM 3592 N N . CYS B 1 102 ? -18.953 7.676 14.75 1 97.19 102 CYS B N 1
ATOM 3593 C CA . CYS B 1 102 ? -18.578 6.969 13.531 1 97.19 102 CYS B CA 1
ATOM 3594 C C . CYS B 1 102 ? -17.359 6.086 13.75 1 97.19 102 CYS B C 1
ATOM 3596 O O . CYS B 1 102 ? -16.75 6.121 14.82 1 97.19 102 CYS B O 1
ATOM 3598 N N . LYS B 1 103 ? -16.984 5.309 12.773 1 96.5 103 LYS B N 1
ATOM 3599 C CA . LYS B 1 103 ? -15.875 4.371 12.914 1 96.5 103 LYS B CA 1
ATOM 3600 C C . LYS B 1 103 ? -14.555 5.109 13.125 1 96.5 103 LYS B C 1
ATOM 3602 O O . LYS B 1 103 ? -13.688 4.641 13.867 1 96.5 103 LYS B O 1
ATOM 3607 N N . GLU B 1 104 ? -14.375 6.258 12.508 1 97.38 104 GLU B N 1
ATOM 3608 C CA . GLU B 1 104 ? -13.164 7.055 12.703 1 97.38 104 GLU B CA 1
ATOM 3609 C C . GLU B 1 104 ? -13.039 7.512 14.156 1 97.38 104 GLU B C 1
ATOM 3611 O O . GLU B 1 104 ? -11.93 7.711 14.656 1 97.38 104 GLU B O 1
ATOM 3616 N N . CYS B 1 105 ? -14.188 7.707 14.836 1 97.81 105 CYS B N 1
ATOM 3617 C CA . CYS B 1 105 ? -14.203 8.219 16.203 1 97.81 105 CYS B CA 1
ATOM 3618 C C . CYS B 1 105 ? -14.078 7.078 17.219 1 97.81 105 CYS B C 1
ATOM 3620 O O . CYS B 1 105 ? -13.508 7.254 18.297 1 97.81 105 CYS B O 1
ATOM 3622 N N . THR B 1 106 ? -14.57 5.91 16.828 1 97.12 106 THR B N 1
ATOM 3623 C CA . THR B 1 106 ? -14.609 4.816 17.797 1 97.12 106 THR B CA 1
ATOM 3624 C C . THR B 1 106 ? -13.391 3.912 17.641 1 97.12 106 THR B C 1
ATOM 3626 O O . THR B 1 106 ? -12.938 3.297 18.594 1 97.12 106 THR B O 1
ATOM 3629 N N . GLU B 1 107 ? -12.891 3.764 16.453 1 95.62 107 GLU B N 1
ATOM 3630 C CA . GLU B 1 107 ? -11.664 3.037 16.141 1 95.62 107 GLU B CA 1
ATOM 3631 C C . GLU B 1 107 ? -10.547 3.992 15.742 1 95.62 107 GLU B C 1
ATOM 3633 O O . GLU B 1 107 ? -10.062 3.949 14.609 1 95.62 107 GLU B O 1
ATOM 3638 N N . ASN B 1 108 ? -10.062 4.703 16.797 1 95.88 108 ASN B N 1
ATOM 3639 C CA . ASN B 1 108 ? -9.328 5.914 16.438 1 95.88 108 ASN B CA 1
ATOM 3640 C C . ASN B 1 108 ? -7.84 5.781 16.734 1 95.88 108 ASN B C 1
ATOM 3642 O O . ASN B 1 108 ? -7.133 6.785 16.859 1 95.88 108 ASN B O 1
ATOM 3646 N N . GLY B 1 109 ? -7.344 4.523 16.953 1 93.69 109 GLY B N 1
ATOM 3647 C CA . GLY B 1 109 ? -5.922 4.23 17 1 93.69 109 GLY B CA 1
ATOM 3648 C C . GLY B 1 109 ? -5.242 4.812 18.234 1 93.69 109 GLY B C 1
ATOM 3649 O O . GLY B 1 109 ? -4.059 5.164 18.172 1 93.69 109 GLY B O 1
ATOM 3650 N N . GLY B 1 110 ? -5.906 5.066 19.328 1 94.44 110 GLY B N 1
ATOM 3651 C CA . GLY B 1 110 ? -5.285 5.441 20.594 1 94.44 110 GLY B CA 1
ATOM 3652 C C . GLY B 1 110 ? -5.559 6.879 20.984 1 94.44 110 GLY B C 1
ATOM 3653 O O . GLY B 1 110 ? -5.098 7.34 22.031 1 94.44 110 GLY B O 1
ATOM 3654 N N . ASP B 1 111 ? -6.328 7.598 20.141 1 96.5 111 ASP B N 1
ATOM 3655 C CA . ASP B 1 111 ? -6.758 8.93 20.547 1 96.5 111 ASP B CA 1
ATOM 3656 C C . ASP B 1 111 ? -7.84 8.859 21.625 1 96.5 111 ASP B C 1
ATOM 3658 O O . ASP B 1 111 ? -8.266 7.77 22 1 96.5 111 ASP B O 1
ATOM 3662 N N . MET B 1 112 ? -8.203 10.023 22.172 1 95.38 112 MET B N 1
ATOM 3663 C CA . MET B 1 112 ? -9.258 10.078 23.188 1 95.38 112 MET B CA 1
ATOM 3664 C C . MET B 1 112 ? -10.539 9.422 22.672 1 95.38 112 MET B C 1
ATOM 3666 O O . MET B 1 112 ? -10.914 9.609 21.516 1 95.38 112 MET B O 1
ATOM 3670 N N . LYS B 1 113 ? -11.164 8.688 23.625 1 94.25 113 LYS B N 1
ATOM 3671 C CA . LYS B 1 113 ? -12.375 7.961 23.25 1 94.25 113 LYS B CA 1
ATOM 3672 C C . LYS B 1 113 ? -13.391 8.891 22.594 1 94.25 113 LYS B C 1
ATOM 3674 O O . LYS B 1 113 ? -13.672 9.977 23.094 1 94.25 113 LYS B O 1
ATOM 3679 N N . GLY B 1 114 ? -13.891 8.531 21.438 1 95.75 114 GLY B N 1
ATOM 3680 C CA . GLY B 1 114 ? -14.945 9.258 20.75 1 95.75 114 GLY B CA 1
ATOM 3681 C C . GLY B 1 114 ? -14.422 10.391 19.891 1 95.75 114 GLY B C 1
ATOM 3682 O O . GLY B 1 114 ? -15.203 11.148 19.297 1 95.75 114 GLY B O 1
ATOM 3683 N N . TYR B 1 115 ? -13.102 10.531 19.828 1 97.38 115 TYR B N 1
ATOM 3684 C CA . TYR B 1 115 ? -12.5 11.586 19.016 1 97.38 115 TYR B CA 1
ATOM 3685 C C . TYR B 1 115 ? -11.781 11 17.812 1 97.38 115 TYR B C 1
ATOM 3687 O O . TYR B 1 115 ? -10.875 10.18 17.953 1 97.38 115 TYR B O 1
ATOM 3695 N N . GLY B 1 116 ? -12.156 11.406 16.609 1 97.69 116 GLY B N 1
ATOM 3696 C CA . GLY B 1 116 ? -11.523 10.945 15.391 1 97.69 116 GLY B CA 1
ATOM 3697 C C . GLY B 1 116 ? -11.039 12.07 14.508 1 97.69 116 GLY B C 1
ATOM 3698 O O . GLY B 1 116 ? -11.844 12.859 14 1 97.69 116 GLY B O 1
ATOM 3699 N N . VAL B 1 117 ? -9.766 12.117 14.273 1 97.88 117 VAL B N 1
ATOM 3700 C CA . VAL B 1 117 ? -9.156 13.172 13.469 1 97.88 117 VAL B CA 1
ATOM 3701 C C . VAL B 1 117 ? -9.719 13.133 12.055 1 97.88 117 VAL B C 1
ATOM 3703 O O . VAL B 1 117 ? -9.859 14.172 11.406 1 97.88 117 VAL B O 1
ATOM 3706 N N . TRP B 1 118 ? -10.102 11.93 11.633 1 96.75 118 TRP B N 1
ATOM 3707 C CA . TRP B 1 118 ? -10.531 11.758 10.242 1 96.75 118 TRP B CA 1
ATOM 3708 C C . TRP B 1 118 ? -12.047 11.68 10.156 1 96.75 118 TRP B C 1
ATOM 3710 O O . TRP B 1 118 ? -12.594 11.273 9.125 1 96.75 118 TRP B O 1
ATOM 3720 N N . CYS B 1 119 ? -12.766 12.023 11.258 1 97.06 119 CYS B N 1
ATOM 3721 C CA . CYS B 1 119 ? -14.227 12.031 11.242 1 97.06 119 CYS B CA 1
ATOM 3722 C C . CYS B 1 119 ? -14.758 12.898 10.109 1 97.06 119 CYS B C 1
ATOM 3724 O O . CYS B 1 119 ? -14.461 14.094 10.047 1 97.06 119 CYS B O 1
ATOM 3726 N N . THR B 1 120 ? -15.547 12.312 9.273 1 94.69 120 THR B N 1
ATOM 3727 C CA . THR B 1 120 ? -16.047 13.016 8.102 1 94.69 120 THR B CA 1
ATOM 3728 C C . THR B 1 120 ? -17.188 13.945 8.469 1 94.69 120 THR B C 1
ATOM 3730 O O . THR B 1 120 ? -17.641 14.75 7.645 1 94.69 120 THR B O 1
ATOM 3733 N N . ARG B 1 121 ? -17.625 13.898 9.688 1 96 121 ARG B N 1
ATOM 3734 C CA . ARG B 1 121 ? -18.719 14.758 10.141 1 96 121 ARG B CA 1
ATOM 3735 C C . ARG B 1 121 ? -18.188 15.906 11 1 96 121 ARG B C 1
ATOM 3737 O O . ARG B 1 121 ? -18.953 16.766 11.43 1 96 121 ARG B O 1
ATOM 3744 N N . ALA B 1 122 ? -16.906 15.891 11.188 1 96.69 122 ALA B N 1
ATOM 3745 C CA . ALA B 1 122 ? -16.281 16.953 11.961 1 96.69 122 ALA B CA 1
ATOM 3746 C C . ALA B 1 122 ? -16.078 18.203 11.102 1 96.69 122 ALA B C 1
ATOM 3748 O O . ALA B 1 122 ? -16.078 18.125 9.875 1 96.69 122 ALA B O 1
ATOM 3749 N N . GLY B 1 123 ? -16 19.312 11.766 1 95.56 123 GLY B N 1
ATOM 3750 C CA . GLY B 1 123 ? -15.516 20.5 11.078 1 95.56 123 GLY B CA 1
ATOM 3751 C C . GLY B 1 123 ? -14.008 20.547 10.945 1 95.56 123 GLY B C 1
ATOM 3752 O O . GLY B 1 123 ? -13.305 19.734 11.555 1 95.56 123 GLY B O 1
ATOM 3753 N N . ASN B 1 124 ? -13.547 21.391 10.094 1 95.88 124 ASN B N 1
ATOM 3754 C CA . ASN B 1 124 ? -12.141 21.703 9.883 1 95.88 124 ASN B CA 1
ATOM 3755 C C . ASN B 1 124 ? -11.875 23.203 9.984 1 95.88 124 ASN B C 1
ATOM 3757 O O . ASN B 1 124 ? -12.312 23.969 9.133 1 95.88 124 ASN B O 1
ATOM 3761 N N . LEU B 1 125 ? -11.164 23.547 11 1 97.31 125 LEU B N 1
ATOM 3762 C CA . LEU B 1 125 ? -10.867 24.953 11.195 1 97.31 125 LEU B CA 1
ATOM 3763 C C . LEU B 1 125 ? -10.062 25.516 10.023 1 97.31 125 LEU B C 1
ATOM 3765 O O . LEU B 1 125 ? -9.125 24.875 9.555 1 97.31 125 LEU B O 1
ATOM 3769 N N . GLY B 1 126 ? -10.445 26.656 9.547 1 95.94 126 GLY B N 1
ATOM 3770 C CA . GLY B 1 126 ? -9.789 27.266 8.406 1 95.94 126 GLY B CA 1
ATOM 3771 C C . GLY B 1 126 ? -10.375 26.844 7.074 1 95.94 126 GLY B C 1
ATOM 3772 O O . GLY B 1 126 ? -10.016 27.375 6.027 1 95.94 126 GLY B O 1
ATOM 3773 N N . MET B 1 127 ? -11.289 25.844 7.145 1 94.25 127 MET B N 1
ATOM 3774 C CA . MET B 1 127 ? -11.906 25.344 5.918 1 94.25 127 MET B CA 1
ATOM 3775 C C . MET B 1 127 ? -13.43 25.328 6.039 1 94.25 127 MET B C 1
ATOM 3777 O O . MET B 1 127 ? -14.109 26.172 5.445 1 94.25 127 MET B O 1
ATOM 3781 N N . THR B 1 128 ? -14.016 24.5 6.922 1 94.19 128 THR B N 1
ATOM 3782 C CA . THR B 1 128 ? -15.469 24.438 7.09 1 94.19 128 THR B CA 1
ATOM 3783 C C . THR B 1 128 ? -15.898 25.25 8.305 1 94.19 128 THR B C 1
ATOM 3785 O O . THR B 1 128 ? -17.094 25.531 8.477 1 94.19 128 THR B O 1
ATOM 3788 N N . LYS B 1 129 ? -15.031 25.609 9.125 1 95.75 129 LYS B N 1
ATOM 3789 C CA . LYS B 1 129 ? -15.18 26.516 10.258 1 95.75 129 LYS B CA 1
ATOM 3790 C C . LYS B 1 129 ? -14.078 27.578 10.258 1 95.75 129 LYS B C 1
ATOM 3792 O O . LYS B 1 129 ? -13.031 27.391 9.633 1 95.75 129 LYS B O 1
ATOM 3797 N N . ASP B 1 130 ? -14.289 28.656 10.922 1 97.19 130 ASP B N 1
ATOM 3798 C CA . ASP B 1 130 ? -13.297 29.719 10.953 1 97.19 130 ASP B CA 1
ATOM 3799 C C . ASP B 1 130 ? -12.008 29.25 11.625 1 97.19 130 ASP B C 1
ATOM 3801 O O . ASP B 1 130 ? -12.055 28.547 12.633 1 97.19 130 ASP B O 1
ATOM 3805 N N . GLY B 1 131 ? -10.875 29.766 11.062 1 97.88 131 GLY B N 1
ATOM 3806 C CA . GLY B 1 131 ? -9.578 29.328 11.547 1 97.88 131 GLY B CA 1
ATOM 3807 C C . GLY B 1 131 ? -8.773 30.422 12.203 1 97.88 131 GLY B C 1
ATOM 3808 O O . GLY B 1 131 ? -9.328 31.266 12.906 1 97.88 131 GLY B O 1
ATOM 3809 N N . GLY B 1 132 ? -7.492 30.422 12.023 1 98.56 132 GLY B N 1
ATOM 3810 C CA . GLY B 1 132 ? -6.574 31.141 12.891 1 98.56 132 GLY B CA 1
ATOM 3811 C C . GLY B 1 132 ? -6.266 32.531 12.406 1 98.56 132 GLY B C 1
ATOM 3812 O O . GLY B 1 132 ? -5.66 33.344 13.125 1 98.56 132 GLY B O 1
ATOM 3813 N N . PHE B 1 133 ? -6.715 32.969 11.242 1 98.69 133 PHE B N 1
ATOM 3814 C CA . PHE B 1 133 ? -6.426 34.312 10.766 1 98.69 133 PHE B CA 1
ATOM 3815 C C . PHE B 1 133 ? -7.348 35.344 11.422 1 98.69 133 PHE B C 1
ATOM 3817 O O . PHE B 1 133 ? -7.949 36.156 10.742 1 98.69 133 PHE B O 1
ATOM 3824 N N . GLN B 1 134 ? -7.512 35.25 12.672 1 98.69 134 GLN B N 1
ATOM 3825 C CA . GLN B 1 134 ? -8.273 36.156 13.531 1 98.69 134 GLN B CA 1
ATOM 3826 C C . GLN B 1 134 ? -7.723 36.156 14.953 1 98.69 134 GLN B C 1
ATOM 3828 O O . GLN B 1 134 ? -6.938 35.281 15.328 1 98.69 134 GLN B O 1
ATOM 3833 N N . GLU B 1 135 ? -8.109 37.062 15.781 1 98.38 135 GLU B N 1
ATOM 3834 C CA . GLU B 1 135 ? -7.543 37.25 17.109 1 98.38 135 GLU B CA 1
ATOM 3835 C C . GLU B 1 135 ? -8 36.156 18.062 1 98.38 135 GLU B C 1
ATOM 3837 O O . GLU B 1 135 ? -7.23 35.719 18.922 1 98.38 135 GLU B O 1
ATOM 3842 N N . TRP B 1 136 ? -9.273 35.781 17.938 1 98.31 136 TRP B N 1
ATOM 3843 C CA . TRP B 1 136 ? -9.859 34.75 18.812 1 98.31 136 TRP B CA 1
ATOM 3844 C C . TRP B 1 136 ? -10.516 33.656 17.984 1 98.31 136 TRP B C 1
ATOM 3846 O O . TRP B 1 136 ? -11.203 33.938 17 1 98.31 136 TRP B O 1
ATOM 3856 N N . CYS B 1 137 ? -10.312 32.469 18.359 1 98.69 137 CYS B N 1
ATOM 3857 C CA . CYS B 1 137 ? -10.867 31.344 17.609 1 98.69 137 CYS B CA 1
ATOM 3858 C C . CYS B 1 137 ? -11.414 30.281 18.547 1 98.69 137 CYS B C 1
ATOM 3860 O O . CYS B 1 137 ? -10.789 29.938 19.547 1 98.69 137 CYS B O 1
ATOM 3862 N N . LEU B 1 138 ? -12.633 29.812 18.281 1 98.56 138 LEU B N 1
ATOM 3863 C CA . LEU B 1 138 ? -13.172 28.656 18.969 1 98.56 138 LEU B CA 1
ATOM 3864 C C . LEU B 1 138 ? -12.516 27.375 18.469 1 98.56 138 LEU B C 1
ATOM 3866 O O . LEU B 1 138 ? -12.391 27.172 17.266 1 98.56 138 LEU B O 1
ATOM 3870 N N . VAL B 1 139 ? -12.117 26.562 19.391 1 98.5 139 VAL B N 1
ATOM 3871 C CA . VAL B 1 139 ? -11.414 25.328 19.094 1 98.5 139 VAL B CA 1
ATOM 3872 C C . VAL B 1 139 ? -11.969 24.188 19.953 1 98.5 139 VAL B C 1
ATOM 3874 O O . VAL B 1 139 ? -12.57 24.438 21 1 98.5 139 VAL B O 1
ATOM 3877 N N . ASP B 1 140 ? -11.875 22.969 19.438 1 98.5 140 ASP B N 1
ATOM 3878 C CA . ASP B 1 140 ? -12.203 21.797 20.25 1 98.5 140 ASP B CA 1
ATOM 3879 C C . ASP B 1 140 ? -11.055 21.453 21.203 1 98.5 140 ASP B C 1
ATOM 3881 O O . ASP B 1 140 ? -9.914 21.266 20.766 1 98.5 140 ASP B O 1
ATOM 3885 N N . VAL B 1 141 ? -11.312 21.328 22.469 1 98.44 141 VAL B N 1
ATOM 3886 C CA . VAL B 1 141 ? -10.273 21.109 23.469 1 98.44 141 VAL B CA 1
ATOM 3887 C C . VAL B 1 141 ? -9.578 19.781 23.188 1 98.44 141 VAL B C 1
ATOM 3889 O O . VAL B 1 141 ? -8.414 19.578 23.562 1 98.44 141 VAL B O 1
ATOM 3892 N N . ARG B 1 142 ? -10.195 18.844 22.578 1 97.69 142 ARG B N 1
ATOM 3893 C CA . ARG B 1 142 ? -9.633 17.531 22.297 1 97.69 142 ARG B CA 1
ATOM 3894 C C . ARG B 1 142 ? -8.633 17.609 21.141 1 97.69 142 ARG B C 1
ATOM 3896 O O . ARG B 1 142 ? -7.77 16.734 21.016 1 97.69 142 ARG B O 1
ATOM 3903 N N . GLN B 1 143 ? -8.648 18.641 20.281 1 98.31 143 GLN B N 1
ATOM 3904 C CA . GLN B 1 143 ? -7.816 18.672 19.078 1 98.31 143 GLN B CA 1
ATOM 3905 C C . GLN B 1 143 ? -6.449 19.281 19.375 1 98.31 143 GLN B C 1
ATOM 3907 O O . GLN B 1 143 ? -5.496 19.078 18.625 1 98.31 143 GLN B O 1
ATOM 3912 N N . VAL B 1 144 ? -6.281 19.984 20.469 1 98.38 144 VAL B N 1
ATOM 3913 C CA . VAL B 1 144 ? -5.121 20.859 20.625 1 98.38 144 VAL B CA 1
ATOM 3914 C C . VAL B 1 144 ? -3.955 20.062 21.203 1 98.38 144 VAL B C 1
ATOM 3916 O O . VAL B 1 144 ? -4.16 19.047 21.875 1 98.38 144 VAL B O 1
ATOM 3919 N N . ALA B 1 145 ? -2.783 20.469 20.906 1 98.5 145 ALA B N 1
ATOM 3920 C CA . ALA B 1 145 ? -1.562 19.969 21.547 1 98.5 145 ALA B CA 1
ATOM 3921 C C . ALA B 1 145 ? -1.069 20.938 22.625 1 98.5 145 ALA B C 1
ATOM 3923 O O . ALA B 1 145 ? -0.995 22.141 22.391 1 98.5 145 ALA B O 1
ATOM 3924 N N . ARG B 1 146 ? -0.781 20.359 23.719 1 98.12 146 ARG B N 1
ATOM 3925 C CA . ARG B 1 146 ? -0.129 21.141 24.766 1 98.12 146 ARG B CA 1
ATOM 3926 C C . ARG B 1 146 ? 1.322 21.438 24.406 1 98.12 146 ARG B C 1
ATOM 3928 O O . ARG B 1 146 ? 2.039 20.562 23.906 1 98.12 146 ARG B O 1
ATOM 3935 N N . VAL B 1 147 ? 1.762 22.656 24.578 1 98.25 147 VAL B N 1
ATOM 3936 C CA . VAL B 1 147 ? 3.15 23.031 24.312 1 98.25 147 VAL B CA 1
ATOM 3937 C C . VAL B 1 147 ? 3.955 22.953 25.609 1 98.25 147 VAL B C 1
ATOM 3939 O O . VAL B 1 147 ? 3.633 23.625 26.594 1 98.25 147 VAL B O 1
ATOM 3942 N N . PRO B 1 148 ? 4.922 22.125 25.609 1 96.62 148 PRO B N 1
ATOM 3943 C CA . PRO B 1 148 ? 5.727 22.062 26.844 1 96.62 148 PRO B CA 1
ATOM 3944 C C . PRO B 1 148 ? 6.465 23.359 27.125 1 96.62 148 PRO B C 1
ATOM 3946 O O . PRO B 1 148 ? 6.891 24.062 26.203 1 96.62 148 PRO B O 1
ATOM 3949 N N . GLU B 1 149 ? 6.594 23.625 28.359 1 93.12 149 GLU B N 1
ATOM 3950 C CA . GLU B 1 149 ? 7.336 24.812 28.75 1 93.12 149 GLU B CA 1
ATOM 3951 C C . GLU B 1 149 ? 8.82 24.688 28.406 1 93.12 149 GLU B C 1
ATOM 3953 O O . GLU B 1 149 ? 9.453 25.656 28 1 93.12 149 GLU B O 1
ATOM 3958 N N . ALA B 1 150 ? 9.18 23.469 28.562 1 89.56 150 ALA B N 1
ATOM 3959 C CA . ALA B 1 150 ? 10.578 23.203 28.234 1 89.56 150 ALA B CA 1
ATOM 3960 C C . ALA B 1 150 ? 10.82 23.344 26.734 1 89.56 150 ALA B C 1
ATOM 3962 O O . ALA B 1 150 ? 9.922 23.078 25.938 1 89.56 150 ALA B O 1
ATOM 3963 N N . GLY B 1 151 ? 11.922 23.969 26.297 1 89.88 151 GLY B N 1
ATOM 3964 C CA . GLY B 1 151 ? 12.305 24.047 24.906 1 89.88 151 GLY B CA 1
ATOM 3965 C C . GLY B 1 151 ? 12.188 25.453 24.328 1 89.88 151 GLY B C 1
ATOM 3966 O O . GLY B 1 151 ? 12.703 25.734 23.25 1 89.88 151 GLY B O 1
ATOM 3967 N N . GLY B 1 152 ? 11.297 26.281 25.031 1 94.19 152 GLY B N 1
ATOM 3968 C CA . GLY B 1 152 ? 11.234 27.688 24.641 1 94.19 152 GLY B CA 1
ATOM 3969 C C . GLY B 1 152 ? 10.547 27.906 23.312 1 94.19 152 GLY B C 1
ATOM 3970 O O . GLY B 1 152 ? 10.945 28.781 22.531 1 94.19 152 GLY B O 1
ATOM 3971 N N . MET B 1 153 ? 9.578 27.109 23.016 1 96.88 153 MET B N 1
ATOM 3972 C CA . MET B 1 153 ? 8.867 27.266 21.75 1 96.88 153 MET B CA 1
ATOM 3973 C C . MET B 1 153 ? 7.902 28.453 21.812 1 96.88 153 MET B C 1
ATOM 3975 O O . MET B 1 153 ? 7.168 28.609 22.797 1 96.88 153 MET B O 1
ATOM 3979 N N . ARG B 1 154 ? 8.016 29.312 20.797 1 97.81 154 ARG B N 1
ATOM 3980 C CA . ARG B 1 154 ? 7.066 30.406 20.625 1 97.81 154 ARG B CA 1
ATOM 3981 C C . ARG B 1 154 ? 5.902 30 19.734 1 97.81 154 ARG B C 1
ATOM 3983 O O . ARG B 1 154 ? 5.973 28.969 19.047 1 97.81 154 ARG B O 1
ATOM 3990 N N . ALA B 1 155 ? 4.812 30.766 19.781 1 98.69 155 ALA B N 1
ATOM 3991 C CA . ALA B 1 155 ? 3.637 30.469 18.969 1 98.69 155 ALA B CA 1
ATOM 3992 C C . ALA B 1 155 ? 4.008 30.359 17.484 1 98.69 155 ALA B C 1
ATOM 3994 O O . ALA B 1 155 ? 3.48 29.5 16.781 1 98.69 155 ALA B O 1
ATOM 3995 N N . VAL B 1 156 ? 4.934 31.156 17 1 98.69 156 VAL B N 1
ATOM 3996 C CA . VAL B 1 156 ? 5.309 31.172 15.586 1 98.69 156 VAL B CA 1
ATOM 3997 C C . VAL B 1 156 ? 6.078 29.906 15.242 1 98.69 156 VAL B C 1
ATOM 3999 O O . VAL B 1 156 ? 6.125 29.5 14.078 1 98.69 156 VAL B O 1
ATOM 4002 N N . ASP B 1 157 ? 6.723 29.266 16.281 1 98.19 157 ASP B N 1
ATOM 4003 C CA . ASP B 1 157 ? 7.41 28 16.078 1 98.19 157 ASP B CA 1
ATOM 4004 C C . ASP B 1 157 ? 6.414 26.844 16 1 98.19 157 ASP B C 1
ATOM 4006 O O . ASP B 1 157 ? 6.668 25.828 15.336 1 98.19 157 ASP B O 1
ATOM 4010 N N . ILE B 1 158 ? 5.293 26.984 16.688 1 98.69 158 ILE B N 1
ATOM 4011 C CA . ILE B 1 158 ? 4.344 25.906 16.891 1 98.69 158 ILE B CA 1
ATOM 4012 C C . ILE B 1 158 ? 3.359 25.844 15.734 1 98.69 158 ILE B C 1
ATOM 4014 O O . ILE B 1 158 ? 3.014 24.75 15.258 1 98.69 158 ILE B O 1
ATOM 4018 N N . ALA B 1 159 ? 2.938 26.969 15.203 1 98.88 159 ALA B N 1
ATOM 4019 C CA . ALA B 1 159 ? 1.846 27.062 14.234 1 98.88 159 ALA B CA 1
ATOM 4020 C C . ALA B 1 159 ? 2.115 26.188 13.016 1 98.88 159 ALA B C 1
ATOM 4022 O O . ALA B 1 159 ? 1.279 25.359 12.641 1 98.88 159 ALA B O 1
ATOM 4023 N N . PRO B 1 160 ? 3.338 26.25 12.438 1 98.56 160 PRO B N 1
ATOM 4024 C CA . PRO B 1 160 ? 3.562 25.438 11.234 1 98.56 160 PRO B CA 1
ATOM 4025 C C . PRO B 1 160 ? 3.592 23.938 11.539 1 98.56 160 PRO B C 1
ATOM 4027 O O . PRO B 1 160 ? 3.387 23.125 10.633 1 98.56 160 PRO B O 1
ATOM 4030 N N . LEU B 1 161 ? 3.814 23.547 12.766 1 98.75 161 LEU B N 1
ATOM 4031 C CA . LEU B 1 161 ? 3.895 22.141 13.133 1 98.75 161 LEU B CA 1
ATOM 4032 C C . LEU B 1 161 ? 2.506 21.516 13.203 1 98.75 161 LEU B C 1
ATOM 4034 O O . LEU B 1 161 ? 2.371 20.297 13.203 1 98.75 161 LEU B O 1
ATOM 4038 N N . MET B 1 162 ? 1.439 22.281 13.172 1 98.75 162 MET B N 1
ATOM 4039 C CA . MET B 1 162 ? 0.076 21.812 13.422 1 98.75 162 MET B CA 1
ATOM 4040 C C . MET B 1 162 ? -0.527 21.188 12.172 1 98.75 162 MET B C 1
ATOM 4042 O O . MET B 1 162 ? -1.565 20.531 12.242 1 98.75 162 MET B O 1
ATOM 4046 N N . CYS B 1 163 ? 0.094 21.297 11.086 1 98.19 163 CYS B N 1
ATOM 4047 C CA . CYS B 1 163 ? -0.257 20.531 9.891 1 98.19 163 CYS B CA 1
ATOM 4048 C C . CYS B 1 163 ? 0.985 19.938 9.242 1 98.19 163 CYS B C 1
ATOM 4050 O O . CYS B 1 163 ? 1.139 18.719 9.195 1 98.19 163 CYS B O 1
ATOM 4052 N N . ALA B 1 164 ? 1.931 20.812 8.859 1 98.12 164 ALA B N 1
ATOM 4053 C CA . ALA B 1 164 ? 3.145 20.328 8.211 1 98.12 164 ALA B CA 1
ATOM 4054 C C . ALA B 1 164 ? 3.898 19.359 9.109 1 98.12 164 ALA B C 1
ATOM 4056 O O . ALA B 1 164 ? 4.266 18.266 8.68 1 98.12 164 ALA B O 1
ATOM 4057 N N . GLY B 1 165 ? 4.09 19.734 10.375 1 98.5 165 GLY B N 1
ATOM 4058 C CA . GLY B 1 165 ? 4.828 18.891 11.305 1 98.5 165 GLY B CA 1
ATOM 4059 C C . GLY B 1 165 ? 4.164 17.562 11.562 1 98.5 165 GLY B C 1
ATOM 4060 O O . GLY B 1 165 ? 4.789 16.5 11.391 1 98.5 165 GLY B O 1
ATOM 4061 N N . VAL B 1 166 ? 2.889 17.594 11.938 1 98.62 166 VAL B N 1
ATOM 4062 C CA . VAL B 1 166 ? 2.209 16.359 12.328 1 98.62 166 VAL B CA 1
ATOM 4063 C C . VAL B 1 166 ? 2.014 15.469 11.102 1 98.62 166 VAL B C 1
ATOM 4065 O O . VAL B 1 166 ? 2.072 14.242 11.203 1 98.62 166 VAL B O 1
ATOM 4068 N N . THR B 1 167 ? 1.857 16.062 9.938 1 98.5 167 THR B N 1
ATOM 4069 C CA . THR B 1 167 ? 1.713 15.289 8.711 1 98.5 167 THR B CA 1
ATOM 4070 C C . THR B 1 167 ? 2.988 14.508 8.414 1 98.5 167 THR B C 1
ATOM 4072 O O . THR B 1 167 ? 2.936 13.297 8.164 1 98.5 167 THR B O 1
ATOM 4075 N N . VAL B 1 168 ? 4.113 15.156 8.5 1 98.38 168 VAL B N 1
ATOM 4076 C CA . VAL B 1 168 ? 5.352 14.461 8.164 1 98.38 168 VAL B CA 1
ATOM 4077 C C . VAL B 1 168 ? 5.723 13.5 9.289 1 98.38 168 VAL B C 1
ATOM 4079 O O . VAL B 1 168 ? 6.301 12.438 9.039 1 98.38 168 VAL B O 1
ATOM 4082 N N . TRP B 1 169 ? 5.379 13.828 10.523 1 98.5 169 TRP B N 1
ATOM 4083 C CA . TRP B 1 169 ? 5.598 12.906 11.633 1 98.5 169 TRP B CA 1
ATOM 4084 C C . TRP B 1 169 ? 4.863 11.586 11.398 1 98.5 169 TRP B C 1
ATOM 4086 O O . TRP B 1 169 ? 5.461 10.516 11.5 1 98.5 169 TRP B O 1
ATOM 4096 N N . ASN B 1 170 ? 3.598 11.719 11.086 1 98.31 170 ASN B N 1
ATOM 4097 C CA . ASN B 1 170 ? 2.826 10.516 10.781 1 98.31 170 ASN B CA 1
ATOM 4098 C C . ASN B 1 170 ? 3.371 9.797 9.555 1 98.31 170 ASN B C 1
ATOM 4100 O O . ASN B 1 170 ? 3.359 8.562 9.492 1 98.31 170 ASN B O 1
ATOM 4104 N N . SER B 1 171 ? 3.814 10.531 8.555 1 98.62 171 SER B N 1
ATOM 4105 C CA . SER B 1 171 ? 4.402 9.922 7.367 1 98.62 171 SER B CA 1
ATOM 4106 C C . SER B 1 171 ? 5.637 9.102 7.715 1 98.62 171 SER B C 1
ATOM 4108 O O . SER B 1 171 ? 5.852 8.023 7.16 1 98.62 171 SER B O 1
ATOM 4110 N N . LEU B 1 172 ? 6.441 9.648 8.641 1 98 172 LEU B N 1
ATOM 4111 C CA . LEU B 1 172 ? 7.617 8.914 9.086 1 98 172 LEU B CA 1
ATOM 4112 C C . LEU B 1 172 ? 7.219 7.633 9.812 1 98 172 LEU B C 1
ATOM 4114 O O . LEU B 1 172 ? 7.828 6.582 9.602 1 98 172 LEU B O 1
ATOM 4118 N N . GLU B 1 173 ? 6.195 7.73 10.633 1 97.19 173 GLU B N 1
ATOM 4119 C CA . GLU B 1 173 ? 5.719 6.516 11.289 1 97.19 173 GLU B CA 1
ATOM 4120 C C . GLU B 1 173 ? 5.219 5.5 10.266 1 97.19 173 GLU B C 1
ATOM 4122 O O . GLU B 1 173 ? 5.539 4.312 10.352 1 97.19 173 GLU B O 1
ATOM 4127 N N . ALA B 1 174 ? 4.457 5.996 9.312 1 97.62 174 ALA B N 1
ATOM 4128 C CA . ALA B 1 174 ? 3.955 5.129 8.25 1 97.62 174 ALA B CA 1
ATOM 4129 C C . ALA B 1 174 ? 5.105 4.512 7.453 1 97.62 174 ALA B C 1
ATOM 4131 O O . ALA B 1 174 ? 4.98 3.402 6.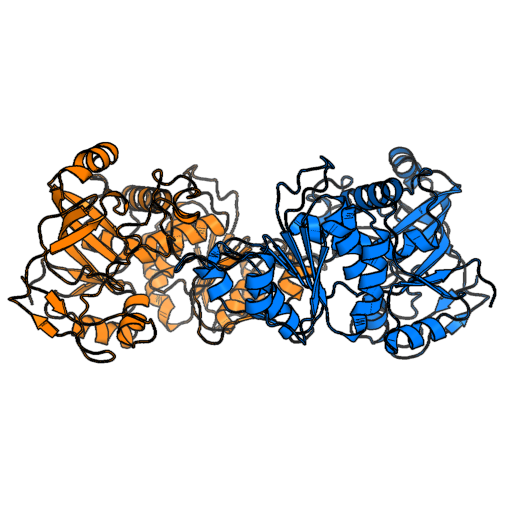93 1 97.62 174 ALA B O 1
ATOM 4132 N N . ALA B 1 175 ? 6.18 5.211 7.402 1 97.25 175 ALA B N 1
ATOM 4133 C CA . ALA B 1 175 ? 7.371 4.77 6.684 1 97.25 175 ALA B CA 1
ATOM 4134 C C . ALA B 1 175 ? 8.164 3.764 7.512 1 97.25 175 ALA B C 1
ATOM 4136 O O . ALA B 1 175 ? 9.188 3.244 7.051 1 97.25 175 ALA B O 1
ATOM 4137 N N . GLY B 1 176 ? 7.777 3.506 8.727 1 94.88 176 GLY B N 1
ATOM 4138 C CA . GLY B 1 176 ? 8.422 2.506 9.562 1 94.88 176 GLY B CA 1
ATOM 4139 C C . GLY B 1 176 ? 9.43 3.094 10.531 1 94.88 176 GLY B C 1
ATOM 4140 O O . GLY B 1 176 ? 10.148 2.357 11.211 1 94.88 176 GLY B O 1
ATOM 4141 N N . VAL B 1 177 ? 9.445 4.395 10.562 1 92.81 177 VAL B N 1
ATOM 4142 C CA . VAL B 1 177 ? 10.352 5.043 11.508 1 92.81 177 VAL B CA 1
ATOM 4143 C C . VAL B 1 177 ? 9.797 4.906 12.93 1 92.81 177 VAL B C 1
ATOM 4145 O O . VAL B 1 177 ? 8.625 5.195 13.172 1 92.81 177 VAL B O 1
ATOM 4148 N N . ASP B 1 178 ? 10.578 4.434 13.828 1 87.94 178 ASP B N 1
ATOM 4149 C CA . ASP B 1 178 ? 10.172 4.309 15.227 1 87.94 178 ASP B CA 1
ATOM 4150 C C . ASP B 1 178 ? 10.18 5.668 15.922 1 87.94 178 ASP B C 1
ATOM 4152 O O . ASP B 1 178 ? 11.242 6.234 16.172 1 87.94 178 ASP B O 1
ATOM 4156 N N . THR B 1 179 ? 9.086 6.156 16.25 1 87.38 179 THR B N 1
ATOM 4157 C CA . THR B 1 179 ? 8.961 7.492 16.828 1 87.38 179 THR B CA 1
ATOM 4158 C C . THR B 1 179 ? 8.914 7.418 18.359 1 87.38 179 THR B C 1
ATOM 4160 O O . THR B 1 179 ? 8.805 8.445 19.031 1 87.38 179 THR B O 1
ATOM 4163 N N . THR B 1 180 ? 8.797 6.168 19.047 1 75.31 180 THR B N 1
ATOM 4164 C CA . THR B 1 180 ? 8.695 6.023 20.484 1 75.31 180 THR B CA 1
ATOM 4165 C C . THR B 1 180 ? 10.062 6.188 21.141 1 75.31 180 THR B C 1
ATOM 4167 O O . THR B 1 180 ? 10.164 6.312 22.375 1 75.31 180 THR B O 1
ATOM 4170 N N . GLY B 1 181 ? 11.109 6.691 20.578 1 61.69 181 GLY B N 1
ATOM 4171 C CA . GLY B 1 181 ? 12.203 7.32 21.297 1 61.69 181 GLY B CA 1
ATOM 4172 C C . GLY B 1 181 ? 13.492 6.52 21.234 1 61.69 181 GLY B C 1
ATOM 4173 O O . GLY B 1 181 ? 14.523 6.965 21.734 1 61.69 181 GLY B O 1
ATOM 4174 N N . ALA B 1 182 ? 13.609 5.137 21.234 1 52.53 182 ALA B N 1
ATOM 4175 C CA . ALA B 1 182 ? 14.953 4.801 21.672 1 52.53 182 ALA B CA 1
ATOM 4176 C C . ALA B 1 182 ? 15.992 5.203 20.625 1 52.53 182 ALA B C 1
ATOM 4178 O O . ALA B 1 182 ? 15.867 4.859 19.453 1 52.53 182 ALA B O 1
ATOM 4179 N N . LYS B 1 183 ? 16.672 6.328 20.969 1 52.72 183 LYS B N 1
ATOM 4180 C CA . LYS B 1 183 ? 17.859 6.727 20.234 1 52.72 183 LYS B CA 1
ATOM 4181 C C . LYS B 1 183 ? 18.594 5.508 19.688 1 52.72 183 LYS B C 1
ATOM 4183 O O . LYS B 1 183 ? 18.766 4.512 20.391 1 52.72 183 LYS B O 1
ATOM 4188 N N . GLY B 1 184 ? 18.562 5.32 18.453 1 57.12 184 GLY B N 1
ATOM 4189 C CA . GLY B 1 184 ? 19.328 4.223 17.891 1 57.12 184 GLY B CA 1
ATOM 4190 C C . G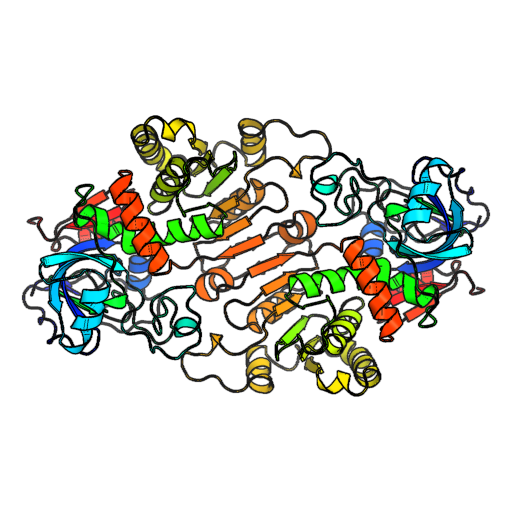LY B 1 184 ? 18.469 3.234 17.109 1 57.12 184 GLY B C 1
ATOM 4191 O O . GLY B 1 184 ? 18.984 2.225 16.625 1 57.12 184 GLY B O 1
ATOM 4192 N N . SER B 1 185 ? 17.203 3.576 17.281 1 54.56 185 SER B N 1
ATOM 4193 C CA . SER B 1 185 ? 16.375 2.547 16.672 1 54.56 185 SER B CA 1
ATOM 4194 C C . SER B 1 185 ? 16.547 2.521 15.156 1 54.56 185 SER B C 1
ATOM 4196 O O . SER B 1 185 ? 16.125 1.572 14.492 1 54.56 185 SER B O 1
ATOM 4198 N N . GLY B 1 186 ? 17.094 3.686 14.688 1 63.38 186 GLY B N 1
ATOM 4199 C CA . GLY B 1 186 ? 17.234 3.658 13.242 1 63.38 186 GLY B CA 1
ATOM 4200 C C . GLY B 1 186 ? 18.281 2.66 12.766 1 63.38 186 GLY B C 1
ATOM 4201 O O . GLY B 1 186 ? 19.031 2.941 11.828 1 63.38 186 GLY B O 1
ATOM 4202 N N . GLN B 1 187 ? 18.344 1.576 13.461 1 67.69 187 GLN B N 1
ATOM 4203 C CA . GLN B 1 187 ? 19.109 0.358 13.227 1 67.69 187 GLN B CA 1
ATOM 4204 C C . GLN B 1 187 ? 19.734 0.358 11.836 1 67.69 187 GLN B C 1
ATOM 4206 O O . GLN B 1 187 ? 19.734 -0.667 11.148 1 67.69 187 GLN B O 1
ATOM 4211 N N . GLY B 1 188 ? 20.281 1.668 11.188 1 88.56 188 GLY B N 1
ATOM 4212 C CA . GLY B 1 188 ? 20.906 1.64 9.875 1 88.56 188 GLY B CA 1
ATOM 4213 C C . GLY B 1 188 ? 19.906 1.78 8.734 1 88.56 188 GLY B C 1
ATOM 4214 O O . GLY B 1 188 ? 20.281 1.736 7.566 1 88.56 188 GLY B O 1
ATOM 4215 N N . LYS B 1 189 ? 18.766 2.078 9 1 95.19 189 LYS B N 1
ATOM 4216 C CA . LYS B 1 189 ? 17.719 2.191 7.984 1 95.19 189 LYS B CA 1
ATOM 4217 C C . LYS B 1 189 ? 17.719 3.584 7.363 1 95.19 189 LYS B C 1
ATOM 4219 O O . LYS B 1 189 ? 18.172 4.551 7.98 1 95.19 189 LYS B O 1
ATOM 4224 N N . SER B 1 190 ? 17.234 3.67 6.129 1 97.94 190 SER B N 1
ATOM 4225 C CA . SER B 1 190 ? 17.234 4.922 5.379 1 97.94 190 SER B CA 1
ATOM 4226 C C . SER B 1 190 ? 15.828 5.277 4.898 1 97.94 190 SER B C 1
ATOM 4228 O O . SER B 1 190 ? 15.062 4.395 4.508 1 97.94 190 SER B O 1
ATOM 4230 N N . VAL B 1 191 ? 15.516 6.547 4.977 1 98.62 191 VAL B N 1
ATOM 4231 C CA . VAL B 1 191 ? 14.281 7.078 4.418 1 98.62 191 VAL B CA 1
ATOM 4232 C C . VAL B 1 191 ? 14.602 8.195 3.422 1 98.62 191 VAL B C 1
ATOM 4234 O O . VAL B 1 191 ? 15.414 9.07 3.709 1 98.62 191 VAL B O 1
ATOM 4237 N N . ALA B 1 192 ? 14.031 8.07 2.238 1 98.94 192 ALA B N 1
ATOM 4238 C CA . ALA B 1 192 ? 14.141 9.156 1.264 1 98.94 192 ALA B CA 1
ATOM 4239 C C . ALA B 1 192 ? 12.992 10.148 1.419 1 98.94 192 ALA B C 1
ATOM 4241 O O . ALA B 1 192 ? 11.828 9.75 1.531 1 98.94 192 ALA B O 1
ATOM 4242 N N . ILE B 1 193 ? 13.289 11.383 1.467 1 98.81 193 ILE B N 1
ATOM 4243 C CA . ILE B 1 193 ? 12.289 12.438 1.506 1 98.81 193 ILE B CA 1
ATOM 4244 C C . ILE B 1 193 ? 12.336 13.25 0.212 1 98.81 193 ILE B C 1
ATOM 4246 O O . ILE B 1 193 ? 13.289 13.992 -0.023 1 98.81 193 ILE B O 1
ATOM 4250 N N . LEU B 1 194 ? 11.383 13.047 -0.67 1 98.69 194 LEU B N 1
ATOM 4251 C CA . LEU B 1 194 ? 11.258 13.82 -1.903 1 98.69 194 LEU B CA 1
ATOM 4252 C C . LEU B 1 194 ? 10.602 15.172 -1.637 1 98.69 194 LEU B C 1
ATOM 4254 O O . LEU B 1 194 ? 9.523 15.234 -1.042 1 98.69 194 LEU B O 1
ATOM 4258 N N . GLY B 1 195 ? 11.172 16.203 -2.135 1 97.12 195 GLY B N 1
ATOM 4259 C CA . GLY B 1 195 ? 10.758 17.547 -1.752 1 97.12 195 GLY B CA 1
ATOM 4260 C C . GLY B 1 195 ? 11.305 17.969 -0.405 1 97.12 195 GLY B C 1
ATOM 4261 O O . GLY B 1 195 ? 10.602 18.609 0.383 1 97.12 195 GLY B O 1
ATOM 4262 N N . ALA B 1 196 ? 12.562 17.641 -0.138 1 97.5 196 ALA B N 1
ATOM 4263 C CA . ALA B 1 196 ? 13.172 17.812 1.175 1 97.5 196 ALA B CA 1
ATOM 4264 C C . ALA B 1 196 ? 13.352 19.281 1.51 1 97.5 196 ALA B C 1
ATOM 4266 O O . ALA B 1 196 ? 13.367 19.672 2.684 1 97.5 196 ALA B O 1
ATOM 4267 N N . GLY B 1 197 ? 13.445 20.062 0.545 1 94.94 197 GLY B N 1
ATOM 4268 C CA . GLY B 1 197 ? 13.68 21.484 0.764 1 94.94 197 GLY B CA 1
ATOM 4269 C C . GLY B 1 197 ? 12.406 22.297 0.862 1 94.94 197 GLY B C 1
ATOM 4270 O O . GLY B 1 197 ? 12.445 23.531 0.885 1 94.94 197 GLY B O 1
ATOM 4271 N N . GLY B 1 198 ? 11.266 21.609 0.902 1 94.38 198 GLY B N 1
ATOM 4272 C CA . GLY B 1 198 ? 9.984 22.297 0.995 1 94.38 198 GLY B CA 1
ATOM 4273 C C . GLY B 1 198 ? 9.484 22.438 2.42 1 94.38 198 GLY B C 1
ATOM 4274 O O . GLY B 1 198 ? 10.234 22.203 3.371 1 94.38 198 GLY B O 1
ATOM 4275 N N . GLY B 1 199 ? 8.234 23 2.537 1 94.19 199 GLY B N 1
ATOM 4276 C CA . GLY B 1 199 ? 7.633 23.281 3.83 1 94.19 199 GLY B CA 1
ATOM 4277 C C . GLY B 1 199 ? 7.539 22.047 4.723 1 94.19 199 GLY B C 1
ATOM 4278 O O . GLY B 1 199 ? 7.879 22.109 5.906 1 94.19 199 GLY B O 1
ATOM 4279 N N . LEU B 1 200 ? 7.113 20.938 4.215 1 97 200 LEU B N 1
ATOM 4280 C CA . LEU B 1 200 ? 7.039 19.703 4.977 1 97 200 LEU B CA 1
ATOM 4281 C C . LEU B 1 200 ? 8.391 19 5 1 97 200 LEU B C 1
ATOM 4283 O O . LEU B 1 200 ? 8.797 18.453 6.035 1 97 200 LEU B O 1
ATOM 4287 N N . GLY B 1 201 ? 9.07 19.078 3.881 1 97.56 201 GLY B N 1
ATOM 4288 C CA . GLY B 1 201 ? 10.273 18.297 3.672 1 97.56 201 GLY B CA 1
ATOM 4289 C C . GLY B 1 201 ? 11.383 18.625 4.652 1 97.56 201 GLY B C 1
ATOM 4290 O O . GLY B 1 201 ? 12.039 17.734 5.188 1 97.56 201 GLY B O 1
ATOM 4291 N N . HIS B 1 202 ? 11.617 19.922 4.855 1 97.94 202 HIS B N 1
ATOM 4292 C CA . HIS B 1 202 ? 12.727 20.297 5.727 1 97.94 202 HIS B CA 1
ATOM 4293 C C . HIS B 1 202 ? 12.461 19.875 7.168 1 97.94 202 HIS B C 1
ATOM 4295 O O . HIS B 1 202 ? 13.398 19.578 7.918 1 97.94 202 HIS B O 1
ATOM 4301 N N . LEU B 1 203 ? 11.164 19.797 7.574 1 98.38 203 LEU B N 1
ATOM 4302 C CA . LEU B 1 203 ? 10.812 19.266 8.883 1 98.38 203 LEU B CA 1
ATOM 4303 C C . LEU B 1 203 ? 11.062 17.766 8.938 1 98.38 203 LEU B C 1
ATOM 4305 O O . LEU B 1 203 ? 11.586 17.25 9.93 1 98.38 203 LEU B O 1
ATOM 4309 N N . GLY B 1 204 ? 10.695 17.078 7.863 1 98.25 204 GLY B N 1
ATOM 4310 C CA . GLY B 1 204 ? 10.938 15.641 7.781 1 98.25 204 GLY B CA 1
ATOM 4311 C C . GLY B 1 204 ? 12.398 15.273 7.922 1 98.25 204 GLY B C 1
ATOM 4312 O O . GLY B 1 204 ? 12.742 14.305 8.609 1 98.25 204 GLY B O 1
ATOM 4313 N N . VAL B 1 205 ? 13.273 16.062 7.266 1 98.38 205 VAL B N 1
ATOM 4314 C CA . VAL B 1 205 ? 14.719 15.836 7.344 1 98.38 205 VAL B CA 1
ATOM 4315 C C . VAL B 1 205 ? 15.18 15.961 8.797 1 98.38 205 VAL B C 1
ATOM 4317 O O . VAL B 1 205 ? 15.906 15.102 9.297 1 98.38 205 VAL B O 1
ATOM 4320 N N . GLN B 1 206 ? 14.695 16.969 9.484 1 98 206 GLN B N 1
ATOM 4321 C CA . GLN B 1 206 ? 15.094 17.188 10.875 1 98 206 GLN B CA 1
ATOM 4322 C C . GLN B 1 206 ? 14.602 16.047 11.766 1 98 206 GLN B C 1
ATOM 4324 O O . GLN B 1 206 ? 15.383 15.461 12.523 1 98 206 GLN B O 1
ATOM 4329 N N . PHE B 1 207 ? 13.289 15.695 11.688 1 97.44 207 PHE B N 1
ATOM 4330 C CA . PHE B 1 207 ? 12.719 14.641 12.516 1 97.44 207 PHE B CA 1
ATOM 4331 C C . PHE B 1 207 ? 13.445 13.32 12.289 1 97.44 207 PHE B C 1
ATOM 4333 O O . PHE B 1 207 ? 13.891 12.68 13.242 1 97.44 207 PHE B O 1
ATOM 4340 N N . ALA B 1 208 ? 13.586 12.906 11.031 1 97 208 ALA B N 1
ATOM 4341 C CA . ALA B 1 208 ? 14.164 11.602 10.711 1 97 208 ALA B CA 1
ATOM 4342 C C . ALA B 1 208 ? 15.602 11.508 11.203 1 97 208 ALA B C 1
ATOM 4344 O O . ALA B 1 208 ? 15.984 10.516 11.828 1 97 208 ALA B O 1
ATOM 4345 N N . ALA B 1 209 ? 16.406 12.57 10.93 1 96.56 209 ALA B N 1
ATOM 4346 C CA . ALA B 1 209 ? 17.797 12.578 11.359 1 96.56 209 ALA B CA 1
ATOM 4347 C C . ALA B 1 209 ? 17.922 12.492 12.875 1 96.56 209 ALA B C 1
ATOM 4349 O O . ALA B 1 209 ? 18.703 11.711 13.406 1 96.56 209 ALA B O 1
ATOM 4350 N N . LYS B 1 210 ? 17.109 13.234 13.578 1 95.56 210 LYS B N 1
ATOM 4351 C CA . LYS B 1 210 ? 17.188 13.281 15.039 1 95.56 210 LYS B CA 1
ATOM 4352 C C . LYS B 1 210 ? 16.609 12.008 15.656 1 95.56 210 LYS B C 1
ATOM 4354 O O . LYS B 1 210 ? 16.906 11.688 16.812 1 95.56 210 LYS B O 1
ATOM 4359 N N . LEU B 1 211 ? 15.773 11.289 14.945 1 95 211 LEU B N 1
ATOM 4360 C CA . LEU B 1 211 ? 15.273 10 15.391 1 95 211 LEU B CA 1
ATOM 4361 C C . LEU B 1 211 ? 16.281 8.891 15.094 1 95 211 LEU B C 1
ATOM 4363 O O . LEU B 1 211 ? 16.047 7.73 15.445 1 95 211 LEU B O 1
ATOM 4367 N N . GLY B 1 212 ? 17.344 9.258 14.359 1 93.69 212 GLY B N 1
ATOM 4368 C CA . GLY B 1 212 ? 18.453 8.344 14.195 1 93.69 212 GLY B CA 1
ATOM 4369 C C . GLY B 1 212 ? 18.453 7.625 12.859 1 93.69 212 GLY B C 1
ATOM 4370 O O . GLY B 1 212 ? 19.203 6.668 12.656 1 93.69 212 GLY B O 1
ATOM 4371 N N . TRP B 1 213 ? 17.641 8.039 11.914 1 95.75 213 TRP B N 1
ATOM 4372 C CA . TRP B 1 213 ? 17.594 7.418 10.594 1 95.75 213 TRP B CA 1
ATOM 4373 C C . TRP B 1 213 ? 18.562 8.117 9.641 1 95.75 213 TRP B C 1
ATOM 4375 O O . TRP B 1 213 ? 18.844 9.305 9.789 1 95.75 213 TRP B O 1
ATOM 4385 N N . ASN B 1 214 ? 19.141 7.324 8.734 1 97.12 214 ASN B N 1
ATOM 4386 C CA . ASN B 1 214 ? 19.781 7.949 7.582 1 97.12 214 ASN B CA 1
ATOM 4387 C C . ASN B 1 214 ? 18.75 8.562 6.629 1 97.12 214 ASN B C 1
ATOM 4389 O O . ASN B 1 214 ? 17.734 7.945 6.332 1 97.12 214 ASN B O 1
ATOM 4393 N N . VAL B 1 215 ? 19.047 9.789 6.254 1 98.38 215 VAL B N 1
ATOM 4394 C CA . VAL B 1 215 ? 18.094 10.516 5.418 1 98.38 215 VAL B CA 1
ATOM 4395 C C . VAL B 1 215 ? 18.688 10.75 4.035 1 98.38 215 VAL B C 1
ATOM 4397 O O . VAL B 1 215 ? 19.797 11.273 3.914 1 98.38 215 VAL B O 1
ATOM 4400 N N . VAL B 1 216 ? 18 10.289 3.018 1 98.81 216 VAL B N 1
ATOM 4401 C CA . VAL B 1 216 ? 18.281 10.719 1.651 1 98.81 216 VAL B CA 1
ATOM 4402 C C . VAL B 1 216 ? 17.359 11.875 1.276 1 98.81 216 VAL B C 1
ATOM 4404 O O . VAL B 1 216 ? 16.188 11.664 0.964 1 98.81 216 VAL B O 1
ATOM 4407 N N . ALA B 1 217 ? 17.891 13.094 1.339 1 98.69 217 ALA B N 1
ATOM 4408 C CA . ALA B 1 217 ? 17.109 14.305 1.085 1 98.69 217 ALA B CA 1
ATOM 4409 C C . ALA B 1 217 ? 17.156 14.688 -0.393 1 98.69 217 ALA B C 1
ATOM 4411 O O . ALA B 1 217 ? 18.188 15.164 -0.888 1 98.69 217 ALA B O 1
ATOM 4412 N N . VAL B 1 218 ? 16.031 14.516 -1.074 1 98.31 218 VAL B N 1
ATOM 4413 C CA . VAL B 1 218 ? 15.977 14.703 -2.52 1 98.31 218 VAL B CA 1
ATOM 4414 C C . VAL B 1 218 ? 15.211 15.984 -2.846 1 98.31 218 VAL B C 1
ATOM 4416 O O . VAL B 1 218 ? 14.094 16.188 -2.367 1 98.31 218 VAL B O 1
ATOM 4419 N N . ASP B 1 219 ? 15.789 16.797 -3.566 1 96.81 219 ASP B N 1
ATOM 4420 C CA . ASP B 1 219 ? 15.125 18 -4.062 1 96.81 219 ASP B CA 1
ATOM 4421 C C . ASP B 1 219 ? 15.758 18.469 -5.367 1 96.81 219 ASP B C 1
ATOM 4423 O O . ASP B 1 219 ? 16.531 17.75 -5.988 1 96.81 219 ASP B O 1
ATOM 4427 N N . THR B 1 220 ? 15.266 19.562 -5.879 1 94 220 THR B N 1
ATOM 4428 C CA . THR B 1 220 ? 15.82 20.188 -7.07 1 94 220 THR B CA 1
ATOM 4429 C C . THR B 1 220 ? 16.703 21.375 -6.691 1 94 220 THR B C 1
ATOM 4431 O O . THR B 1 220 ? 16.75 21.766 -5.523 1 94 220 THR B O 1
ATOM 4434 N N . THR B 1 221 ? 17.406 22.031 -7.574 1 83.5 221 THR B N 1
ATOM 4435 C CA . THR B 1 221 ? 18.406 23.062 -7.367 1 83.5 221 THR B CA 1
ATOM 4436 C C . THR B 1 221 ? 17.797 24.266 -6.641 1 83.5 221 THR B C 1
ATOM 4438 O O . THR B 1 221 ? 18.406 24.797 -5.703 1 83.5 221 THR B O 1
ATOM 4441 N N . PRO B 1 222 ? 16.625 24.688 -6.945 1 80.25 222 PRO B N 1
ATOM 4442 C CA . PRO B 1 222 ? 16.062 25.891 -6.316 1 80.25 222 PRO B CA 1
ATOM 4443 C C . PRO B 1 222 ? 15.891 25.734 -4.805 1 80.25 222 PRO B C 1
ATOM 4445 O O . PRO B 1 222 ? 15.953 26.719 -4.07 1 80.25 222 PRO B O 1
ATOM 4448 N N . ALA B 1 223 ? 15.758 24.578 -4.301 1 80.06 223 ALA B N 1
ATOM 4449 C CA . ALA B 1 223 ? 15.438 24.344 -2.896 1 80.06 223 ALA B CA 1
ATOM 4450 C C . ALA B 1 223 ? 16.672 23.891 -2.121 1 80.06 223 ALA B C 1
ATOM 4452 O O . ALA B 1 223 ? 16.609 23.688 -0.906 1 80.06 223 ALA B O 1
ATOM 4453 N N . MET B 1 224 ? 17.828 23.844 -2.732 1 84.75 224 MET B N 1
ATOM 4454 C CA . MET B 1 224 ? 19.031 23.281 -2.135 1 84.75 224 MET B CA 1
ATOM 4455 C C . MET B 1 224 ? 19.625 24.219 -1.094 1 84.75 224 MET B C 1
ATOM 4457 O O . MET B 1 224 ? 20.234 23.766 -0.12 1 84.75 224 MET B O 1
ATOM 4461 N N . GLY B 1 225 ? 19.375 25.547 -1.279 1 86.62 225 GLY B N 1
ATOM 4462 C CA . GLY B 1 225 ? 19.875 26.484 -0.293 1 86.62 225 GLY B CA 1
ATOM 4463 C C . GLY B 1 225 ? 19.25 26.297 1.08 1 86.62 225 GLY B C 1
ATOM 4464 O O . GLY B 1 225 ? 19.969 26.203 2.08 1 86.62 225 GLY B O 1
ATOM 4465 N N . MET B 1 226 ? 18.016 26.219 1.125 1 88.62 226 MET B N 1
ATOM 4466 C CA . MET B 1 226 ? 17.312 26 2.389 1 88.62 226 MET B CA 1
ATOM 4467 C C . MET B 1 226 ? 17.719 24.656 3.01 1 88.62 226 MET B C 1
ATOM 4469 O O . MET B 1 226 ? 17.891 24.562 4.227 1 88.62 226 MET B O 1
ATOM 4473 N N . LEU B 1 227 ? 17.844 23.672 2.227 1 93.44 227 LEU B N 1
ATOM 4474 C CA . LEU B 1 227 ? 18.219 22.344 2.713 1 93.44 227 LEU B CA 1
ATOM 4475 C C . LEU B 1 227 ? 19.609 22.375 3.365 1 93.44 227 LEU B C 1
ATOM 4477 O O . LEU B 1 227 ? 19.812 21.766 4.422 1 93.44 227 LEU B O 1
ATOM 4481 N N . LYS B 1 228 ? 20.516 23.094 2.742 1 94.94 228 LYS B N 1
ATOM 4482 C CA . LYS B 1 228 ? 21.859 23.234 3.301 1 94.94 228 LYS B CA 1
ATOM 4483 C C . LYS B 1 228 ? 21.812 23.859 4.691 1 94.94 228 LYS B C 1
ATOM 4485 O O . LYS B 1 228 ? 22.453 23.359 5.621 1 94.94 228 LYS B O 1
ATOM 4490 N N . ASP B 1 229 ? 21.047 24.906 4.816 1 95.19 229 ASP B N 1
ATOM 4491 C CA . ASP B 1 229 ? 20.906 25.594 6.102 1 95.19 229 ASP B CA 1
ATOM 4492 C C . ASP B 1 229 ? 20.328 24.656 7.16 1 95.19 229 ASP B C 1
ATOM 4494 O O . ASP B 1 229 ? 20.797 24.641 8.305 1 95.19 229 ASP B O 1
ATOM 4498 N N . VAL B 1 230 ? 19.344 23.906 6.781 1 96.19 230 VAL B N 1
ATOM 4499 C CA . VAL B 1 230 ? 18.672 22.969 7.684 1 96.19 230 VAL B CA 1
ATOM 4500 C C . VAL B 1 230 ? 19.672 21.922 8.164 1 96.19 230 VAL B C 1
ATOM 4502 O O . VAL B 1 230 ? 19.75 21.625 9.359 1 96.19 230 VAL B O 1
ATOM 4505 N N . ILE B 1 231 ? 20.453 21.359 7.25 1 97.44 231 ILE B N 1
ATOM 4506 C CA . ILE B 1 231 ? 21.391 20.297 7.566 1 97.44 231 ILE B CA 1
ATOM 4507 C C . ILE B 1 231 ? 22.484 20.828 8.492 1 97.44 231 ILE B C 1
ATOM 4509 O O . ILE B 1 231 ? 22.875 20.172 9.461 1 97.44 231 ILE B O 1
ATOM 4513 N N . GLU B 1 232 ? 22.984 22.016 8.203 1 96.81 232 GLU B N 1
ATOM 4514 C CA . GLU B 1 232 ? 23.984 22.641 9.062 1 96.81 232 GLU B CA 1
ATOM 4515 C C . GLU B 1 232 ? 23.469 22.828 10.484 1 96.81 232 GLU B C 1
ATOM 4517 O O . GLU B 1 232 ? 24.203 22.625 11.453 1 96.81 232 GLU B O 1
ATOM 4522 N N . GLY B 1 233 ? 22.234 23.141 10.609 1 96.81 233 GLY B N 1
ATOM 4523 C CA . GLY B 1 233 ? 21.609 23.359 11.906 1 96.81 233 GLY B CA 1
ATOM 4524 C C . GLY B 1 233 ? 21.438 22.094 12.719 1 96.81 233 GLY B C 1
ATOM 4525 O O . GLY B 1 233 ? 21.203 22.141 13.93 1 96.81 233 GLY B O 1
ATOM 4526 N N . LEU B 1 234 ? 21.578 20.953 12.102 1 97.19 234 LEU B N 1
ATOM 4527 C CA . LEU B 1 234 ? 21.359 19.672 12.758 1 97.19 234 LEU B CA 1
ATOM 4528 C C . LEU B 1 234 ? 22.594 19.25 13.547 1 97.19 234 LEU B C 1
ATOM 4530 O O . LEU B 1 234 ? 22.547 18.312 14.344 1 97.19 234 LEU B O 1
ATOM 4534 N N . GLY B 1 235 ? 23.75 19.938 13.344 1 96.25 235 GLY B N 1
ATOM 4535 C CA . GLY B 1 235 ? 24.969 19.516 14 1 96.25 235 GLY B CA 1
ATOM 4536 C C . GLY B 1 235 ? 25.406 18.109 13.633 1 96.25 235 GLY B C 1
ATOM 4537 O O . GLY B 1 235 ? 25.5 17.781 12.445 1 96.25 235 GLY B O 1
ATOM 4538 N N . GLU B 1 236 ? 25.609 17.281 14.672 1 95.56 236 GLU B N 1
ATOM 4539 C CA . GLU B 1 236 ? 26.094 15.922 14.445 1 95.56 236 GLU B CA 1
ATOM 4540 C C . GLU B 1 236 ? 25.062 15.086 13.688 1 95.56 236 GLU B C 1
ATOM 4542 O O . GLU B 1 236 ? 25.438 14.219 12.891 1 95.56 236 GLU B O 1
ATOM 4547 N N . ASP B 1 237 ? 23.781 15.398 13.922 1 95.12 237 ASP B N 1
ATOM 4548 C CA . ASP B 1 237 ? 22.734 14.648 13.242 1 95.12 237 ASP B CA 1
ATOM 4549 C C . ASP B 1 237 ? 22.75 14.914 11.734 1 95.12 237 ASP B C 1
ATOM 4551 O O . ASP B 1 237 ? 22.188 14.141 10.961 1 95.12 237 ASP B O 1
ATOM 4555 N N . GLY B 1 238 ? 23.344 15.992 11.352 1 97.12 238 GLY B N 1
ATOM 4556 C CA . GLY B 1 238 ? 23.453 16.328 9.938 1 97.12 238 GLY B CA 1
ATOM 4557 C C . GLY B 1 238 ? 24.266 15.32 9.148 1 97.12 238 GLY B C 1
ATOM 4558 O O . GLY B 1 238 ? 24.109 15.203 7.93 1 97.12 238 GLY B O 1
ATOM 4559 N N . LYS B 1 239 ? 25.125 14.609 9.836 1 96.44 239 LYS B N 1
ATOM 4560 C CA . LYS B 1 239 ? 25.969 13.609 9.18 1 96.44 239 LYS B CA 1
ATOM 4561 C C . LYS B 1 239 ? 25.125 12.461 8.625 1 96.44 239 LYS B C 1
ATOM 4563 O O . LYS B 1 239 ? 25.594 11.703 7.77 1 96.44 239 LYS B O 1
ATOM 4568 N N . ARG B 1 240 ? 23.906 12.383 9.109 1 96.56 240 ARG B N 1
ATOM 4569 C CA . ARG B 1 240 ? 23.016 11.305 8.672 1 96.56 240 ARG B CA 1
ATOM 4570 C C . ARG B 1 240 ? 22.281 11.688 7.391 1 96.56 240 ARG B C 1
ATOM 4572 O O . ARG B 1 240 ? 21.547 10.875 6.824 1 96.56 240 ARG B O 1
ATOM 4579 N N . VAL B 1 241 ? 22.469 12.875 6.918 1 98.25 241 VAL B N 1
ATOM 4580 C CA . VAL B 1 241 ? 21.688 13.383 5.785 1 98.25 241 VAL B CA 1
ATOM 4581 C C . VAL B 1 241 ? 22.562 13.391 4.531 1 98.25 241 VAL B C 1
ATOM 4583 O O . VAL B 1 241 ? 23.641 13.977 4.527 1 98.25 241 VAL B O 1
ATOM 4586 N N . THR B 1 242 ? 22.109 12.695 3.539 1 98.19 242 THR B N 1
ATOM 4587 C CA . THR B 1 242 ? 22.703 12.75 2.211 1 98.19 242 THR B CA 1
ATOM 4588 C C . THR B 1 242 ? 21.797 13.477 1.229 1 98.19 242 THR B C 1
ATOM 4590 O O . THR B 1 242 ? 20.625 13.117 1.085 1 98.19 242 THR B O 1
ATOM 4593 N N . VAL B 1 243 ? 22.344 14.461 0.553 1 97.88 243 VAL B N 1
ATOM 4594 C CA . VAL B 1 243 ? 21.531 15.273 -0.345 1 97.88 243 VAL B CA 1
ATOM 4595 C C . VAL B 1 243 ? 21.625 14.734 -1.769 1 97.88 243 VAL B C 1
ATOM 4597 O O . VAL B 1 243 ? 22.703 14.281 -2.193 1 97.88 243 VAL B O 1
ATOM 4600 N N . VAL B 1 244 ? 20.547 14.766 -2.465 1 98.12 244 VAL B N 1
ATOM 4601 C CA . VAL B 1 244 ? 20.484 14.375 -3.871 1 98.12 244 VAL B CA 1
ATOM 4602 C C . VAL B 1 244 ? 19.766 15.461 -4.672 1 98.12 244 VAL B C 1
ATOM 4604 O O . VAL B 1 244 ? 18.625 15.828 -4.352 1 98.12 244 VAL B O 1
ATOM 4607 N N . ASP B 1 245 ? 20.406 16 -5.676 1 97.19 245 ASP B N 1
ATOM 4608 C CA . ASP B 1 245 ? 19.766 16.875 -6.645 1 97.19 245 ASP B CA 1
ATOM 4609 C C . ASP B 1 245 ? 19.156 16.078 -7.801 1 97.19 245 ASP B C 1
ATOM 4611 O O . ASP B 1 245 ? 19.891 15.594 -8.664 1 97.19 245 ASP B O 1
ATOM 4615 N N . ALA B 1 246 ? 17.875 16.031 -7.852 1 95.81 246 ALA B N 1
ATOM 4616 C CA . ALA B 1 246 ? 17.172 15.148 -8.773 1 95.81 246 ALA B CA 1
ATOM 4617 C C . ALA B 1 246 ? 17.312 15.633 -10.211 1 95.81 246 ALA B C 1
ATOM 4619 O O . ALA B 1 246 ? 16.984 14.898 -11.156 1 95.81 246 ALA B O 1
ATOM 4620 N N . LEU B 1 247 ? 17.766 16.859 -10.414 1 95.44 247 LEU B N 1
ATOM 4621 C CA . LEU B 1 247 ? 18 17.375 -11.766 1 95.44 247 LEU B CA 1
ATOM 4622 C C . LEU B 1 247 ? 19.391 17.016 -12.25 1 95.44 247 LEU B C 1
ATOM 4624 O O . LEU B 1 247 ? 19.672 17.078 -13.453 1 95.44 247 LEU B O 1
ATOM 4628 N N . LYS B 1 248 ? 20.266 16.609 -11.367 1 95.94 248 LYS B N 1
ATOM 4629 C CA . LYS B 1 248 ? 21.656 16.375 -11.727 1 95.94 248 LYS B CA 1
ATOM 4630 C C . LYS B 1 248 ? 22.031 14.898 -11.578 1 95.94 248 LYS B C 1
ATOM 4632 O O . LYS B 1 248 ? 23.062 14.461 -12.102 1 95.94 248 LYS B O 1
ATOM 4637 N N . GLU B 1 249 ? 21.312 14.234 -10.867 1 95.94 249 GLU B N 1
ATOM 4638 C CA . GLU B 1 249 ? 21.625 12.844 -10.555 1 95.94 249 GLU B CA 1
ATOM 4639 C C . GLU B 1 249 ? 20.391 11.945 -10.742 1 95.94 249 GLU B C 1
ATOM 4641 O O . GLU B 1 249 ? 19.328 12.227 -10.195 1 95.94 249 GLU B O 1
ATOM 4646 N N . SER B 1 250 ? 20.578 10.867 -11.609 1 97.44 250 SER B N 1
ATOM 4647 C CA . SER B 1 250 ? 19.484 9.914 -11.766 1 97.44 250 SER B CA 1
ATOM 4648 C C . SER B 1 250 ? 19.281 9.086 -10.5 1 97.44 250 SER B C 1
ATOM 4650 O O . SER B 1 250 ? 20.172 9.031 -9.641 1 97.44 250 SER B O 1
ATOM 4652 N N . VAL B 1 251 ? 18.125 8.492 -10.367 1 97.94 251 VAL B N 1
ATOM 4653 C CA . VAL B 1 251 ? 17.828 7.672 -9.195 1 97.94 251 VAL B CA 1
ATOM 4654 C C . VAL B 1 251 ? 18.828 6.512 -9.109 1 97.94 251 VAL B C 1
ATOM 4656 O O . VAL B 1 251 ? 19.266 6.145 -8.016 1 97.94 251 VAL B O 1
ATOM 4659 N N . ASP B 1 252 ? 19.219 5.867 -10.242 1 96.5 252 ASP B N 1
ATOM 4660 C CA . ASP B 1 252 ? 20.172 4.762 -10.258 1 96.5 252 ASP B CA 1
ATOM 4661 C C . ASP B 1 252 ? 21.562 5.219 -9.805 1 96.5 252 ASP B C 1
ATOM 4663 O O . ASP B 1 252 ? 22.234 4.523 -9.039 1 96.5 252 ASP B O 1
ATOM 4667 N N . ASP B 1 253 ? 21.953 6.375 -10.273 1 97.69 253 ASP B N 1
ATOM 4668 C CA . ASP B 1 253 ? 23.25 6.926 -9.883 1 97.69 253 ASP B CA 1
ATOM 4669 C C . ASP B 1 253 ? 23.281 7.23 -8.383 1 97.69 253 ASP B C 1
ATOM 4671 O O . ASP B 1 253 ? 24.266 6.934 -7.707 1 97.69 253 ASP B O 1
ATOM 4675 N N . ALA B 1 254 ? 22.188 7.867 -7.91 1 98.19 254 ALA B N 1
ATOM 4676 C CA . ALA B 1 254 ? 22.094 8.172 -6.484 1 98.19 254 ALA B CA 1
ATOM 4677 C C . ALA B 1 254 ? 22.172 6.902 -5.645 1 98.19 254 ALA B C 1
ATOM 4679 O O . ALA B 1 254 ? 22.906 6.852 -4.648 1 98.19 254 ALA B O 1
ATOM 4680 N N . LYS B 1 255 ? 21.453 5.871 -6.027 1 97.31 255 LYS B N 1
ATOM 4681 C CA . LYS B 1 255 ? 21.453 4.602 -5.309 1 97.31 255 LYS B CA 1
ATOM 4682 C C . LYS B 1 255 ? 22.859 4.012 -5.246 1 97.31 255 LYS B C 1
ATOM 4684 O O . LYS B 1 255 ? 23.312 3.568 -4.184 1 97.31 255 LYS B O 1
ATOM 4689 N N . LYS B 1 256 ? 23.516 3.998 -6.383 1 97.19 256 LYS B N 1
ATOM 4690 C CA . LYS B 1 256 ? 24.859 3.451 -6.453 1 97.19 256 LYS B CA 1
ATOM 4691 C C . LYS B 1 256 ? 25.812 4.234 -5.555 1 97.19 256 LYS B C 1
ATOM 4693 O O . LYS B 1 256 ? 26.625 3.643 -4.832 1 97.19 256 LYS B O 1
ATOM 4698 N N . ARG B 1 257 ? 25.734 5.547 -5.609 1 97.94 257 ARG B N 1
ATOM 4699 C CA . ARG B 1 257 ? 26.594 6.406 -4.816 1 97.94 257 ARG B CA 1
ATOM 4700 C C . ARG B 1 257 ? 26.359 6.203 -3.326 1 97.94 257 ARG B C 1
ATOM 4702 O O . ARG B 1 257 ? 27.312 6.133 -2.543 1 97.94 257 ARG B O 1
ATOM 4709 N N . ILE B 1 258 ? 25.156 6.078 -2.908 1 98.31 258 ILE B N 1
ATOM 4710 C CA . ILE B 1 258 ? 24.797 6.109 -1.496 1 98.31 258 ILE B CA 1
ATOM 4711 C C . ILE B 1 258 ? 24.891 4.707 -0.906 1 98.31 258 ILE B C 1
ATOM 4713 O O . ILE B 1 258 ? 25.328 4.531 0.235 1 98.31 258 ILE B O 1
ATOM 4717 N N . PHE B 1 259 ? 24.531 3.705 -1.722 1 97.81 259 PHE B N 1
ATOM 4718 C CA . PHE B 1 259 ? 24.375 2.371 -1.148 1 97.81 259 PHE B CA 1
ATOM 4719 C C . PHE B 1 259 ? 25.391 1.406 -1.759 1 97.81 259 PHE B C 1
ATOM 4721 O O . PHE B 1 259 ? 25.453 0.236 -1.377 1 97.81 259 PHE B O 1
ATOM 4728 N N . GLY B 1 260 ? 26.172 1.861 -2.674 1 97.06 260 GLY B N 1
ATOM 4729 C CA . GLY B 1 260 ? 27.172 1.024 -3.312 1 97.06 260 GLY B CA 1
ATOM 4730 C C . GLY B 1 260 ? 26.625 0.246 -4.5 1 97.06 260 GLY B C 1
ATOM 4731 O O . GLY B 1 260 ? 25.422 0.189 -4.711 1 97.06 260 GLY B O 1
ATOM 4732 N N . GLU B 1 261 ? 27.5 -0.344 -5.211 1 95.31 261 GLU B N 1
ATOM 4733 C CA . GLU B 1 261 ? 27.141 -1.174 -6.355 1 95.31 261 GLU B CA 1
ATOM 4734 C C . GLU B 1 261 ? 26.562 -2.512 -5.906 1 95.31 261 GLU B C 1
ATOM 4736 O O . GLU B 1 261 ? 27.109 -3.162 -5.012 1 95.31 261 GLU B O 1
ATOM 4741 N N . ALA B 1 262 ? 25.5 -2.867 -6.48 1 92.56 262 ALA B N 1
ATOM 4742 C CA . ALA B 1 262 ? 24.875 -4.145 -6.148 1 92.56 262 ALA B CA 1
ATOM 4743 C C . ALA B 1 262 ? 25.562 -5.297 -6.875 1 92.56 262 ALA B C 1
ATOM 4745 O O . ALA B 1 262 ? 26.031 -5.137 -8.008 1 92.56 262 ALA B O 1
ATOM 4746 N N . GLU B 1 263 ? 25.641 -6.434 -6.199 1 93.69 263 GLU B N 1
ATOM 4747 C CA . GLU B 1 263 ? 26.016 -7.641 -6.93 1 93.69 263 GLU B CA 1
ATOM 4748 C C . GLU B 1 263 ? 24.953 -8 -7.977 1 93.69 263 GLU B C 1
ATOM 4750 O O . GLU B 1 263 ? 23.781 -7.691 -7.809 1 93.69 263 GLU B O 1
ATOM 4755 N N . LYS B 1 264 ? 25.469 -8.672 -9.008 1 92.25 264 LYS B N 1
ATOM 4756 C CA . LYS B 1 264 ? 24.547 -9.086 -10.062 1 92.25 264 LYS B CA 1
ATOM 4757 C C . LYS B 1 264 ? 23.391 -9.914 -9.5 1 92.25 264 LYS B C 1
ATOM 4759 O O . LYS B 1 264 ? 23.625 -10.875 -8.758 1 92.25 264 LYS B O 1
ATOM 4764 N N . GLY B 1 265 ? 22.203 -9.492 -9.766 1 92.75 265 GLY B N 1
ATOM 4765 C CA . GLY B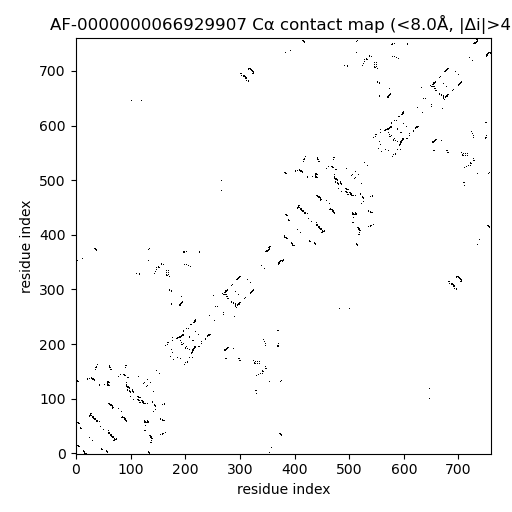 1 265 ? 21.031 -10.211 -9.312 1 92.75 265 GLY B CA 1
ATOM 4766 C C . GLY B 1 265 ? 20.547 -9.766 -7.945 1 92.75 265 GLY B C 1
ATOM 4767 O O . GLY B 1 265 ? 19.5 -10.227 -7.469 1 92.75 265 GLY B O 1
ATOM 4768 N N . LEU B 1 266 ? 21.281 -8.914 -7.293 1 95.81 266 LEU B N 1
ATOM 4769 C CA . LEU B 1 266 ? 20.891 -8.492 -5.953 1 95.81 266 LEU B CA 1
ATOM 4770 C C . LEU B 1 266 ? 20.641 -6.992 -5.906 1 95.81 266 LEU B C 1
ATOM 4772 O O . LEU B 1 266 ? 20.875 -6.352 -4.879 1 95.81 266 LEU B O 1
ATOM 4776 N N . GLU B 1 267 ? 20.234 -6.418 -7.055 1 94.38 267 GLU B N 1
ATOM 4777 C CA . GLU B 1 267 ? 19.984 -4.984 -7.152 1 94.38 267 GLU B CA 1
ATOM 4778 C C . GLU B 1 267 ? 18.875 -4.551 -6.203 1 94.38 267 GLU B C 1
ATOM 4780 O O . GLU B 1 267 ? 18.891 -3.426 -5.695 1 94.38 267 GLU B O 1
ATOM 4785 N N . GLY B 1 268 ? 17.953 -5.461 -5.945 1 95.69 268 GLY B N 1
ATOM 4786 C CA . GLY B 1 268 ? 16.812 -5.156 -5.117 1 95.69 268 GLY B CA 1
ATOM 4787 C C . GLY B 1 268 ? 17.141 -5.02 -3.645 1 95.69 268 GLY B C 1
ATOM 4788 O O . GLY B 1 268 ? 16.312 -4.594 -2.846 1 95.69 268 GLY B O 1
ATOM 4789 N N . GLU B 1 269 ? 18.406 -5.387 -3.287 1 96.88 269 GLU B N 1
ATOM 4790 C CA . GLU B 1 269 ? 18.797 -5.316 -1.884 1 96.88 269 GLU B CA 1
ATOM 4791 C C . GLU B 1 269 ? 19.391 -3.949 -1.542 1 96.88 269 GLU B C 1
ATOM 4793 O O . GLU B 1 269 ? 19.672 -3.664 -0.378 1 96.88 269 GLU B O 1
ATOM 4798 N N . LYS B 1 270 ? 19.594 -3.119 -2.576 1 97.38 270 LYS B N 1
ATOM 4799 C CA . LYS B 1 270 ? 20.188 -1.795 -2.377 1 97.38 270 LYS B CA 1
ATOM 4800 C C . LYS B 1 270 ? 19.125 -0.704 -2.516 1 97.38 270 LYS B C 1
ATOM 4802 O O . LYS B 1 270 ? 18.312 -0.733 -3.443 1 97.38 270 LYS B O 1
ATOM 4807 N N . GLY B 1 271 ? 19.156 0.248 -1.562 1 98.31 271 GLY B N 1
ATOM 4808 C CA . GLY B 1 271 ? 18.234 1.376 -1.596 1 98.31 271 GLY B CA 1
ATOM 4809 C C . GLY B 1 271 ? 17.672 1.72 -0.234 1 98.31 271 GLY B C 1
ATOM 4810 O O . GLY B 1 271 ? 18.078 1.147 0.779 1 98.31 271 GLY B O 1
ATOM 4811 N N . CYS B 1 272 ? 16.734 2.643 -0.249 1 98.62 272 CYS B N 1
ATOM 4812 C CA . CYS B 1 272 ? 16.094 3.1 0.979 1 98.62 272 CYS B CA 1
ATOM 4813 C C . CYS B 1 272 ? 15.031 2.105 1.445 1 98.62 272 CYS B C 1
ATOM 4815 O O . CYS B 1 272 ? 14.438 1.398 0.63 1 98.62 272 CYS B O 1
ATOM 4817 N N . ASP B 1 273 ? 14.82 2.078 2.76 1 98.19 273 ASP B N 1
ATOM 4818 C CA . ASP B 1 273 ? 13.758 1.274 3.344 1 98.19 273 ASP B CA 1
ATOM 4819 C C . ASP B 1 273 ? 12.383 1.869 3.025 1 98.19 273 ASP B C 1
ATOM 4821 O O . ASP B 1 273 ? 11.406 1.137 2.875 1 98.19 273 ASP B O 1
ATOM 4825 N N . SER B 1 274 ? 12.352 3.168 2.943 1 98.75 274 SER B N 1
ATOM 4826 C CA . SER B 1 274 ? 11.094 3.857 2.689 1 98.75 274 SER B CA 1
ATOM 4827 C C . SER B 1 274 ? 11.32 5.195 1.995 1 98.75 274 SER B C 1
ATOM 4829 O O . SER B 1 274 ? 12.453 5.688 1.95 1 98.75 274 SER B O 1
ATOM 4831 N N . SER B 1 275 ? 10.289 5.684 1.406 1 98.88 275 SER B N 1
ATOM 4832 C CA . SER B 1 275 ? 10.289 7.008 0.799 1 98.88 275 SER B CA 1
ATOM 4833 C C . SER B 1 275 ? 9.008 7.77 1.124 1 98.88 275 SER B C 1
ATOM 4835 O O . SER B 1 275 ? 7.957 7.16 1.331 1 98.88 275 SER B O 1
ATOM 4837 N N . ILE B 1 276 ? 9.117 9.047 1.273 1 98.88 276 ILE B N 1
ATOM 4838 C CA . ILE B 1 276 ? 7.996 9.961 1.46 1 98.88 276 ILE B CA 1
ATOM 4839 C C . ILE B 1 276 ? 7.926 10.938 0.289 1 98.88 276 ILE B C 1
ATOM 4841 O O . ILE B 1 276 ? 8.859 11.711 0.063 1 98.88 276 ILE B O 1
ATOM 4845 N N . VAL B 1 277 ? 6.816 10.906 -0.432 1 98.62 277 VAL B N 1
ATOM 4846 C CA . VAL B 1 277 ? 6.641 11.75 -1.61 1 98.62 277 VAL B CA 1
ATOM 4847 C C . VAL B 1 277 ? 5.797 12.969 -1.251 1 98.62 277 VAL B C 1
ATOM 4849 O O . VAL B 1 277 ? 4.586 12.852 -1.047 1 98.62 277 VAL B O 1
ATOM 4852 N N . LEU B 1 278 ? 6.406 14.117 -1.263 1 97.38 278 LEU B N 1
ATOM 4853 C CA . LEU B 1 278 ? 5.73 15.344 -0.863 1 97.38 278 LEU B CA 1
ATOM 4854 C C . LEU B 1 278 ? 5.336 16.172 -2.084 1 97.38 278 LEU B C 1
ATOM 4856 O O . LEU B 1 278 ? 4.301 16.844 -2.08 1 97.38 278 LEU B O 1
ATOM 4860 N N . PRO B 1 279 ? 6.121 16.203 -3.205 1 95.5 279 PRO B N 1
ATOM 4861 C CA . PRO B 1 279 ? 5.695 16.953 -4.383 1 95.5 279 PRO B CA 1
ATOM 4862 C C . PRO B 1 279 ? 4.582 16.25 -5.16 1 95.5 279 PRO B C 1
ATOM 4864 O O . PRO B 1 279 ? 4.383 15.047 -5.012 1 95.5 279 PRO B O 1
ATOM 4867 N N . GLU B 1 280 ? 3.979 16.953 -6.027 1 94.62 280 GLU B N 1
ATOM 4868 C CA . GLU B 1 280 ? 2.869 16.422 -6.816 1 94.62 280 GLU B CA 1
ATOM 4869 C C . GLU B 1 280 ? 3.359 15.859 -8.148 1 94.62 280 GLU B C 1
ATOM 4871 O O . GLU B 1 280 ? 2.629 15.141 -8.836 1 94.62 280 GLU B O 1
ATOM 4876 N N . SER B 1 281 ? 4.555 16.125 -8.523 1 95.31 281 SER B N 1
ATOM 4877 C CA . SER B 1 281 ? 5.012 15.773 -9.867 1 95.31 281 SER B CA 1
ATOM 4878 C C . SER B 1 281 ? 5.172 14.266 -10.023 1 95.31 281 SER B C 1
ATOM 4880 O O . SER B 1 281 ? 5.582 13.586 -9.078 1 95.31 281 SER B O 1
ATOM 4882 N N . GLN B 1 282 ? 4.941 13.734 -11.258 1 96.5 282 GLN B N 1
ATOM 4883 C CA . GLN B 1 282 ? 5.164 12.328 -11.586 1 96.5 282 GLN B CA 1
ATOM 4884 C C . GLN B 1 282 ? 6.633 11.945 -11.414 1 96.5 282 GLN B C 1
ATOM 4886 O O . GLN B 1 282 ? 6.941 10.852 -10.953 1 96.5 282 GLN B O 1
ATOM 4891 N N . ALA B 1 283 ? 7.508 12.859 -11.742 1 96.75 283 ALA B N 1
ATOM 4892 C CA . ALA B 1 283 ? 8.945 12.602 -11.656 1 96.75 283 ALA B CA 1
ATOM 4893 C C . ALA B 1 283 ? 9.367 12.328 -10.211 1 96.75 283 ALA B C 1
ATOM 4895 O O . ALA B 1 283 ? 10.172 11.438 -9.953 1 96.75 283 ALA B O 1
ATOM 4896 N N . ALA B 1 284 ? 8.828 13.109 -9.289 1 97.12 284 ALA B N 1
ATOM 4897 C CA . ALA B 1 284 ? 9.141 12.898 -7.879 1 97.12 284 ALA B CA 1
ATOM 4898 C C . ALA B 1 284 ? 8.633 11.539 -7.398 1 97.12 284 ALA B C 1
ATOM 4900 O O . ALA B 1 284 ? 9.32 10.836 -6.664 1 97.12 284 ALA B O 1
ATOM 4901 N N . PHE B 1 285 ? 7.438 11.227 -7.84 1 97.69 285 PHE B N 1
ATOM 4902 C CA . PHE B 1 285 ? 6.875 9.93 -7.496 1 97.69 285 PHE B CA 1
ATOM 4903 C C . PHE B 1 285 ? 7.754 8.805 -8.023 1 97.69 285 PHE B C 1
ATOM 4905 O O . PHE B 1 285 ? 8.086 7.871 -7.289 1 97.69 285 PHE B O 1
ATOM 4912 N N . ASP B 1 286 ? 8.133 8.914 -9.297 1 97.5 286 ASP B N 1
ATOM 4913 C CA . ASP B 1 286 ? 8.969 7.895 -9.922 1 97.5 286 ASP B CA 1
ATOM 4914 C C . ASP B 1 286 ? 10.305 7.754 -9.188 1 97.5 286 ASP B C 1
ATOM 4916 O O . ASP B 1 286 ? 10.789 6.637 -8.984 1 97.5 286 ASP B O 1
ATOM 4920 N N . PHE B 1 287 ? 10.898 8.875 -8.828 1 98.31 287 PHE B N 1
ATOM 4921 C CA . PHE B 1 287 ? 12.156 8.852 -8.086 1 98.31 287 PHE B CA 1
ATOM 4922 C C . PHE B 1 287 ? 11.977 8.156 -6.742 1 98.31 287 PHE B C 1
ATOM 4924 O O . PHE B 1 287 ? 12.797 7.324 -6.355 1 98.31 287 PHE B O 1
ATOM 4931 N N . GLY B 1 288 ? 10.875 8.523 -6.02 1 98.56 288 GLY B N 1
ATOM 4932 C CA . GLY B 1 288 ? 10.578 7.91 -4.734 1 98.56 288 GLY B CA 1
ATOM 4933 C C . GLY B 1 288 ? 10.406 6.406 -4.812 1 98.56 288 GLY B C 1
ATOM 4934 O O . GLY B 1 288 ? 10.828 5.68 -3.908 1 98.56 288 GLY B O 1
ATOM 4935 N N . MET B 1 289 ? 9.836 5.93 -5.875 1 98.06 289 MET B N 1
ATOM 4936 C CA . MET B 1 289 ? 9.68 4.496 -6.094 1 98.06 289 MET B CA 1
ATOM 4937 C C . MET B 1 289 ? 11.023 3.848 -6.426 1 98.06 289 MET B C 1
ATOM 4939 O O . MET B 1 289 ? 11.359 2.801 -5.875 1 98.06 289 MET B O 1
ATOM 4943 N N . GLY B 1 290 ? 11.758 4.469 -7.273 1 98.06 290 GLY B N 1
ATOM 4944 C CA . GLY B 1 290 ? 13 3.916 -7.797 1 98.06 290 GLY B CA 1
ATOM 4945 C C . GLY B 1 290 ? 14.078 3.768 -6.742 1 98.06 290 GLY B C 1
ATOM 4946 O O . GLY B 1 290 ? 14.914 2.863 -6.82 1 98.06 290 GLY B O 1
ATOM 4947 N N . ILE B 1 291 ? 14.07 4.645 -5.703 1 98.69 291 ILE B N 1
ATOM 4948 C CA . ILE B 1 291 ? 15.156 4.719 -4.73 1 98.69 291 ILE B CA 1
ATOM 4949 C C . ILE B 1 291 ? 14.984 3.623 -3.68 1 98.69 291 ILE B C 1
ATOM 4951 O O . ILE B 1 291 ? 15.891 3.369 -2.883 1 98.69 291 ILE B O 1
ATOM 4955 N N . LEU B 1 292 ? 13.906 2.916 -3.705 1 98.69 292 LEU B N 1
ATOM 4956 C CA . LEU B 1 292 ? 13.578 1.925 -2.688 1 98.69 292 LEU B CA 1
ATOM 4957 C C . LEU B 1 292 ? 14.25 0.591 -2.988 1 98.69 292 LEU B C 1
ATOM 4959 O O . LEU B 1 292 ? 14.422 0.225 -4.156 1 98.69 292 LEU B O 1
ATOM 4963 N N . LYS B 1 293 ? 14.656 -0.1 -1.979 1 98.19 293 LYS B N 1
ATOM 4964 C CA . LYS B 1 293 ? 14.969 -1.521 -2.115 1 98.19 293 LYS B CA 1
ATOM 4965 C C . LYS B 1 293 ? 13.695 -2.359 -2.137 1 98.19 293 LYS B C 1
ATOM 4967 O O . LYS B 1 293 ? 12.594 -1.841 -1.907 1 98.19 293 LYS B O 1
ATOM 4972 N N . HIS B 1 294 ? 13.781 -3.652 -2.438 1 97.81 294 HIS B N 1
ATOM 4973 C CA . HIS B 1 294 ? 12.617 -4.527 -2.389 1 97.81 294 HIS B CA 1
ATOM 4974 C C . HIS B 1 294 ? 11.984 -4.523 -1.002 1 97.81 294 HIS B C 1
ATOM 4976 O O . HIS B 1 294 ? 12.672 -4.309 -0.001 1 97.81 294 HIS B O 1
ATOM 4982 N N . HIS B 1 295 ? 10.633 -4.695 -0.974 1 97.88 295 HIS B N 1
ATOM 4983 C CA . HIS B 1 295 ? 9.836 -4.789 0.244 1 97.88 295 HIS B CA 1
ATOM 4984 C C . HIS B 1 295 ? 9.773 -3.445 0.966 1 97.88 295 HIS B C 1
ATOM 4986 O O . HIS B 1 295 ? 9.422 -3.387 2.146 1 97.88 295 HIS B O 1
ATOM 4992 N N . GLY B 1 296 ? 10.219 -2.355 0.298 1 98.38 296 GLY B N 1
ATOM 4993 C CA . GLY B 1 296 ? 10.133 -1.032 0.895 1 98.38 296 GLY B CA 1
ATOM 4994 C C . GLY B 1 296 ? 8.711 -0.489 0.938 1 98.38 296 GLY B C 1
ATOM 4995 O O . GLY B 1 296 ? 7.77 -1.165 0.522 1 98.38 296 GLY B O 1
ATOM 4996 N N . THR B 1 297 ? 8.57 0.717 1.507 1 98.75 297 THR B N 1
ATOM 4997 C CA . THR B 1 297 ? 7.289 1.406 1.604 1 98.75 297 THR B CA 1
ATOM 4998 C C . THR B 1 297 ? 7.383 2.809 1.011 1 98.75 297 THR B C 1
ATOM 5000 O O . THR B 1 297 ? 8.305 3.562 1.329 1 98.75 297 THR B O 1
ATOM 5003 N N . CYS B 1 298 ? 6.52 3.096 0.128 1 98.75 298 CYS B N 1
ATOM 5004 C CA . CYS B 1 298 ? 6.367 4.445 -0.398 1 98.75 298 CYS B CA 1
ATOM 5005 C C . CYS B 1 298 ? 5.16 5.141 0.218 1 98.75 298 CYS B C 1
ATOM 5007 O O . CYS B 1 298 ? 4.035 4.648 0.115 1 98.75 298 CYS B O 1
ATOM 5009 N N . VAL B 1 299 ? 5.367 6.285 0.849 1 98.81 299 VAL B N 1
ATOM 5010 C CA . VAL B 1 299 ? 4.312 7.055 1.499 1 98.81 299 VAL B CA 1
ATOM 5011 C C . VAL B 1 299 ? 3.984 8.289 0.662 1 98.81 299 VAL B C 1
ATOM 5013 O O . VAL B 1 299 ? 4.84 9.148 0.45 1 98.81 299 VAL B O 1
ATOM 5016 N N . CYS B 1 300 ? 2.756 8.359 0.251 1 98.19 300 CYS B N 1
ATOM 5017 C CA . CYS B 1 300 ? 2.281 9.516 -0.506 1 98.19 300 CYS B CA 1
ATOM 5018 C C . CYS B 1 300 ? 1.565 10.508 0.403 1 98.19 300 CYS B C 1
ATOM 5020 O O . CYS B 1 300 ? 0.654 10.133 1.143 1 98.19 300 CYS B O 1
ATOM 5022 N N . VAL B 1 301 ? 1.968 11.727 0.282 1 97.5 301 VAL B N 1
ATOM 5023 C CA . VAL B 1 301 ? 1.346 12.766 1.097 1 97.5 301 VAL B CA 1
ATOM 5024 C C . VAL B 1 301 ? 0.581 13.734 0.2 1 97.5 301 VAL B C 1
ATOM 5026 O O . VAL B 1 301 ? -0.458 14.266 0.595 1 97.5 301 VAL B O 1
ATOM 5029 N N . SER B 1 302 ? 1.01 13.945 -1.054 1 93.69 302 SER B N 1
ATOM 5030 C CA . SER B 1 302 ? 0.34 14.836 -2 1 93.69 302 SER B CA 1
ATOM 5031 C C . SER B 1 302 ? -0.743 14.094 -2.779 1 93.69 302 SER B C 1
ATOM 5033 O O . SER B 1 302 ? -0.806 12.867 -2.75 1 93.69 302 SER B O 1
ATOM 5035 N N . PHE B 1 303 ? -1.59 14.852 -3.391 1 90.31 303 PHE B N 1
ATOM 5036 C CA . PHE B 1 303 ? -2.713 14.273 -4.117 1 90.31 303 PHE B CA 1
ATOM 5037 C C . PHE B 1 303 ? -3.049 15.109 -5.348 1 90.31 303 PHE B C 1
ATOM 5039 O O . PHE B 1 303 ? -4.129 15.695 -5.43 1 90.31 303 PHE B O 1
ATOM 5046 N N . PRO B 1 304 ? -2.162 15.047 -6.285 1 90.5 304 PRO B N 1
ATOM 5047 C CA . PRO B 1 304 ? -2.428 15.797 -7.516 1 90.5 304 PRO B CA 1
ATOM 5048 C C . PRO B 1 304 ? -3.744 15.391 -8.18 1 90.5 304 PRO B C 1
ATOM 5050 O O . PRO B 1 304 ? -4.129 14.219 -8.133 1 90.5 304 PRO B O 1
ATOM 5053 N N . LYS B 1 305 ? -4.359 16.328 -8.844 1 83.56 305 LYS B N 1
ATOM 5054 C CA . LYS B 1 305 ? -5.676 16.156 -9.453 1 83.56 305 LYS B CA 1
ATOM 5055 C C . LYS B 1 305 ? -5.664 15.039 -10.492 1 83.56 305 LYS B C 1
ATOM 5057 O O . LYS B 1 305 ? -6.613 14.258 -10.578 1 83.56 305 LYS B O 1
ATOM 5062 N N . ASP B 1 306 ? -4.555 14.938 -11.242 1 87.75 306 ASP B N 1
ATOM 5063 C CA . ASP B 1 306 ? -4.496 13.977 -12.336 1 87.75 306 ASP B CA 1
ATOM 5064 C C . ASP B 1 306 ? -4.016 12.609 -11.844 1 87.75 306 ASP B C 1
ATOM 5066 O O . ASP B 1 306 ? -3.953 11.656 -12.617 1 87.75 306 ASP B O 1
ATOM 5070 N N . GLY B 1 307 ? -3.689 12.57 -10.641 1 91.75 307 GLY B N 1
ATOM 5071 C CA . GLY B 1 307 ? -3.189 11.328 -10.07 1 91.75 307 GLY B CA 1
ATOM 5072 C C . GLY B 1 307 ? -1.774 10.992 -10.5 1 91.75 307 GLY B C 1
ATOM 5073 O O . GLY B 1 307 ? -1.074 11.852 -11.055 1 91.75 307 GLY B O 1
ATOM 5074 N N . TRP B 1 308 ? -1.242 9.852 -10.055 1 94.69 308 TRP B N 1
ATOM 5075 C CA . TRP B 1 308 ? 0.052 9.32 -10.461 1 94.69 308 TRP B CA 1
ATOM 5076 C C . TRP B 1 308 ? -0.116 8.008 -11.227 1 94.69 308 TRP B C 1
ATOM 5078 O O . TRP B 1 308 ? -1.095 7.285 -11.023 1 94.69 308 TRP B O 1
ATOM 5088 N N . ARG B 1 309 ? 0.749 7.801 -12.109 1 94.75 309 ARG B N 1
ATOM 5089 C CA . ARG B 1 309 ? 0.909 6.484 -12.719 1 94.75 309 ARG B CA 1
ATOM 5090 C C . ARG B 1 309 ? 1.981 5.672 -12 1 94.75 309 ARG B C 1
ATOM 5092 O O . ARG B 1 309 ? 3.059 6.188 -11.695 1 94.75 309 ARG B O 1
ATOM 5099 N N . PHE B 1 310 ? 1.627 4.48 -11.633 1 92.94 310 PHE B N 1
ATOM 5100 C CA . PHE B 1 310 ? 2.65 3.619 -11.055 1 92.94 310 PHE B CA 1
ATOM 5101 C C . PHE B 1 310 ? 2.834 2.359 -11.891 1 92.94 310 PHE B C 1
ATOM 5103 O O . PHE B 1 310 ? 1.926 1.952 -12.617 1 92.94 310 PHE B O 1
ATOM 5110 N N . LYS B 1 311 ? 3.971 1.831 -11.844 1 91.69 311 LYS B N 1
ATOM 5111 C CA . LYS B 1 311 ? 4.254 0.536 -12.453 1 91.69 311 LYS B CA 1
ATOM 5112 C C . LYS B 1 311 ? 3.869 -0.609 -11.523 1 91.69 311 LYS B C 1
ATOM 5114 O O . LYS B 1 311 ? 4.512 -0.82 -10.492 1 91.69 311 LYS B O 1
ATOM 5119 N N . PRO B 1 312 ? 2.887 -1.372 -11.914 1 88.19 312 PRO B N 1
ATOM 5120 C CA . PRO B 1 312 ? 2.453 -2.455 -11.031 1 88.19 312 PRO B CA 1
ATOM 5121 C C . PRO B 1 312 ? 3.576 -3.436 -10.703 1 88.19 312 PRO B C 1
ATOM 5123 O O . PRO B 1 312 ? 3.535 -4.105 -9.672 1 88.19 312 PRO B O 1
ATOM 5126 N N . GLY B 1 313 ? 4.598 -3.479 -11.617 1 91.5 313 GLY B N 1
ATOM 5127 C CA . GLY B 1 313 ? 5.766 -4.297 -11.32 1 91.5 313 GLY B CA 1
ATOM 5128 C C . GLY B 1 313 ? 6.473 -3.895 -10.039 1 91.5 313 GLY B C 1
ATOM 5129 O O . GLY B 1 313 ? 7.086 -4.73 -9.375 1 91.5 313 GLY B O 1
ATOM 5130 N N . ASP B 1 314 ? 6.367 -2.57 -9.648 1 95.44 314 ASP B N 1
ATOM 5131 C CA . ASP B 1 314 ? 6.969 -2.107 -8.406 1 95.44 314 ASP B CA 1
ATOM 5132 C C . ASP B 1 314 ? 6.312 -2.777 -7.199 1 95.44 314 ASP B C 1
ATOM 5134 O O . ASP B 1 314 ? 6.984 -3.082 -6.211 1 95.44 314 ASP B O 1
ATOM 5138 N N . LEU B 1 315 ? 5.035 -3.012 -7.305 1 97.19 315 LEU B N 1
ATOM 5139 C CA . LEU B 1 315 ? 4.316 -3.662 -6.215 1 97.19 315 LEU B CA 1
ATOM 5140 C C . LEU B 1 315 ? 4.449 -5.18 -6.301 1 97.19 315 LEU B C 1
ATOM 5142 O O . LEU B 1 315 ? 4.785 -5.836 -5.312 1 97.19 315 LEU B O 1
ATOM 5146 N N . VAL B 1 316 ? 4.254 -5.734 -7.477 1 96.56 316 VAL B N 1
ATOM 5147 C CA . VAL B 1 316 ? 4.121 -7.176 -7.656 1 96.56 316 VAL B CA 1
ATOM 5148 C C . VAL B 1 316 ? 5.5 -7.832 -7.578 1 96.56 316 VAL B C 1
ATOM 5150 O O . VAL B 1 316 ? 5.676 -8.828 -6.867 1 96.56 316 VAL B O 1
ATOM 5153 N N . PHE B 1 317 ? 6.523 -7.285 -8.242 1 95.12 317 PHE B N 1
ATOM 5154 C CA . PHE B 1 317 ? 7.824 -7.938 -8.32 1 95.12 317 PHE B CA 1
ATOM 5155 C C . PHE B 1 317 ? 8.734 -7.465 -7.199 1 95.12 317 PHE B C 1
ATOM 5157 O O . PHE B 1 317 ? 9.508 -8.25 -6.648 1 95.12 317 PHE B O 1
ATOM 5164 N N . ARG B 1 318 ? 8.578 -6.16 -6.82 1 97 318 ARG B N 1
ATOM 5165 C CA . ARG B 1 318 ? 9.484 -5.59 -5.828 1 97 318 ARG B CA 1
ATOM 5166 C C . ARG B 1 318 ? 8.852 -5.582 -4.445 1 97 318 ARG B C 1
ATOM 5168 O O . ARG B 1 318 ? 9.523 -5.309 -3.447 1 97 318 ARG B O 1
ATOM 5175 N N . HIS B 1 319 ? 7.543 -5.863 -4.406 1 97.56 319 HIS B N 1
ATOM 5176 C CA . HIS B 1 319 ? 6.812 -5.965 -3.148 1 97.56 319 HIS B CA 1
ATOM 5177 C C . HIS B 1 319 ? 6.824 -4.641 -2.395 1 97.56 319 HIS B C 1
ATOM 5179 O O . HIS B 1 319 ? 6.914 -4.621 -1.164 1 97.56 319 HIS B O 1
ATOM 5185 N N . ILE B 1 320 ? 6.852 -3.551 -3.182 1 98.25 320 ILE B N 1
ATOM 5186 C CA . ILE B 1 320 ? 6.746 -2.236 -2.557 1 98.25 320 ILE B CA 1
ATOM 5187 C C . ILE B 1 320 ? 5.301 -1.986 -2.129 1 98.25 320 ILE B C 1
ATOM 5189 O O . ILE B 1 320 ? 4.363 -2.297 -2.869 1 98.25 320 ILE B O 1
ATOM 5193 N N . LYS B 1 321 ? 5.109 -1.491 -0.888 1 98.19 321 LYS B N 1
ATOM 5194 C CA . LYS B 1 321 ? 3.803 -1.07 -0.395 1 98.19 321 LYS B CA 1
ATOM 5195 C C . LYS B 1 321 ? 3.576 0.419 -0.639 1 98.19 321 LYS B C 1
ATOM 5197 O O . LYS B 1 321 ? 4.477 1.232 -0.427 1 98.19 321 LYS B O 1
ATOM 5202 N N . LEU B 1 322 ? 2.422 0.73 -1.126 1 98.25 322 LEU B N 1
ATOM 5203 C CA . LEU B 1 322 ? 2.031 2.121 -1.322 1 98.25 322 LEU B CA 1
ATOM 5204 C C . LEU B 1 322 ? 0.934 2.521 -0.341 1 98.25 322 LEU B C 1
ATOM 5206 O O . LEU B 1 322 ? -0.126 1.891 -0.297 1 98.25 322 LEU B O 1
ATOM 5210 N N . VAL B 1 323 ? 1.214 3.59 0.484 1 98.38 323 VAL B N 1
ATOM 5211 C CA . VAL B 1 323 ? 0.24 4.078 1.455 1 98.38 323 VAL B CA 1
ATOM 5212 C C . VAL B 1 323 ? 0.148 5.598 1.376 1 98.38 323 VAL B C 1
ATOM 5214 O O . VAL B 1 323 ? 0.977 6.246 0.731 1 98.38 323 VAL B O 1
ATOM 5217 N N . GLY B 1 324 ? -0.86 6.141 1.938 1 98.12 324 GLY B N 1
ATOM 5218 C CA . GLY B 1 324 ? -1.045 7.582 1.984 1 98.12 324 GLY B CA 1
ATOM 5219 C C . GLY B 1 324 ? -1.209 8.117 3.395 1 98.12 324 GLY B C 1
ATOM 5220 O O . GLY B 1 324 ? -1.61 7.387 4.301 1 98.12 324 GLY B O 1
ATOM 5221 N N . VAL B 1 325 ? -0.882 9.375 3.535 1 98.06 325 VAL B N 1
ATOM 5222 C CA . VAL B 1 325 ? -1.041 10.047 4.82 1 98.06 325 VAL B CA 1
ATOM 5223 C C . VAL B 1 325 ? -1.729 11.398 4.617 1 98.06 325 VAL B C 1
ATOM 5225 O O . VAL B 1 325 ? -1.311 12.195 3.771 1 98.06 325 VAL B O 1
ATOM 5228 N N . LEU B 1 326 ? -2.746 11.664 5.273 1 95.62 326 LEU B N 1
ATOM 5229 C CA . LEU B 1 326 ? -3.467 12.93 5.203 1 95.62 326 LEU B CA 1
ATOM 5230 C C . LEU B 1 326 ? -2.941 13.914 6.242 1 95.62 326 LEU B C 1
ATOM 5232 O O . LEU B 1 326 ? -2.668 15.078 5.922 1 95.62 326 LEU B O 1
ATOM 5236 N N . THR B 1 327 ? -2.826 13.539 7.473 1 96.81 327 THR B N 1
ATOM 5237 C CA . THR B 1 327 ? -2.33 14.219 8.656 1 96.81 327 THR B CA 1
ATOM 5238 C C . THR B 1 327 ? -1.968 13.219 9.75 1 96.81 327 THR B C 1
ATOM 5240 O O . THR B 1 327 ? -1.479 12.125 9.461 1 96.81 327 THR B O 1
ATOM 5243 N N . GLY B 1 328 ? -2.068 13.617 10.984 1 97.62 328 GLY B N 1
ATOM 5244 C CA . GLY B 1 328 ? -1.744 12.695 12.062 1 97.62 328 GLY B CA 1
ATOM 5245 C C . GLY B 1 328 ? -2.758 12.711 13.188 1 97.62 328 GLY B C 1
ATOM 5246 O O . GLY B 1 328 ? -3.57 13.633 13.289 1 97.62 328 GLY B O 1
ATOM 5247 N N . ARG B 1 329 ? -2.76 11.695 13.93 1 97.5 329 ARG B N 1
ATOM 5248 C CA . ARG B 1 329 ? -3.617 11.562 15.109 1 97.5 329 ARG B CA 1
ATOM 5249 C C . ARG B 1 329 ? -3.148 12.484 16.234 1 97.5 329 ARG B C 1
ATOM 5251 O O . ARG B 1 329 ? -2.035 13.008 16.188 1 97.5 329 ARG B O 1
ATOM 5258 N N . ASN B 1 330 ? -3.998 12.703 17.203 1 97.38 330 ASN B N 1
ATOM 5259 C CA . ASN B 1 330 ? -3.67 13.602 18.297 1 97.38 330 ASN B CA 1
ATOM 5260 C C . ASN B 1 330 ? -2.494 13.078 19.125 1 97.38 330 ASN B C 1
ATOM 5262 O O . ASN B 1 330 ? -1.663 13.859 19.594 1 97.38 330 ASN B O 1
ATOM 5266 N N . ARG B 1 331 ? -2.49 11.734 19.312 1 96.31 331 ARG B N 1
ATOM 5267 C CA . ARG B 1 331 ? -1.352 11.18 20.047 1 96.31 331 ARG B CA 1
ATOM 5268 C C . ARG B 1 331 ? -0.047 11.453 19.297 1 96.31 331 ARG B C 1
ATOM 5270 O O . ARG B 1 331 ? 0.987 11.703 19.922 1 96.31 331 ARG B O 1
ATOM 5277 N N . GLN B 1 332 ? -0.073 11.398 17.984 1 97.62 332 GLN B N 1
ATOM 5278 C CA . GLN B 1 332 ? 1.096 11.719 17.172 1 97.62 332 GLN B CA 1
ATOM 5279 C C . GLN B 1 332 ? 1.43 13.203 17.25 1 97.62 332 GLN B C 1
ATOM 5281 O O . GLN B 1 332 ? 2.602 13.578 17.328 1 97.62 332 GLN B O 1
ATOM 5286 N N . LEU B 1 333 ? 0.381 14.008 17.234 1 98.31 333 LEU B N 1
ATOM 5287 C CA . LEU B 1 333 ? 0.538 15.453 17.359 1 98.31 333 LEU B CA 1
ATOM 5288 C C . LEU B 1 333 ? 1.263 15.828 18.641 1 98.31 333 LEU B C 1
ATOM 5290 O O . LEU B 1 333 ? 2.236 16.578 18.609 1 98.31 333 LEU B O 1
ATOM 5294 N N . GLN B 1 334 ? 0.815 15.297 19.75 1 98 334 GLN B N 1
ATOM 5295 C CA . GLN B 1 334 ? 1.436 15.602 21.031 1 98 334 GLN B CA 1
ATOM 5296 C C . GLN B 1 334 ? 2.873 15.086 21.094 1 98 334 GLN B C 1
ATOM 5298 O O . GLN B 1 334 ? 3.773 15.805 21.531 1 98 334 GLN B O 1
ATOM 5303 N N . ALA B 1 335 ? 3.068 13.836 20.609 1 97.06 335 ALA B N 1
ATOM 5304 C CA . ALA B 1 335 ? 4.414 13.273 20.578 1 97.06 335 ALA B CA 1
ATOM 5305 C C . ALA B 1 335 ? 5.355 14.125 19.734 1 97.06 335 ALA B C 1
ATOM 5307 O O . ALA B 1 335 ? 6.504 14.359 20.125 1 97.06 335 ALA B O 1
ATOM 5308 N N . MET B 1 336 ? 4.859 14.562 18.656 1 97.88 336 MET B N 1
ATOM 5309 C CA . MET B 1 336 ? 5.648 15.383 17.734 1 97.88 336 MET B CA 1
ATOM 5310 C C . MET B 1 336 ? 6.035 16.703 18.375 1 97.88 336 MET B C 1
ATOM 5312 O O . MET B 1 336 ? 7.191 17.125 18.312 1 97.88 336 MET B O 1
ATOM 5316 N N . VAL B 1 337 ? 5.105 17.391 19.031 1 98.25 337 VAL B N 1
ATOM 5317 C CA . VAL B 1 337 ? 5.379 18.688 19.672 1 98.25 337 VAL B CA 1
ATOM 5318 C C . VAL B 1 337 ? 6.383 18.5 20.812 1 98.25 337 VAL B C 1
ATOM 5320 O O . VAL B 1 337 ? 7.32 19.281 20.953 1 98.25 337 VAL B O 1
ATOM 5323 N N . ASP B 1 338 ? 6.188 17.422 21.609 1 97.56 338 ASP B N 1
ATOM 5324 C CA . ASP B 1 338 ? 7.129 17.109 22.688 1 97.56 338 ASP B CA 1
ATOM 5325 C C . ASP B 1 338 ? 8.531 16.875 22.125 1 97.56 338 ASP B C 1
ATOM 5327 O O . ASP B 1 338 ? 9.516 17.375 22.688 1 97.56 338 ASP B O 1
ATOM 5331 N N . PHE B 1 339 ? 8.609 16.156 21.094 1 96.88 339 PHE B N 1
ATOM 5332 C CA . PHE B 1 339 ? 9.891 15.844 20.484 1 96.88 339 PHE B CA 1
ATOM 5333 C C . PHE B 1 339 ? 10.555 17.094 19.938 1 96.88 339 PHE B C 1
ATOM 5335 O O . PHE B 1 339 ? 11.75 17.312 20.141 1 96.88 339 PHE B O 1
ATOM 5342 N N . ALA B 1 340 ? 9.766 17.859 19.203 1 97.56 340 ALA B N 1
ATOM 5343 C CA . ALA B 1 340 ? 10.305 19.094 18.625 1 97.56 340 ALA B CA 1
ATOM 5344 C C . ALA B 1 340 ? 10.844 20.016 19.703 1 97.56 340 ALA B C 1
ATOM 5346 O O . ALA B 1 340 ? 11.93 20.578 19.562 1 97.56 340 A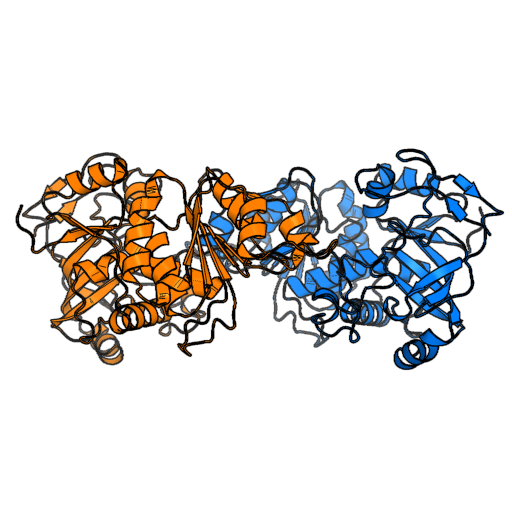LA B O 1
ATOM 5347 N N . ALA B 1 341 ? 10.094 20.141 20.781 1 97.56 341 ALA B N 1
ATOM 5348 C CA . ALA B 1 341 ? 10.516 20.984 21.891 1 97.56 341 ALA B CA 1
ATOM 5349 C C . ALA B 1 341 ? 11.812 20.453 22.516 1 97.56 341 ALA B C 1
ATOM 5351 O O . ALA B 1 341 ? 12.742 21.219 22.766 1 97.56 341 ALA B O 1
ATOM 5352 N N . LYS B 1 342 ? 11.883 19.219 22.719 1 95.62 342 LYS B N 1
ATOM 5353 C CA . LYS B 1 342 ? 13.008 18.578 23.391 1 95.62 342 LYS B CA 1
ATOM 5354 C C . LYS B 1 342 ? 14.258 18.609 22.516 1 95.62 342 LYS B C 1
ATOM 5356 O O . LYS B 1 342 ? 15.375 18.797 23.016 1 95.62 342 LYS B O 1
ATOM 5361 N N . ASN B 1 343 ? 14.094 18.484 21.203 1 95.12 343 ASN B N 1
ATOM 5362 C CA . ASN B 1 343 ? 15.25 18.266 20.328 1 95.12 343 ASN B CA 1
ATOM 5363 C C . ASN B 1 343 ? 15.531 19.484 19.453 1 95.12 343 ASN B C 1
ATOM 5365 O O . ASN B 1 343 ? 16.422 19.438 18.594 1 95.12 343 ASN B O 1
ATOM 5369 N N . GLY B 1 344 ? 14.758 20.5 19.625 1 95.94 344 GLY B N 1
ATOM 5370 C CA . GLY B 1 344 ? 15.023 21.766 18.953 1 95.94 344 GLY B CA 1
ATOM 5371 C C . GLY B 1 344 ? 14.656 21.75 17.484 1 95.94 344 GLY B C 1
ATOM 5372 O O . GLY B 1 344 ? 15.312 22.406 16.656 1 95.94 344 GLY B O 1
ATOM 5373 N N . VAL B 1 345 ? 13.68 20.969 17.062 1 97.25 345 VAL B N 1
ATOM 5374 C CA . VAL B 1 345 ? 13.188 21 15.695 1 97.25 345 VAL B CA 1
ATOM 5375 C C . VAL B 1 345 ? 12.344 22.25 15.477 1 97.25 345 VAL B C 1
ATOM 5377 O O . VAL B 1 345 ? 11.469 22.562 16.281 1 97.25 345 VAL B O 1
ATOM 5380 N N . ARG B 1 346 ? 12.641 22.969 14.398 1 97.19 346 ARG B N 1
ATOM 5381 C CA . ARG B 1 346 ? 11.938 24.203 14.047 1 97.19 346 ARG B CA 1
ATOM 5382 C C . ARG B 1 346 ? 11.75 24.312 12.539 1 97.19 346 ARG B C 1
ATOM 5384 O O . ARG B 1 346 ? 12.641 23.953 11.766 1 97.19 346 ARG B O 1
ATOM 5391 N N . ALA B 1 347 ? 10.625 24.844 12.195 1 97.81 347 ALA B N 1
ATOM 5392 C CA . ALA B 1 347 ? 10.477 25.219 10.797 1 97.81 347 ALA B CA 1
ATOM 5393 C C . ALA B 1 347 ? 11.289 26.484 10.484 1 97.81 347 ALA B C 1
ATOM 5395 O O . ALA B 1 347 ? 11.438 27.359 11.344 1 97.81 347 ALA B O 1
ATOM 5396 N N . LYS B 1 348 ? 11.852 26.484 9.289 1 96.94 348 LYS B N 1
ATOM 5397 C CA . LYS B 1 348 ? 12.281 27.781 8.766 1 96.94 348 LYS B CA 1
ATOM 5398 C C . LYS B 1 348 ? 11.078 28.656 8.43 1 96.94 348 LYS B C 1
ATOM 5400 O O . LYS B 1 348 ? 10.219 28.266 7.641 1 96.94 348 LYS B O 1
ATOM 5405 N N . ILE B 1 349 ? 11.039 29.891 9.094 1 97.69 349 ILE B N 1
ATOM 5406 C CA . ILE B 1 349 ? 9.797 30.641 8.945 1 97.69 349 ILE B CA 1
ATOM 5407 C C . ILE B 1 349 ? 10.102 32.062 8.461 1 97.69 349 ILE B C 1
ATOM 5409 O O . ILE B 1 349 ? 11.227 32.531 8.617 1 97.69 349 ILE B O 1
ATOM 5413 N N . ARG B 1 350 ? 9.172 32.625 7.828 1 97.5 350 ARG B N 1
ATOM 5414 C CA . ARG B 1 350 ? 9.023 34.062 7.598 1 97.5 350 ARG B CA 1
ATOM 5415 C C . ARG B 1 350 ? 7.723 34.562 8.203 1 97.5 350 ARG B C 1
ATOM 5417 O O . ARG B 1 350 ? 6.668 33.938 8.055 1 97.5 350 ARG B O 1
ATOM 5424 N N . THR B 1 351 ? 7.809 35.75 8.906 1 98.5 351 THR B N 1
ATOM 5425 C CA . THR B 1 351 ? 6.645 36.219 9.656 1 98.5 351 THR B CA 1
ATOM 5426 C C . THR B 1 351 ? 6.07 37.469 9.031 1 98.5 351 THR B C 1
ATOM 5428 O O . THR B 1 351 ? 6.785 38.25 8.375 1 98.5 351 THR B O 1
ATOM 5431 N N . TYR B 1 352 ? 4.809 37.625 9.188 1 98.81 352 TYR B N 1
ATOM 5432 C CA . TYR B 1 352 ? 4.016 38.75 8.719 1 98.81 352 TYR B CA 1
ATOM 5433 C C . TYR B 1 352 ? 3.012 39.188 9.781 1 98.81 352 TYR B C 1
ATOM 5435 O O . TYR B 1 352 ? 2.504 38.375 10.539 1 98.81 352 TYR B O 1
ATOM 5443 N N . PRO B 1 353 ? 2.721 40.531 9.867 1 98.69 353 PRO B N 1
ATOM 5444 C CA . PRO B 1 353 ? 1.566 40.875 10.695 1 98.69 353 PRO B CA 1
ATOM 5445 C C . PRO B 1 353 ? 0.237 40.469 10.07 1 98.69 353 PRO B C 1
ATOM 5447 O O . PRO B 1 353 ? 0.166 40.25 8.859 1 98.69 353 PRO B O 1
ATOM 5450 N N . LEU B 1 354 ? -0.816 40.344 10.867 1 98.69 354 LEU B N 1
ATOM 5451 C CA . LEU B 1 354 ? -2.129 39.906 10.391 1 98.69 354 LEU B CA 1
ATOM 5452 C C . LEU B 1 354 ? -2.604 40.812 9.25 1 98.69 354 LEU B C 1
ATOM 5454 O O . LEU B 1 354 ? -3.18 40.344 8.273 1 98.69 354 LEU B O 1
ATOM 5458 N N . GLU B 1 355 ? -2.277 42.062 9.352 1 98.31 355 GLU B N 1
ATOM 5459 C CA . GLU B 1 355 ? -2.709 43.062 8.383 1 98.31 355 GLU B CA 1
ATOM 5460 C C . GLU B 1 355 ? -2.133 42.781 6.996 1 98.31 355 GLU B C 1
ATOM 5462 O O . GLU B 1 355 ? -2.688 43.219 5.988 1 98.31 355 GLU B O 1
ATOM 5467 N N . LYS B 1 356 ? -1.07 42.094 6.961 1 98.44 356 LYS B N 1
ATOM 5468 C CA . LYS B 1 356 ? -0.35 41.875 5.707 1 98.44 356 LYS B CA 1
ATOM 5469 C C . LYS B 1 356 ? -0.482 40.438 5.219 1 98.44 356 LYS B C 1
ATOM 5471 O O . LYS B 1 356 ? 0.426 39.906 4.574 1 98.44 356 LYS B O 1
ATOM 5476 N N . LEU B 1 357 ? -1.586 39.812 5.57 1 98.62 357 LEU B N 1
ATOM 5477 C CA . LEU B 1 357 ? -1.824 38.438 5.137 1 98.62 357 LEU B CA 1
ATOM 5478 C C . LEU B 1 357 ? -1.727 38.312 3.621 1 98.62 357 LEU B C 1
ATOM 5480 O O . LEU B 1 357 ? -1.159 37.344 3.105 1 98.62 357 LEU B O 1
ATOM 5484 N N . ASN B 1 358 ? -2.203 39.25 2.895 1 98.62 358 ASN B N 1
ATOM 5485 C CA . ASN B 1 358 ? -2.182 39.188 1.438 1 98.62 358 ASN B CA 1
ATOM 5486 C C . ASN B 1 358 ? -0.758 39.25 0.892 1 98.62 358 ASN B C 1
ATOM 5488 O O . ASN B 1 358 ? -0.455 38.656 -0.144 1 98.62 358 ASN B O 1
ATOM 5492 N N . GLU B 1 359 ? 0.108 39.969 1.567 1 98.38 359 GLU B N 1
ATOM 5493 C CA . GLU B 1 359 ? 1.52 39.906 1.197 1 98.38 359 GLU B CA 1
ATOM 5494 C C . GLU B 1 359 ? 2.1 38.5 1.403 1 98.38 359 GLU B C 1
ATOM 5496 O O . GLU B 1 359 ? 2.887 38.031 0.584 1 98.38 359 GLU B O 1
ATOM 5501 N N . LEU B 1 360 ? 1.747 37.906 2.508 1 98.5 360 LEU B N 1
ATOM 5502 C CA . LEU B 1 360 ? 2.131 36.5 2.746 1 98.5 360 LEU B CA 1
ATOM 5503 C C . LEU B 1 360 ? 1.673 35.625 1.601 1 98.5 360 LEU B C 1
ATOM 5505 O O . LEU B 1 360 ? 2.443 34.781 1.104 1 98.5 360 LEU B O 1
ATOM 5509 N N . VAL B 1 361 ? 0.448 35.75 1.161 1 98.19 361 VAL B N 1
ATOM 5510 C CA . VAL B 1 361 ? -0.123 34.938 0.097 1 98.19 361 VAL B CA 1
ATOM 5511 C C . VAL B 1 361 ? 0.646 35.156 -1.202 1 98.19 361 VAL B C 1
ATOM 5513 O O . VAL B 1 361 ? 0.938 34.219 -1.934 1 98.19 361 VAL B O 1
ATOM 5516 N N . GLU B 1 362 ? 1 36.406 -1.492 1 97.88 362 GLU B N 1
ATOM 5517 C CA . GLU B 1 362 ? 1.798 36.719 -2.672 1 97.88 362 GLU B CA 1
ATOM 5518 C C . GLU B 1 362 ? 3.156 36.031 -2.623 1 97.88 362 GLU B C 1
ATOM 5520 O O . GLU B 1 362 ? 3.592 35.438 -3.611 1 97.88 362 GLU B O 1
ATOM 5525 N N . ASP B 1 363 ? 3.771 36.125 -1.479 1 97.25 363 ASP B N 1
ATOM 5526 C CA . ASP B 1 363 ? 5.078 35.5 -1.309 1 97.25 363 ASP B CA 1
ATOM 5527 C C . ASP B 1 363 ? 4.984 33.969 -1.477 1 97.25 363 ASP B C 1
ATOM 5529 O O . ASP B 1 363 ? 5.895 33.344 -2.023 1 97.25 363 ASP B O 1
ATOM 5533 N N . TYR B 1 364 ? 3.918 33.438 -0.953 1 96.25 364 TYR B N 1
ATOM 5534 C CA . TYR B 1 364 ? 3.674 32.031 -1.144 1 96.25 364 TYR B CA 1
ATOM 5535 C C . TYR B 1 364 ? 3.654 31.672 -2.625 1 96.25 364 TYR B C 1
ATOM 5537 O O . TYR B 1 364 ? 4.32 30.719 -3.051 1 96.25 364 TYR B O 1
ATOM 5545 N N . HIS B 1 365 ? 2.971 32.406 -3.43 1 95.12 365 HIS B N 1
ATOM 5546 C CA . HIS B 1 365 ? 2.84 32.094 -4.855 1 95.12 365 HIS B CA 1
ATOM 5547 C C . HIS B 1 365 ? 4.152 32.375 -5.59 1 95.12 365 HIS B C 1
ATOM 5549 O O . HIS B 1 365 ? 4.398 31.781 -6.645 1 95.12 365 HIS B O 1
ATOM 5555 N N . ARG B 1 366 ? 4.965 33.25 -4.973 1 93.75 366 ARG B N 1
ATOM 5556 C CA . ARG B 1 366 ? 6.273 33.5 -5.566 1 93.75 366 ARG B CA 1
ATOM 5557 C C . ARG B 1 366 ? 7.266 32.406 -5.227 1 93.75 366 ARG B C 1
ATOM 5559 O O . ARG B 1 366 ? 8.398 32.406 -5.711 1 93.75 366 ARG B O 1
ATOM 5566 N N . GLY B 1 367 ? 6.883 31.516 -4.352 1 89.81 367 GLY B N 1
ATOM 5567 C CA . GLY B 1 367 ? 7.711 30.359 -4.043 1 89.81 367 GLY B CA 1
ATOM 5568 C C . GLY B 1 367 ? 8.719 30.625 -2.938 1 89.81 367 GLY B C 1
ATOM 5569 O O . GLY B 1 367 ? 9.789 30.016 -2.904 1 89.81 367 GLY B O 1
ATOM 5570 N N . VAL B 1 368 ? 8.383 31.625 -2.115 1 88.56 368 VAL B N 1
ATOM 5571 C CA . VAL B 1 368 ? 9.258 31.859 -0.966 1 88.56 368 VAL B CA 1
ATOM 5572 C C . VAL B 1 368 ? 9.336 30.594 -0.108 1 88.56 368 VAL B C 1
ATOM 5574 O O . VAL B 1 368 ? 8.312 29.984 0.195 1 88.56 368 VAL B O 1
ATOM 5577 N N . GLY B 1 369 ? 10.516 30.156 0.224 1 86.75 369 GLY B N 1
ATOM 5578 C CA . GLY B 1 369 ? 10.766 28.906 0.915 1 86.75 369 GLY B CA 1
ATOM 5579 C C . GLY B 1 369 ? 10.383 28.938 2.383 1 86.75 369 GLY B C 1
ATOM 5580 O O . GLY B 1 369 ? 10.148 30.016 2.938 1 86.75 369 GLY B O 1
ATOM 5581 N N . GLY B 1 370 ? 10.305 27.719 3 1 92.94 370 GLY B N 1
ATOM 5582 C CA . GLY B 1 370 ? 9.969 27.594 4.406 1 92.94 370 GLY B CA 1
ATOM 5583 C C . GLY B 1 370 ? 8.477 27.703 4.672 1 92.94 370 GLY B C 1
ATOM 5584 O O . GLY B 1 370 ? 7.664 27.359 3.811 1 92.94 370 GLY B O 1
ATOM 5585 N N . LYS B 1 371 ? 8.141 28.047 5.863 1 97.56 371 LYS B N 1
ATOM 5586 C CA . LYS B 1 371 ? 6.762 28.234 6.293 1 97.56 371 LYS B CA 1
ATOM 5587 C C . LYS B 1 371 ? 6.473 29.719 6.551 1 97.56 371 LYS B C 1
ATOM 5589 O O . LYS B 1 371 ? 7.234 30.391 7.242 1 97.56 371 LYS B O 1
ATOM 5594 N N . LEU B 1 372 ? 5.41 30.188 5.945 1 98.62 372 LEU B N 1
ATOM 5595 C CA . LEU B 1 372 ? 5 31.578 6.137 1 98.62 372 LEU B CA 1
ATOM 5596 C C . LEU B 1 372 ? 3.961 31.688 7.25 1 98.62 372 LEU B C 1
ATOM 5598 O O . LEU B 1 372 ? 2.959 30.969 7.242 1 98.62 372 LEU B O 1
ATOM 5602 N N . VAL B 1 373 ? 4.258 32.562 8.219 1 98.81 373 VAL B N 1
ATOM 5603 C CA . VAL B 1 373 ? 3.482 32.562 9.453 1 98.81 373 VAL B CA 1
ATOM 5604 C C . VAL B 1 373 ? 3.039 34 9.789 1 98.81 373 VAL B C 1
ATOM 5606 O O . VAL B 1 373 ? 3.844 34.906 9.75 1 98.81 373 VAL B O 1
ATOM 5609 N N . VAL B 1 374 ? 1.773 34.156 10.031 1 98.88 374 VAL B N 1
ATOM 5610 C CA . VAL B 1 374 ? 1.279 35.375 10.625 1 98.88 374 VAL B CA 1
ATOM 5611 C C . VAL B 1 374 ? 1.632 35.438 12.109 1 98.88 374 VAL B C 1
ATOM 5613 O O . VAL B 1 374 ? 1.303 34.5 12.852 1 98.88 374 VAL B O 1
ATOM 5616 N N . ASP B 1 375 ? 2.326 36.406 12.477 1 98.81 375 ASP B N 1
ATOM 5617 C CA . ASP B 1 375 ? 2.615 36.719 13.875 1 98.81 375 ASP B CA 1
ATOM 5618 C C . ASP B 1 375 ? 1.707 37.812 14.391 1 98.81 375 ASP B C 1
ATOM 5620 O O . ASP B 1 375 ? 1.893 39 14.055 1 98.81 375 ASP B O 1
ATOM 5624 N N . MET B 1 376 ? 0.813 37.469 15.273 1 98.12 376 MET B N 1
ATOM 5625 C CA . MET B 1 376 ? -0.225 38.375 15.742 1 98.12 376 MET B CA 1
ATOM 5626 C C . MET B 1 376 ? 0.376 39.5 16.578 1 98.12 376 MET B C 1
ATOM 5628 O O . MET B 1 376 ? -0.279 40.5 16.812 1 98.12 376 MET B O 1
ATOM 5632 N N . GLU B 1 377 ? 1.563 39.312 16.984 1 95.81 377 GLU B N 1
ATOM 5633 C CA . GLU B 1 377 ? 2.205 40.312 17.844 1 95.81 377 GLU B CA 1
ATOM 5634 C C . GLU B 1 377 ? 2.992 41.312 17.016 1 95.81 377 GLU B C 1
ATOM 5636 O O . GLU B 1 377 ? 3.492 42.312 17.547 1 95.81 377 GLU B O 1
ATOM 5641 N N . MET B 1 378 ? 3.104 41.031 15.828 1 96.19 378 MET B N 1
ATOM 5642 C CA . MET B 1 378 ? 3.82 41.938 14.938 1 96.19 378 MET B CA 1
ATOM 5643 C C . MET B 1 378 ? 2.941 43.125 14.539 1 96.19 378 MET B C 1
ATOM 5645 O O . MET B 1 378 ? 1.749 42.938 14.281 1 96.19 378 MET B O 1
ATOM 5649 N N . LYS B 1 379 ? 3.553 44.25 14.539 1 91.25 379 LYS B N 1
ATOM 5650 C CA . LYS B 1 379 ? 2.863 45.438 14.078 1 91.25 379 LYS B CA 1
ATOM 5651 C C . LYS B 1 379 ? 3.07 45.656 12.578 1 91.25 379 LYS B C 1
ATOM 5653 O O . LYS B 1 379 ? 4.129 45.312 12.039 1 91.25 379 LYS B O 1
ATOM 5658 N N . PRO B 1 380 ? 2.037 46.219 11.945 1 89.25 380 PRO B N 1
ATOM 5659 C CA . PRO B 1 380 ? 2.152 46.375 10.492 1 89.25 380 PRO B CA 1
ATOM 5660 C C . PRO B 1 380 ? 3.301 47.312 10.102 1 89.25 380 PRO B C 1
ATOM 5662 O O . PRO B 1 380 ? 3.678 48.188 10.883 1 89.25 380 PRO B O 1
#

Secondary structure (DSSP, 8-state):
--EEEB-STTS--EEESSPPPPPPP-TTEEEEEEEEEEE-HHHHHHHHT-S---SSB---SEEEEEEEEE-GGGHHHHHHTT--TT-EEEEESS-BS--SSSHHHHS-TTSSTT--TT-TTSB-BTTTB--SSBSEEEEETTTPEEPPSTT---HHHHGGGGTHHHHHHHHHHHTT---S--TTTTTT-EEEEETTTSTTHHHHHHHHHHTT-EEEEEE-GGGHHHHHHHHHHTGGGGGGEEEEETTTS-HHHHHHHHH-PPPTT-GGGSSEEEEEE-S--HHHHHHHHHTEEEEEEEEE----TT-EEE-HHHHHTT--EEEE-----HHHHHHHHHHHHHHT----EEEE-GGGHHHHHHHHHTT--SEEEEETT---/--EEEB-STTS--EEESSPPPPPPP-TTEEEEEEEEEEE-HHHHHHHHT-S---SSB---SEEEEEEEEE-GGGHHHHHHTT--TT-EEEEESS-BS--SSSHHHHS-TTSSTT--TT-TTSB-BTTTB--SSBSEEEEETTTPEEPPSTT---HHHHGGGGTHHHHHHHHHHHTT---S--TT-STT-EEEEETTTSTTHHHHHHHHHHTT-EEEEEE-GGGHHHHHHHHHHTGGGGGGEEEEETTTS-HHHHHHHHH-PPPTT-GGGSSEEEEEE-S--HHHHHHHHHTEEEEEEEEE----TT-EEE-HHHHHTT--EEEE-----HHHHHHHHHHHHHHT----EEEE-GGGHHHHHHHHHTT--SEEEEETT---

Organism: NCBI:txid1442368